Protein AF-A0A4S8IJM5-F1 (afdb_monomer_lite)

Organism: Musa balbisiana (NCBI:txid52838)

Sequence (435 aa):
MKAVVLLDFWASPFGQRCRIALAEKGVEYEYREENILGNKSPLLLQSNPVHKKIPVLIHDGKPVCESLIIVQYIDEAWPDRAQLLPADPYSRAQARFWADFVDMKFNEYGSRLWKLKGEAQAAAKEEFIEILKLLEGELGDKKYFGGDAFGFVDVALAPFVSWFYSYETCAGFSIEEAAPKVWPDRAPLLPADPYARAHARFWADFVDKKFHECGKRLWQLKGDAQAAAKEEFIEILKLLEGELGDKKYFGGDAFGFVDIALVPFVCWFYTYETSAGFSIEEAAPKVVSWGKRCMERESVANALSDPHKIYEAVNRRRDKTRAMKAVVLLDFWASPFGQRCRIALAEKGVEYEYREENILGDKSPLLLQSNPVHKKIPVLIHDGKPVCESLIIVQYIDEAWPDRAQLLPADPYSRAQARFWADFVDMKGKKFGVE

Secondary structure (DSSP, 8-state):
---EEEEE-TT-HHHHHHHHHHHHTT---EEEE--SSS---HHHHHH-TTT--S-EEEETTEEEESHHHHHHHHHHH-TTS--SS-SSHHHHHHHHHHHHHHHHHHHHHHHHHHH--THHHHHHHHHHHHHHHHHHHHHTT-SBTTBSS--HHHHHHHHHHHHHHHHHHHHT--HHHH-GGGS-S---SS-SSHHHHHHHHHHHHHIIIIIIHHHHHHHH--THHHHHHHHHHHHHHHHHHHHHTT-SBTTBTS--HHHHHHGGGGGGHHHHHHHHT--HHHH-HHHHHHHHHHHTSHHHHTTSPPHHHHHHHHHHHHHHHHHHHS-EEEE-TT-HHHHHHHHHHHHTT---EEEE--SSSPPPHHHHHH-TTT--S-EEEETTEEEESHHHHHHHHHHH-TTS--SS-SSHHHHHHHHHHHHHHHHHHTTSS--

InterPro domains:
  IPR004045 Glutathione S-transferase, N-terminal [PF02798] (5-76)
  IPR004045 Glutathione S-transferase, N-terminal [PF02798] (328-399)
  IPR004045 Glutathione S-transferase, N-terminal [PS50404] (2-82)
  IPR004045 Glutathione S-transferase, N-terminal [PS50404] (325-405)
  IPR004046 Glutathione S-transferase, C-terminal [PF00043] (225-298)
  IPR010987 Glutathione S-transferase, C-terminal-like [PS50405] (88-182)
  IPR010987 Glutathione S-transferase, C-terminal-like [PS50405] (193-323)
  IPR036249 Thioredoxin-like superfamily [SSF52833] (4-104)
  IPR036249 Thioredoxin-like superfamily [SSF52833] (327-426)
  IPR036282 Glutathione S-transferase, C-terminal domain superfamily [SSF47616] (76-183)
  IPR036282 Glutathione S-transferase, C-terminal domain superfamily [SSF47616] (182-320)
  IPR040079 Glutathione transferase family [SFLDS00019] (2-181)
  IPR040079 Glutathione transferase family [SFLDS00019] (328-427)
  IPR045073 Glutathione S-transferase Omega/Tau-like [PTHR11260] (7-177)
  IPR045073 Glutathione S-transferase Omega/Tau-like [SFLDG01152] (2-181)
  IPR045074 Glutathione S-transferases Tau, C-terminal alpha-helical domain, plant [cd03185] (89-186)
  IPR045074 Glutathione S-transferases Tau, C-terminal alpha-helical domain, plant [cd03185] (194-317)

Structure (mmCIF, N/CA/C/O backbone):
data_AF-A0A4S8IJM5-F1
#
_entry.id   AF-A0A4S8IJM5-F1
#
loop_
_atom_site.group_PDB
_atom_site.id
_atom_site.type_symbol
_atom_site.label_atom_id
_atom_site.label_alt_id
_atom_site.label_comp_id
_atom_site.label_asym_id
_atom_site.label_entity_id
_atom_site.label_seq_id
_atom_site.pdbx_PDB_ins_code
_atom_site.Cartn_x
_atom_site.Cartn_y
_atom_site.Cartn_z
_atom_site.occupancy
_atom_site.B_iso_or_equiv
_atom_site.auth_seq_id
_atom_site.auth_comp_id
_atom_site.auth_asym_id
_atom_site.auth_atom_id
_atom_site.pdbx_PDB_model_num
ATOM 1 N N . MET A 1 1 ? -17.263 -13.553 -15.906 1.00 48.44 1 MET A N 1
ATOM 2 C CA . MET A 1 1 ? -17.453 -12.938 -14.576 1.00 48.44 1 MET A CA 1
ATOM 3 C C . MET A 1 1 ? -18.320 -11.708 -14.748 1.00 48.44 1 MET A C 1
ATOM 5 O O . MET A 1 1 ? -18.160 -11.027 -15.754 1.00 48.44 1 MET A O 1
ATOM 9 N N . LYS A 1 2 ? -19.265 -11.485 -13.832 1.00 58.84 2 LYS A N 1
ATOM 10 C CA . LYS A 1 2 ? -20.084 -10.269 -13.795 1.00 58.84 2 LYS A CA 1
ATOM 11 C C . LYS A 1 2 ? -19.172 -9.071 -13.544 1.00 58.84 2 LYS A C 1
ATOM 13 O O . LYS A 1 2 ? -18.331 -9.142 -12.653 1.00 58.84 2 LYS A O 1
ATOM 18 N N . ALA A 1 3 ? -19.268 -8.033 -14.368 1.00 86.88 3 ALA A N 1
ATOM 19 C CA . ALA A 1 3 ? -18.380 -6.879 -14.259 1.00 86.88 3 ALA A CA 1
ATOM 20 C C . ALA A 1 3 ? -18.895 -5.953 -13.150 1.00 86.88 3 ALA A C 1
ATOM 22 O O . ALA A 1 3 ? -20.030 -5.472 -13.226 1.00 86.88 3 ALA A O 1
ATOM 23 N N . VAL A 1 4 ? -18.064 -5.727 -12.131 1.00 96.44 4 VAL A N 1
ATOM 24 C CA . VAL A 1 4 ? -18.321 -4.784 -11.038 1.00 96.44 4 VAL A CA 1
ATOM 25 C C . VAL A 1 4 ? -17.373 -3.604 -11.213 1.00 96.44 4 VAL A C 1
ATOM 27 O O . VAL A 1 4 ? -16.161 -3.794 -11.267 1.00 96.44 4 VAL A O 1
ATOM 30 N N . VAL A 1 5 ? -17.917 -2.395 -11.316 1.00 97.69 5 VAL A N 1
ATOM 31 C CA . VAL A 1 5 ? -17.150 -1.146 -11.418 1.00 97.69 5 VAL A CA 1
ATOM 32 C C . VAL A 1 5 ? -17.584 -0.218 -10.291 1.00 97.69 5 VAL A C 1
ATOM 34 O O . VAL A 1 5 ? -18.780 -0.048 -10.068 1.00 97.69 5 VAL A O 1
ATOM 37 N N . LEU A 1 6 ? -16.639 0.407 -9.598 1.00 97.44 6 LEU A N 1
ATOM 38 C CA . LEU A 1 6 ? -16.911 1.425 -8.587 1.00 97.44 6 LEU A CA 1
ATOM 39 C C . LEU A 1 6 ? -16.373 2.774 -9.070 1.00 97.44 6 LEU A C 1
ATOM 41 O O . LEU A 1 6 ? -15.161 2.947 -9.189 1.00 97.44 6 LEU A O 1
ATOM 45 N N . LEU A 1 7 ? -17.275 3.720 -9.340 1.00 97.31 7 LEU A N 1
ATOM 46 C CA . LEU A 1 7 ? -16.925 5.121 -9.578 1.00 97.31 7 LEU A CA 1
ATOM 47 C C . LEU A 1 7 ? -16.782 5.814 -8.223 1.00 97.31 7 LEU A C 1
ATOM 49 O O . LEU A 1 7 ? -17.765 5.902 -7.479 1.00 97.31 7 LEU A O 1
ATOM 53 N N . ASP A 1 8 ? -15.589 6.292 -7.891 1.00 93.75 8 ASP A N 1
ATOM 54 C CA . ASP A 1 8 ? -15.303 6.873 -6.577 1.00 93.75 8 ASP A CA 1
ATOM 55 C C . ASP A 1 8 ? -14.165 7.903 -6.630 1.00 93.75 8 ASP A C 1
ATOM 57 O O . ASP A 1 8 ? -13.483 8.052 -7.637 1.00 93.75 8 ASP A O 1
ATOM 61 N N . PHE A 1 9 ? -13.977 8.639 -5.540 1.00 88.06 9 PHE A N 1
ATOM 62 C CA . PHE A 1 9 ? -12.835 9.510 -5.293 1.00 88.06 9 PHE A CA 1
ATOM 63 C C . PHE A 1 9 ? -12.051 8.972 -4.095 1.00 88.06 9 PHE A C 1
ATOM 65 O O . PHE A 1 9 ? -12.643 8.663 -3.055 1.00 88.06 9 PHE A O 1
ATOM 72 N N . TRP A 1 10 ? -10.724 8.889 -4.199 1.00 80.94 10 TRP A N 1
ATOM 73 C CA . TRP A 1 10 ? -9.907 8.113 -3.254 1.00 80.94 10 TRP A CA 1
ATOM 74 C C . TRP A 1 10 ? -10.092 8.515 -1.776 1.00 80.94 10 TRP A C 1
ATOM 76 O O . TRP A 1 10 ? -10.088 7.642 -0.899 1.00 80.94 10 TRP A O 1
ATOM 86 N N . ALA A 1 11 ? -10.324 9.803 -1.498 1.00 79.00 11 ALA A N 1
ATOM 87 C CA . ALA A 1 11 ? -10.525 10.343 -0.147 1.00 79.00 11 ALA A CA 1
ATOM 88 C C . ALA A 1 11 ? -12.004 10.453 0.281 1.00 79.00 11 ALA A C 1
ATOM 90 O O . ALA A 1 11 ? -12.298 10.980 1.353 1.00 79.00 11 ALA A O 1
ATOM 91 N N . SER A 1 12 ? -12.950 9.985 -0.538 1.00 82.38 12 SER A N 1
ATOM 92 C CA . SER A 1 12 ? -14.380 10.012 -0.216 1.00 82.38 12 SER A CA 1
ATOM 93 C C . SER A 1 12 ? -14.716 9.013 0.897 1.00 82.38 12 SER A C 1
ATOM 95 O O . SER A 1 12 ? -14.595 7.806 0.666 1.00 82.38 12 SER A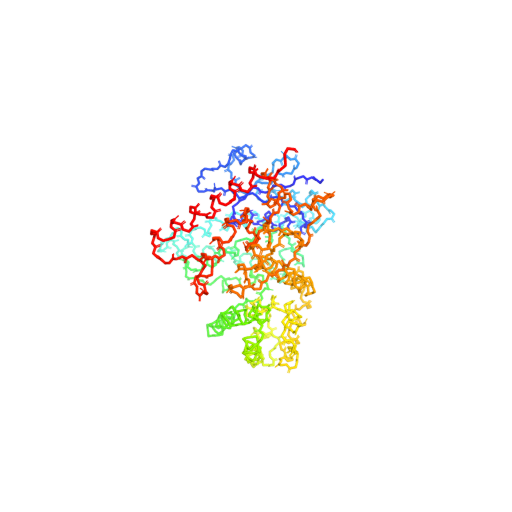 O 1
ATOM 97 N N . PRO A 1 13 ? -15.214 9.451 2.073 1.00 79.12 13 PRO A N 1
ATOM 98 C CA . PRO A 1 13 ? -15.618 8.517 3.122 1.00 79.12 13 PRO A CA 1
ATOM 99 C C . PRO A 1 13 ? -16.807 7.648 2.677 1.00 79.12 13 PRO A C 1
ATOM 101 O O . PRO A 1 13 ? -16.858 6.457 2.962 1.00 79.12 13 PRO A O 1
ATOM 104 N N . PHE A 1 14 ? -17.725 8.201 1.880 1.00 86.25 14 PHE A N 1
ATOM 105 C CA . PHE A 1 14 ? -18.861 7.468 1.310 1.00 86.25 14 PHE A CA 1
ATOM 106 C C . PHE A 1 14 ? -18.411 6.363 0.348 1.00 86.25 14 PHE A C 1
ATOM 108 O O . PHE A 1 14 ? -18.966 5.266 0.330 1.00 86.25 14 PHE A O 1
ATOM 115 N N . GLY A 1 15 ? -17.375 6.649 -0.432 1.00 84.81 15 GLY A N 1
ATOM 116 C CA . GLY A 1 15 ? -16.736 5.700 -1.327 1.00 84.81 15 GLY A CA 1
ATOM 117 C C . GLY A 1 15 ? -16.009 4.571 -0.622 1.00 84.81 15 GLY A C 1
ATOM 118 O O . GLY A 1 15 ? -16.164 3.398 -0.967 1.00 84.81 15 GLY A O 1
ATOM 119 N N . GLN A 1 16 ? -15.280 4.918 0.437 1.00 85.69 16 GLN A N 1
ATOM 120 C CA . GLN A 1 16 ? -14.611 3.953 1.303 1.00 85.69 16 GLN A CA 1
ATOM 121 C C . GLN A 1 16 ? -15.594 2.942 1.908 1.00 85.69 16 GLN A C 1
ATOM 123 O O . GLN A 1 16 ? -15.239 1.771 1.973 1.00 85.69 16 GLN A O 1
ATOM 128 N N . ARG A 1 17 ? -16.839 3.325 2.246 1.00 88.75 17 ARG A N 1
ATOM 129 C CA . ARG A 1 17 ? -17.877 2.359 2.678 1.00 88.75 17 ARG A CA 1
ATOM 130 C C . ARG A 1 17 ? -18.070 1.233 1.662 1.00 88.75 17 ARG A C 1
ATOM 132 O O . ARG A 1 17 ? -18.091 0.060 2.021 1.00 88.75 17 ARG A O 1
ATOM 139 N N . CYS A 1 18 ? -18.172 1.595 0.383 1.00 90.19 18 CYS A N 1
ATOM 140 C CA . CYS A 1 18 ? -18.367 0.641 -0.708 1.00 90.19 18 CYS A CA 1
ATOM 141 C C . CYS A 1 18 ? -17.129 -0.245 -0.884 1.00 90.19 18 CYS A C 1
ATOM 143 O O . CYS A 1 18 ? -17.259 -1.455 -1.042 1.00 90.19 18 CYS A O 1
ATOM 145 N N . ARG A 1 19 ? -15.928 0.343 -0.801 1.00 91.75 19 ARG A N 1
ATOM 146 C CA . ARG A 1 19 ? -14.658 -0.395 -0.882 1.00 91.75 19 ARG A CA 1
ATOM 147 C C . ARG A 1 19 ? -14.495 -1.394 0.261 1.00 91.75 19 ARG A C 1
ATOM 149 O O . ARG A 1 19 ? -14.097 -2.523 0.003 1.00 91.75 19 ARG A O 1
ATOM 156 N N . ILE A 1 20 ? -14.834 -0.995 1.488 1.00 85.25 20 ILE A N 1
ATOM 157 C CA . ILE A 1 20 ? -14.831 -1.873 2.665 1.00 85.25 20 ILE A CA 1
ATOM 158 C C . ILE A 1 20 ? -15.827 -3.013 2.450 1.00 85.25 20 ILE A C 1
ATOM 160 O O . ILE A 1 20 ? -15.435 -4.166 2.542 1.00 85.25 20 ILE A O 1
ATOM 164 N N . ALA A 1 21 ? -17.076 -2.723 2.078 1.00 82.88 21 ALA A N 1
ATOM 165 C CA . ALA A 1 21 ? -18.082 -3.763 1.855 1.00 82.88 21 ALA A CA 1
ATOM 166 C C . ALA A 1 21 ? -17.682 -4.763 0.753 1.00 82.88 21 ALA A C 1
ATOM 168 O O . ALA A 1 21 ? -17.853 -5.967 0.927 1.00 82.88 21 ALA A O 1
ATOM 169 N N . LEU A 1 22 ? -17.113 -4.289 -0.363 1.00 89.06 22 LEU A N 1
ATOM 170 C CA . LEU A 1 22 ? -16.589 -5.157 -1.425 1.00 89.06 22 LEU A CA 1
ATOM 171 C C . LEU A 1 22 ? -15.414 -6.013 -0.932 1.00 89.06 22 LEU A C 1
ATOM 173 O O . LEU A 1 22 ? -15.346 -7.191 -1.277 1.00 89.06 22 LEU A O 1
ATOM 177 N N . ALA A 1 23 ? -14.521 -5.449 -0.112 1.00 88.88 23 ALA A N 1
ATOM 178 C CA . ALA A 1 23 ? -13.382 -6.161 0.466 1.00 88.88 23 ALA A CA 1
ATOM 179 C C . ALA A 1 23 ? -13.810 -7.223 1.493 1.00 88.88 23 ALA A C 1
ATOM 181 O O . ALA A 1 23 ? -13.361 -8.361 1.390 1.00 88.88 23 ALA A O 1
ATOM 182 N N . GLU A 1 24 ? -14.725 -6.897 2.410 1.00 82.25 24 GLU A N 1
ATOM 183 C CA . GLU A 1 24 ? -15.309 -7.844 3.379 1.00 82.25 24 GLU A CA 1
ATOM 184 C C . GLU A 1 24 ? -16.034 -8.995 2.672 1.00 82.25 24 GLU A C 1
ATOM 186 O O . GLU A 1 24 ? -15.979 -10.153 3.085 1.00 82.25 24 GLU A O 1
ATOM 191 N N . LYS A 1 25 ? -16.674 -8.696 1.539 1.00 82.44 25 LYS A N 1
ATOM 192 C CA . LYS A 1 25 ? -17.269 -9.713 0.676 1.00 82.44 25 LYS A CA 1
ATOM 193 C C . LYS A 1 25 ? -16.251 -10.382 -0.243 1.00 82.44 25 LYS A C 1
ATOM 195 O O . LYS A 1 25 ? -16.657 -11.279 -0.959 1.00 82.44 25 LYS A O 1
ATOM 200 N N . GLY A 1 26 ? -14.980 -9.993 -0.316 1.00 89.00 26 GLY A N 1
ATOM 201 C CA . GLY A 1 26 ? -14.003 -10.558 -1.264 1.00 89.00 26 GLY A CA 1
ATOM 202 C C . GLY A 1 26 ? -14.406 -10.430 -2.744 1.00 89.00 26 GLY A C 1
ATOM 203 O O . GLY A 1 26 ? -14.147 -11.332 -3.547 1.00 89.00 26 GLY A O 1
ATOM 204 N N . VAL A 1 27 ? -15.153 -9.384 -3.107 1.00 89.06 27 VAL A N 1
ATOM 205 C CA . VAL A 1 27 ? -15.636 -9.134 -4.475 1.00 89.06 27 VAL A CA 1
ATOM 206 C C . VAL A 1 27 ? -14.587 -8.330 -5.234 1.00 89.06 27 VAL A C 1
ATOM 208 O O . VAL A 1 27 ? -14.275 -7.202 -4.863 1.00 89.06 27 VAL A O 1
ATOM 211 N N . GLU A 1 28 ? -14.061 -8.897 -6.320 1.00 93.88 28 GLU A N 1
ATOM 212 C CA . GLU A 1 28 ? -13.196 -8.159 -7.242 1.00 93.88 28 GLU A CA 1
ATOM 213 C C . GLU A 1 28 ? -14.004 -7.117 -8.024 1.00 93.88 28 GLU A C 1
ATOM 215 O O . GLU A 1 28 ? -15.118 -7.386 -8.482 1.00 93.88 28 GLU A O 1
ATOM 220 N N . TYR A 1 29 ? -13.436 -5.924 -8.194 1.00 94.50 29 TYR A N 1
ATOM 221 C CA . TYR A 1 29 ? -14.071 -4.826 -8.913 1.00 94.50 29 TYR A CA 1
ATOM 222 C C . TYR A 1 29 ? -13.037 -3.927 -9.598 1.00 94.50 29 TYR A C 1
ATOM 224 O O . TYR A 1 29 ? -11.893 -3.808 -9.160 1.00 94.50 29 TYR A O 1
ATOM 232 N N . GLU A 1 30 ? -13.455 -3.261 -10.670 1.00 96.81 30 GLU A N 1
ATOM 233 C CA . GLU A 1 30 ? -12.700 -2.188 -11.310 1.00 96.81 30 GLU A CA 1
ATOM 234 C C . GLU A 1 30 ? -12.953 -0.873 -10.560 1.00 96.81 30 GLU A C 1
ATOM 236 O O . GLU A 1 30 ? -14.077 -0.373 -10.519 1.00 96.81 30 GLU A O 1
ATOM 241 N N . TYR A 1 31 ? -11.911 -0.286 -9.977 1.00 96.06 31 TYR A N 1
ATOM 242 C CA . TYR A 1 31 ? -11.983 1.051 -9.394 1.00 96.06 31 TYR A CA 1
ATOM 243 C C . TYR A 1 31 ? -11.755 2.116 -10.476 1.00 96.06 31 TYR A C 1
ATOM 245 O O . TYR A 1 31 ? -10.745 2.073 -11.184 1.00 96.06 31 TYR A O 1
ATOM 253 N N . ARG A 1 32 ? -12.656 3.098 -10.586 1.00 95.94 32 ARG A N 1
ATOM 254 C CA . ARG A 1 32 ? -12.501 4.258 -11.476 1.00 95.94 32 ARG A CA 1
ATOM 255 C C . ARG A 1 32 ? -12.536 5.554 -10.681 1.00 95.94 32 ARG A C 1
ATOM 257 O O . ARG A 1 32 ? -13.564 5.915 -10.115 1.00 95.94 32 ARG A O 1
ATOM 264 N N . GLU A 1 33 ? -11.405 6.251 -10.697 1.00 94.69 33 GLU A N 1
ATOM 265 C CA . GLU A 1 33 ? -11.246 7.551 -10.052 1.00 94.69 33 GLU A CA 1
ATOM 266 C C . GLU A 1 33 ? -12.078 8.628 -10.768 1.00 94.69 33 GLU A C 1
ATOM 268 O O . GLU A 1 33 ? -11.967 8.815 -11.982 1.00 94.69 33 GLU A O 1
ATOM 273 N N . GLU A 1 34 ? -12.881 9.367 -10.007 1.00 92.38 34 GLU A N 1
ATOM 274 C CA . GLU A 1 34 ? -13.683 10.499 -10.464 1.00 92.38 34 GLU A CA 1
ATOM 275 C C . GLU A 1 34 ? -13.135 11.824 -9.930 1.00 92.38 34 GLU A C 1
ATOM 277 O O . GLU A 1 34 ? -12.775 11.965 -8.759 1.00 92.38 34 GLU A O 1
ATOM 282 N N . ASN A 1 35 ? -13.159 12.852 -10.778 1.00 85.69 35 ASN A N 1
ATOM 283 C CA . ASN A 1 35 ? -12.850 14.209 -10.348 1.00 85.69 35 ASN A CA 1
ATOM 284 C C . ASN A 1 35 ? -14.098 14.873 -9.744 1.00 85.69 35 ASN A C 1
ATOM 286 O O . ASN A 1 35 ? -15.047 15.233 -10.446 1.00 85.69 35 ASN A O 1
ATOM 290 N N . ILE A 1 36 ? -14.090 15.059 -8.422 1.00 76.75 36 ILE A N 1
ATOM 291 C CA . ILE A 1 36 ? -15.204 15.679 -7.689 1.00 76.75 36 ILE A CA 1
ATOM 292 C C . ILE A 1 36 ? -15.112 17.210 -7.589 1.00 76.75 36 ILE A C 1
ATOM 294 O O . ILE A 1 36 ? -16.101 17.845 -7.223 1.00 76.75 36 ILE A O 1
ATOM 298 N N . LEU A 1 37 ? -13.959 17.803 -7.925 1.00 73.25 37 LEU A N 1
ATOM 299 C CA . LEU A 1 37 ? -13.700 19.250 -7.859 1.00 73.25 37 LEU A CA 1
ATOM 300 C C . LEU A 1 37 ? -13.971 19.973 -9.196 1.00 73.25 37 LEU A C 1
ATOM 302 O O . LEU A 1 37 ? -13.935 21.199 -9.249 1.00 73.25 37 LEU A O 1
ATOM 306 N N . GLY A 1 38 ? -14.276 19.234 -10.268 1.00 76.06 38 GLY A N 1
ATOM 307 C CA . GLY A 1 38 ? -14.635 19.749 -11.596 1.00 76.06 38 GLY A CA 1
ATOM 308 C C . GLY A 1 38 ? -14.553 18.650 -12.665 1.00 76.06 38 GLY A C 1
ATOM 309 O O . GLY A 1 38 ? -13.961 17.612 -12.418 1.00 76.06 38 GLY A O 1
ATOM 310 N N . ASN A 1 39 ? -15.141 18.849 -13.853 1.00 86.12 39 ASN A N 1
ATOM 311 C CA . ASN A 1 39 ? -15.107 17.881 -14.972 1.00 86.12 39 ASN A CA 1
ATOM 312 C C . ASN A 1 39 ? -15.525 16.436 -14.607 1.00 86.12 39 ASN A C 1
ATOM 314 O O . ASN A 1 39 ? -14.816 15.481 -14.921 1.00 86.12 39 ASN A O 1
ATOM 318 N N . LYS A 1 40 ? -16.695 16.274 -13.973 1.00 91.25 40 LYS A N 1
ATOM 319 C CA . LYS A 1 40 ? -17.306 14.954 -13.718 1.00 91.25 40 LYS A CA 1
ATOM 320 C C . LYS A 1 40 ? -17.437 14.156 -15.015 1.00 91.25 40 LYS A C 1
ATOM 322 O O . LYS A 1 40 ? -17.842 14.724 -16.035 1.00 91.25 40 LYS A O 1
ATOM 327 N N . SER A 1 41 ? -17.139 12.857 -14.977 1.00 94.50 41 SER A N 1
ATOM 328 C CA . SER A 1 41 ? -17.171 12.047 -16.194 1.00 94.50 41 SER A CA 1
ATOM 329 C C . SER A 1 41 ? -18.596 11.925 -16.768 1.00 94.50 41 SER A C 1
ATOM 331 O O . SER A 1 41 ? -19.578 11.915 -16.013 1.00 94.50 41 SER A O 1
ATOM 333 N N . PRO A 1 42 ? -18.755 11.774 -18.099 1.00 95.31 42 PRO A N 1
ATOM 334 C CA . PRO A 1 42 ? -20.053 11.459 -18.694 1.00 95.31 42 PRO A CA 1
ATOM 335 C C . PRO A 1 42 ? -20.672 10.182 -18.111 1.00 95.31 42 PRO A C 1
ATOM 337 O O . PRO A 1 42 ? -21.886 10.114 -17.941 1.00 95.31 42 PRO A O 1
ATOM 340 N N . LEU A 1 43 ? -19.834 9.203 -17.751 1.00 95.44 43 LEU A N 1
ATOM 341 C CA . LEU A 1 43 ? -20.265 7.948 -17.143 1.00 95.44 43 LEU A CA 1
ATOM 342 C C . LEU A 1 43 ? -20.896 8.176 -15.764 1.00 95.44 43 LEU A C 1
ATOM 344 O O . LEU A 1 43 ? -21.963 7.627 -15.498 1.00 95.44 43 LEU A O 1
ATOM 348 N N . LEU A 1 44 ? -20.303 9.020 -14.915 1.00 95.19 44 LEU A N 1
ATOM 349 C CA . LEU A 1 44 ? -20.875 9.392 -13.618 1.00 95.19 44 LEU A CA 1
ATOM 350 C C . LEU A 1 44 ? -22.211 10.122 -13.784 1.00 95.19 44 LEU A C 1
ATOM 352 O O . LEU A 1 44 ? -23.183 9.803 -13.099 1.00 95.19 44 LEU A O 1
ATOM 356 N N . LEU A 1 45 ? -22.275 11.085 -14.705 1.00 94.81 45 LEU A N 1
ATOM 357 C CA . LEU A 1 45 ? -23.492 11.862 -14.959 1.00 94.81 45 LEU A CA 1
ATOM 358 C C . LEU A 1 45 ? -24.627 10.996 -15.517 1.00 94.81 45 LEU A C 1
ATOM 360 O O . LEU A 1 45 ? -25.786 11.225 -15.179 1.00 94.81 45 LEU A O 1
ATOM 364 N N . GLN A 1 46 ? -24.297 10.003 -16.343 1.00 95.69 46 GLN A N 1
ATOM 365 C CA . GLN A 1 46 ? -25.255 9.035 -16.870 1.00 95.69 46 GLN A CA 1
ATOM 366 C C . GLN A 1 46 ? -25.700 8.027 -15.805 1.00 95.69 46 GLN A C 1
ATOM 368 O O . GLN A 1 46 ? -26.872 7.662 -15.766 1.00 95.69 46 GLN A O 1
ATOM 373 N N . SER A 1 47 ? -24.780 7.579 -14.950 1.00 94.31 47 SER A N 1
ATOM 374 C CA . SER A 1 47 ? -25.042 6.527 -13.960 1.00 94.31 47 SER A CA 1
ATOM 375 C C . SER A 1 47 ? -25.769 7.048 -12.717 1.00 94.31 47 SER A C 1
ATOM 377 O O . SER A 1 47 ? -26.566 6.320 -12.134 1.00 94.31 47 SER A O 1
ATOM 379 N N . ASN A 1 48 ? -25.546 8.310 -12.333 1.00 94.12 48 ASN A N 1
ATOM 380 C CA . ASN A 1 48 ? -26.274 9.002 -11.266 1.00 94.12 48 ASN A CA 1
ATOM 381 C C . ASN A 1 48 ? -26.833 10.346 -11.778 1.00 94.12 48 ASN A C 1
ATOM 383 O O . ASN A 1 48 ? -26.314 11.410 -11.425 1.00 94.12 48 ASN A O 1
ATOM 387 N N . PRO A 1 49 ? -27.891 10.339 -12.610 1.00 90.62 49 PRO A N 1
ATOM 388 C CA . PRO A 1 49 ? -28.426 11.565 -13.207 1.00 90.62 49 PRO A CA 1
ATOM 389 C C . PRO A 1 49 ? -29.105 12.487 -12.183 1.00 90.62 49 PRO A C 1
ATOM 391 O O . PRO A 1 49 ? -29.183 13.697 -12.409 1.00 90.62 49 PRO A O 1
ATOM 394 N N . VAL A 1 50 ? -29.566 11.928 -11.056 1.00 90.38 50 VAL A N 1
ATOM 395 C CA . VAL A 1 50 ? -30.289 12.646 -9.996 1.00 90.38 50 VAL A CA 1
ATOM 396 C C . VAL A 1 50 ? -29.329 13.487 -9.158 1.00 90.38 50 VAL A C 1
ATOM 398 O O . VAL A 1 50 ? -29.443 14.712 -9.125 1.00 90.38 50 VAL A O 1
ATOM 401 N N . HIS A 1 51 ? -28.358 12.850 -8.501 1.00 87.62 51 HIS A N 1
ATOM 402 C CA . HIS A 1 51 ? -27.459 13.539 -7.574 1.00 87.62 51 HIS A CA 1
ATOM 403 C C . HIS A 1 51 ? -26.121 13.906 -8.206 1.00 87.62 51 HIS A C 1
ATOM 405 O O . HIS A 1 51 ? -25.463 14.835 -7.732 1.00 87.62 51 HIS A O 1
ATOM 411 N N . LYS A 1 52 ? -25.716 13.222 -9.285 1.00 92.38 52 LYS A N 1
ATOM 412 C CA . LYS A 1 52 ? -24.431 13.439 -9.970 1.00 92.38 52 LYS A CA 1
ATOM 413 C C . LYS A 1 52 ? -23.255 13.324 -8.993 1.00 92.38 52 LYS A C 1
ATOM 415 O O . LYS A 1 52 ? -22.297 14.098 -9.079 1.00 92.38 52 LYS A O 1
ATOM 420 N N . LYS A 1 53 ? -23.367 12.432 -8.007 1.00 89.00 53 LYS A N 1
ATOM 421 C CA . LYS A 1 53 ? -22.407 12.228 -6.913 1.00 89.00 53 LYS A CA 1
ATOM 422 C C . LYS A 1 53 ? -21.838 10.815 -6.957 1.00 89.00 53 LYS A C 1
ATOM 424 O O . LYS A 1 53 ? -22.502 9.893 -7.422 1.00 89.00 53 LYS A O 1
ATOM 429 N N . ILE A 1 54 ? -20.625 10.696 -6.434 1.00 90.62 54 ILE A N 1
ATOM 430 C CA . ILE A 1 54 ? -19.980 9.434 -6.071 1.00 90.62 54 ILE A CA 1
ATOM 431 C C . ILE A 1 54 ? -20.327 9.060 -4.618 1.00 90.62 54 ILE A C 1
ATOM 433 O O . ILE A 1 54 ? -20.671 9.958 -3.842 1.00 90.62 54 ILE A O 1
ATOM 437 N N . PRO A 1 55 ? -20.208 7.779 -4.225 1.00 95.25 55 PRO A N 1
ATOM 438 C CA . PRO A 1 55 ? -19.892 6.628 -5.075 1.00 95.25 55 PRO A CA 1
ATOM 439 C C . PRO A 1 55 ? -21.057 6.176 -5.963 1.00 95.25 55 PRO A C 1
ATOM 441 O O . PRO A 1 55 ? -22.223 6.410 -5.643 1.00 95.25 55 PRO A O 1
ATOM 444 N N . VAL A 1 56 ? -20.725 5.486 -7.058 1.00 97.50 56 VAL A N 1
ATOM 445 C CA . VAL A 1 56 ? -21.681 4.721 -7.874 1.00 97.50 56 VAL A CA 1
ATOM 446 C C . VAL A 1 56 ? -21.110 3.334 -8.139 1.00 97.50 56 VAL A C 1
ATOM 448 O O . VAL A 1 56 ? -20.031 3.211 -8.719 1.00 97.50 56 VAL A O 1
ATOM 451 N N . LEU A 1 57 ? -21.839 2.291 -7.742 1.00 96.50 57 LEU A N 1
ATOM 452 C CA . LEU A 1 57 ? -21.502 0.909 -8.075 1.00 96.50 57 LEU A CA 1
ATOM 453 C C . LEU A 1 57 ? -22.247 0.510 -9.348 1.00 96.50 57 LEU A C 1
ATOM 455 O O . LEU A 1 57 ? -23.466 0.607 -9.403 1.00 96.50 57 LEU A O 1
ATOM 459 N N . ILE A 1 58 ? -21.539 0.034 -10.363 1.00 97.25 58 ILE A N 1
ATOM 460 C CA . ILE A 1 58 ? -22.128 -0.502 -11.589 1.00 97.25 58 ILE A CA 1
ATOM 461 C C . ILE A 1 58 ? -21.907 -2.011 -11.579 1.00 97.25 58 ILE A C 1
ATOM 463 O O . ILE A 1 58 ? -20.774 -2.472 -11.705 1.00 97.25 58 ILE A O 1
ATOM 467 N N . HIS A 1 59 ? -22.986 -2.777 -11.445 1.00 95.56 59 HIS A N 1
ATOM 468 C CA . HIS A 1 59 ? -22.955 -4.239 -11.476 1.00 95.56 59 HIS A CA 1
ATOM 469 C C . HIS A 1 59 ? -23.750 -4.728 -12.686 1.00 95.56 59 HIS A C 1
ATOM 471 O O . HIS A 1 59 ? -24.938 -4.429 -12.815 1.00 95.56 59 HIS A O 1
ATOM 477 N N . ASP A 1 60 ? -23.090 -5.435 -13.607 1.00 91.56 60 ASP A N 1
ATOM 478 C CA . ASP A 1 60 ? -23.692 -5.894 -14.871 1.00 91.56 60 ASP A CA 1
ATOM 479 C C . ASP A 1 60 ? -24.353 -4.751 -15.668 1.00 91.56 60 ASP A C 1
ATOM 481 O O . ASP A 1 60 ? -25.461 -4.870 -16.194 1.00 91.56 60 ASP A O 1
ATOM 485 N N . GLY A 1 61 ? -23.675 -3.599 -15.714 1.00 91.12 61 GLY A N 1
ATOM 486 C CA . GLY A 1 61 ? -24.148 -2.399 -16.411 1.00 91.12 61 GLY A CA 1
ATOM 487 C C . GLY A 1 61 ? -25.287 -1.650 -15.708 1.00 91.12 61 GLY A C 1
ATOM 488 O O . GLY A 1 61 ? -25.762 -0.650 -16.241 1.00 91.12 61 GLY A O 1
ATOM 489 N N . LYS A 1 62 ? -25.725 -2.095 -14.523 1.00 93.69 62 LYS A N 1
ATOM 490 C CA . LYS A 1 62 ? -26.794 -1.452 -13.747 1.00 93.69 62 LYS A CA 1
ATOM 491 C C . LYS A 1 62 ? -26.198 -0.600 -12.623 1.00 93.69 62 LYS A C 1
ATOM 493 O O . LYS A 1 62 ? -25.510 -1.160 -11.766 1.00 93.69 62 LYS A O 1
ATOM 498 N N . PRO A 1 63 ? -26.435 0.723 -12.606 1.00 95.94 63 PRO A N 1
ATOM 499 C CA . PRO A 1 63 ? -25.919 1.585 -11.554 1.00 95.94 63 PRO A CA 1
ATOM 500 C C . PRO A 1 63 ? -26.754 1.485 -10.269 1.00 95.94 63 PRO A C 1
ATOM 502 O O . PRO A 1 63 ? -27.984 1.494 -10.306 1.00 95.94 63 PRO A O 1
ATOM 505 N N . VAL A 1 64 ? -26.065 1.452 -9.132 1.00 93.81 64 VAL A N 1
ATOM 506 C CA . VAL A 1 64 ? -26.592 1.585 -7.771 1.00 93.81 64 VAL A CA 1
ATOM 507 C C . VAL A 1 64 ? -25.918 2.808 -7.152 1.00 93.81 64 VAL A C 1
ATOM 509 O O . VAL A 1 64 ? -24.692 2.929 -7.172 1.00 93.81 64 VAL A O 1
ATOM 512 N N . CYS A 1 65 ? -26.725 3.742 -6.655 1.00 91.06 65 CYS A N 1
ATOM 513 C CA . CYS A 1 65 ? -26.280 5.016 -6.087 1.00 91.06 65 CYS A CA 1
ATOM 514 C C . CYS A 1 65 ? -26.529 5.045 -4.575 1.00 91.06 65 CYS A C 1
ATOM 516 O O . CYS A 1 65 ? -27.296 4.231 -4.070 1.00 91.06 65 CYS A O 1
ATOM 518 N N . GLU A 1 66 ? -25.927 6.023 -3.894 1.00 88.75 66 GLU A N 1
ATOM 519 C CA . GLU A 1 66 ? -25.953 6.220 -2.437 1.00 88.75 66 GLU A CA 1
ATOM 520 C C . GLU A 1 66 ? -25.197 5.138 -1.657 1.00 88.75 66 GLU A C 1
ATOM 522 O O . GLU A 1 66 ? -25.534 3.959 -1.676 1.00 88.75 66 GLU A O 1
ATOM 527 N N . SER A 1 67 ? -24.155 5.545 -0.930 1.00 87.31 67 SER A N 1
ATOM 528 C CA . SER A 1 67 ? -23.198 4.605 -0.325 1.00 87.31 67 SER A CA 1
ATOM 529 C C . SER A 1 67 ? -23.830 3.544 0.585 1.00 87.31 67 SER A C 1
ATOM 531 O O . SER A 1 67 ? -23.481 2.375 0.469 1.00 87.31 67 SER A O 1
ATOM 533 N N . LEU A 1 68 ? -24.788 3.898 1.448 1.00 85.25 68 LEU A N 1
ATOM 534 C CA . LEU A 1 68 ? -25.457 2.919 2.316 1.00 85.25 68 LEU A CA 1
ATOM 535 C C . LEU A 1 68 ? -26.412 1.996 1.552 1.00 85.25 68 LEU A C 1
ATOM 537 O O . LEU A 1 68 ? -26.602 0.852 1.953 1.00 85.25 68 LEU A O 1
ATOM 541 N N . ILE A 1 69 ? -26.996 2.454 0.444 1.00 86.88 69 ILE A N 1
ATOM 542 C CA . ILE A 1 69 ? -27.802 1.597 -0.435 1.00 86.88 69 ILE A CA 1
ATOM 543 C C . ILE A 1 69 ? -26.882 0.634 -1.189 1.00 86.88 69 ILE A C 1
ATOM 545 O O . ILE A 1 69 ? -27.177 -0.554 -1.270 1.00 86.88 69 ILE A O 1
ATOM 549 N N . ILE A 1 70 ? -25.732 1.115 -1.668 1.00 88.81 70 ILE A N 1
ATOM 550 C CA . ILE A 1 70 ? -24.702 0.293 -2.311 1.00 88.81 70 ILE A CA 1
ATOM 551 C C . ILE A 1 70 ? -24.195 -0.798 -1.358 1.00 88.81 70 ILE A C 1
ATOM 553 O O . ILE A 1 70 ? -24.105 -1.951 -1.764 1.00 88.81 70 ILE A O 1
ATOM 557 N N . VAL A 1 71 ? -23.898 -0.473 -0.095 1.00 82.75 71 VAL A N 1
ATOM 558 C CA . VAL A 1 71 ? -23.453 -1.467 0.901 1.00 82.75 71 VAL A CA 1
ATOM 559 C C . VAL A 1 71 ? -24.532 -2.525 1.155 1.00 82.75 71 VAL A C 1
ATOM 561 O O . VAL A 1 71 ? -24.211 -3.709 1.187 1.00 82.75 71 VAL A O 1
ATOM 564 N N . GLN A 1 72 ? -25.806 -2.132 1.277 1.00 86.75 72 GLN A N 1
ATOM 565 C CA . GLN A 1 72 ? -26.917 -3.088 1.418 1.00 86.75 72 GLN A CA 1
ATOM 566 C C . GLN A 1 72 ? -27.056 -3.976 0.178 1.00 86.75 72 GLN A C 1
ATOM 568 O O . GLN A 1 72 ? -27.180 -5.190 0.297 1.00 86.75 72 GLN A O 1
ATOM 573 N N . TYR A 1 73 ? -26.951 -3.388 -1.014 1.00 89.50 73 TYR A N 1
ATOM 574 C CA . TYR A 1 73 ? -26.961 -4.133 -2.267 1.00 89.50 73 TYR A CA 1
ATOM 575 C C . TYR A 1 73 ? -25.812 -5.145 -2.340 1.00 89.50 73 TYR A C 1
ATOM 577 O O . TYR A 1 73 ? -26.021 -6.276 -2.765 1.00 89.50 73 TYR A O 1
ATOM 585 N N . ILE A 1 74 ? -24.605 -4.762 -1.914 1.00 85.88 74 ILE A N 1
ATOM 586 C CA . ILE A 1 74 ? -23.455 -5.669 -1.821 1.00 85.88 74 ILE A CA 1
ATOM 587 C C . ILE A 1 74 ? -23.735 -6.797 -0.819 1.00 85.88 74 ILE A C 1
ATOM 589 O O . ILE A 1 74 ? -23.376 -7.948 -1.065 1.00 85.88 74 ILE A O 1
ATOM 593 N N . ASP A 1 75 ? -24.399 -6.501 0.295 1.00 86.19 75 ASP A N 1
ATOM 594 C CA . ASP A 1 75 ? -24.756 -7.530 1.268 1.00 86.19 75 ASP A CA 1
ATOM 595 C C . ASP A 1 75 ? -25.724 -8.574 0.691 1.00 86.19 75 ASP A C 1
ATOM 597 O O . ASP A 1 75 ? -25.499 -9.778 0.825 1.00 86.19 75 ASP A O 1
ATOM 601 N N . GLU A 1 76 ? -26.737 -8.104 -0.036 1.00 86.38 76 GLU A N 1
ATOM 602 C CA . GLU A 1 76 ? -27.800 -8.915 -0.638 1.00 86.38 76 GLU A CA 1
ATOM 603 C C . GLU A 1 76 ? -27.371 -9.649 -1.921 1.00 86.38 76 GLU A C 1
ATOM 605 O O . GLU A 1 76 ? -27.825 -10.764 -2.178 1.00 86.38 76 GLU A O 1
ATOM 610 N N . ALA A 1 77 ? -26.510 -9.045 -2.747 1.00 87.62 77 ALA A N 1
ATOM 611 C CA . ALA A 1 77 ? -26.086 -9.602 -4.034 1.00 87.62 77 ALA A CA 1
ATOM 612 C C . ALA A 1 77 ? -25.061 -10.741 -3.897 1.00 87.62 77 ALA A C 1
ATOM 614 O O . ALA A 1 77 ? -24.939 -11.559 -4.813 1.00 87.62 77 ALA A O 1
ATOM 615 N N . TRP A 1 78 ? -24.364 -10.810 -2.758 1.00 89.38 78 TRP A N 1
ATOM 616 C CA . TRP A 1 78 ? -23.417 -11.873 -2.401 1.00 89.38 78 TRP A CA 1
ATOM 617 C C . TRP A 1 78 ? -23.774 -12.479 -1.029 1.00 89.38 78 TRP A C 1
ATOM 619 O O . TRP A 1 78 ? -23.045 -12.283 -0.046 1.00 89.38 78 TRP A O 1
ATOM 629 N N . PRO A 1 79 ? -24.916 -13.192 -0.933 1.00 82.38 79 PRO A N 1
ATOM 630 C CA . PRO A 1 79 ? -25.437 -13.717 0.329 1.00 82.38 79 PRO A CA 1
ATOM 631 C C . PRO A 1 79 ? -24.670 -14.951 0.832 1.00 82.38 79 PRO A C 1
ATOM 633 O O . PRO A 1 79 ? -24.787 -15.317 1.994 1.00 82.38 79 PRO A O 1
ATOM 636 N N . ASP A 1 80 ? -23.871 -15.587 -0.025 1.00 81.75 80 ASP A N 1
ATOM 637 C CA . ASP A 1 80 ? -22.994 -16.722 0.284 1.00 81.75 80 ASP A CA 1
ATOM 638 C C . ASP A 1 80 ? -21.704 -16.315 1.022 1.00 81.75 80 ASP A C 1
ATOM 640 O O . ASP A 1 80 ? -20.895 -17.168 1.383 1.00 81.75 80 ASP A O 1
ATOM 644 N N . ARG A 1 81 ? -21.506 -15.013 1.249 1.00 82.62 81 ARG A N 1
ATOM 645 C CA . ARG A 1 81 ? -20.297 -14.426 1.843 1.00 82.62 81 ARG A CA 1
ATOM 646 C C . ARG A 1 81 ? -20.604 -13.740 3.181 1.00 82.62 81 ARG A C 1
ATOM 648 O O . ARG A 1 81 ? -21.754 -13.731 3.624 1.00 82.62 81 ARG A O 1
ATOM 655 N N . ALA A 1 82 ? -19.577 -13.161 3.815 1.00 75.12 82 ALA A N 1
ATOM 656 C CA . ALA A 1 82 ? -19.670 -12.479 5.113 1.00 75.12 82 ALA A CA 1
ATOM 657 C C . ALA A 1 82 ? -20.890 -11.545 5.184 1.00 75.12 82 ALA A C 1
ATOM 659 O O . ALA A 1 82 ? -21.075 -10.727 4.291 1.00 75.12 82 ALA A O 1
ATOM 660 N N . GLN A 1 83 ? -21.747 -11.692 6.194 1.00 79.94 83 GLN A N 1
ATOM 661 C CA . GLN A 1 83 ? -22.983 -10.912 6.318 1.00 79.94 83 GLN A CA 1
ATOM 662 C C . GLN A 1 83 ? -22.700 -9.588 7.029 1.00 79.94 83 GLN A C 1
ATOM 664 O O . GLN A 1 83 ? -22.177 -9.597 8.141 1.00 79.94 83 GLN A O 1
ATOM 669 N N . LEU A 1 84 ? -23.059 -8.465 6.407 1.00 78.88 84 LEU A N 1
ATOM 670 C CA . LEU A 1 84 ? -22.896 -7.136 7.004 1.00 78.88 84 LEU A CA 1
ATOM 671 C C . LEU A 1 84 ? -24.118 -6.744 7.844 1.00 78.88 84 LEU A C 1
ATOM 673 O O . LEU A 1 84 ? -23.982 -6.021 8.833 1.00 78.88 84 LEU A O 1
ATOM 677 N N . LEU A 1 85 ? -25.313 -7.207 7.475 1.00 82.00 85 LEU A N 1
ATOM 678 C CA . LEU A 1 85 ? -26.542 -6.987 8.232 1.00 82.00 85 LEU A CA 1
ATOM 679 C C . LEU A 1 85 ? -26.935 -8.221 9.059 1.00 82.00 85 LEU A C 1
ATOM 681 O O . LEU A 1 85 ? -26.823 -9.354 8.591 1.00 82.00 85 LEU A O 1
ATOM 685 N N . PRO A 1 86 ? -27.502 -8.023 10.262 1.00 81.75 86 PRO A N 1
ATOM 686 C CA . PRO A 1 86 ? -28.090 -9.112 11.035 1.00 81.75 86 PRO A CA 1
ATOM 687 C C . PRO A 1 86 ? -29.259 -9.803 10.315 1.00 81.75 86 PRO A C 1
ATOM 689 O O . PRO A 1 86 ? -30.077 -9.160 9.645 1.00 81.75 86 PRO A O 1
ATOM 692 N N . ALA A 1 87 ? -29.401 -11.113 10.532 1.00 80.38 87 ALA A N 1
ATOM 693 C CA . ALA A 1 87 ? -30.528 -11.898 10.023 1.00 80.38 87 ALA A CA 1
ATOM 694 C C . ALA A 1 87 ? -31.848 -11.589 10.758 1.00 80.38 87 ALA A C 1
ATOM 696 O O . ALA A 1 87 ? -32.915 -11.576 10.135 1.00 80.38 87 ALA A O 1
ATOM 697 N N . ASP A 1 88 ? -31.785 -11.278 12.056 1.00 84.88 88 ASP A N 1
ATOM 698 C CA . ASP A 1 88 ? -32.958 -10.882 12.837 1.00 84.88 88 ASP A CA 1
ATOM 699 C C . ASP A 1 88 ? -33.516 -9.521 12.361 1.00 84.88 88 ASP A C 1
ATOM 701 O O . ASP A 1 88 ? -32.753 -8.557 12.228 1.00 84.88 88 ASP A O 1
ATOM 705 N N . PRO A 1 89 ? -34.833 -9.403 12.089 1.00 74.44 89 PRO A N 1
ATOM 706 C CA . PRO A 1 89 ? -35.428 -8.159 11.608 1.00 74.44 89 PRO A CA 1
ATOM 707 C C . PRO A 1 89 ? -35.255 -6.956 12.539 1.00 74.44 89 PRO A C 1
ATOM 709 O O . PRO A 1 89 ? -35.073 -5.844 12.040 1.00 74.44 89 PRO A O 1
ATOM 712 N N . TYR A 1 90 ? -35.306 -7.151 13.859 1.00 81.75 90 TYR A N 1
ATOM 713 C CA . TYR A 1 90 ? -35.169 -6.057 14.817 1.00 81.75 90 TYR A CA 1
ATOM 714 C C . TYR A 1 90 ? -33.717 -5.587 14.895 1.00 81.75 90 TYR A C 1
ATOM 716 O O . TYR A 1 90 ? -33.454 -4.397 14.718 1.00 81.75 90 TYR A O 1
ATOM 724 N N . SER A 1 91 ? -32.761 -6.506 15.042 1.00 80.69 91 SER A N 1
ATOM 725 C CA . SER A 1 91 ? -31.329 -6.179 15.011 1.00 80.69 91 SER A CA 1
ATOM 726 C C . SER A 1 91 ? -30.922 -5.515 13.694 1.00 80.69 91 SER A C 1
ATOM 728 O O . SER A 1 91 ? -30.140 -4.566 13.689 1.00 80.69 91 SER A O 1
ATOM 730 N N . ARG A 1 92 ? -31.498 -5.944 12.566 1.00 82.81 92 ARG A N 1
ATOM 731 C CA . ARG A 1 92 ? -31.281 -5.302 11.262 1.00 82.81 92 ARG A CA 1
ATOM 732 C C . ARG A 1 92 ? -31.846 -3.885 11.202 1.00 82.81 92 ARG A C 1
ATOM 734 O O . ARG A 1 92 ? -31.221 -3.009 10.606 1.00 82.81 92 ARG A O 1
ATOM 741 N N . ALA A 1 93 ? -33.008 -3.642 11.807 1.00 74.88 93 ALA A N 1
ATOM 742 C CA . ALA A 1 93 ? -33.574 -2.299 11.916 1.00 74.88 93 ALA A CA 1
ATOM 743 C C . ALA A 1 93 ? -32.707 -1.386 12.800 1.00 74.88 93 ALA A C 1
ATOM 745 O O . ALA A 1 93 ? -32.458 -0.247 12.412 1.00 74.88 93 ALA A O 1
ATOM 746 N N . GLN A 1 94 ? -32.182 -1.897 13.919 1.00 87.38 94 GLN A N 1
ATOM 747 C CA . GLN A 1 94 ? -31.237 -1.167 14.775 1.00 87.38 94 GLN A CA 1
ATOM 748 C C . GLN A 1 94 ? -29.945 -0.817 14.027 1.00 87.38 94 GLN A C 1
ATOM 750 O O . GLN A 1 94 ? -29.514 0.333 14.044 1.00 87.38 94 GLN A O 1
ATOM 755 N N . ALA A 1 95 ? -29.369 -1.767 13.283 1.00 81.12 95 ALA A N 1
ATOM 756 C CA . ALA A 1 95 ? -28.181 -1.508 12.471 1.00 81.12 95 ALA A CA 1
ATOM 757 C C . ALA A 1 95 ? -28.431 -0.419 11.410 1.00 81.12 95 ALA A C 1
ATOM 759 O O . ALA A 1 95 ? -27.589 0.448 11.189 1.00 81.12 95 ALA A O 1
ATOM 760 N N . ARG A 1 96 ? -29.606 -0.420 10.769 1.00 83.94 96 ARG A N 1
ATOM 761 C CA . ARG A 1 96 ? -29.989 0.628 9.809 1.00 83.94 96 ARG A CA 1
ATOM 762 C C . ARG A 1 96 ? -30.155 1.992 10.470 1.00 83.94 96 ARG A C 1
ATOM 764 O O . ARG A 1 96 ? -29.669 2.971 9.918 1.00 83.94 96 ARG A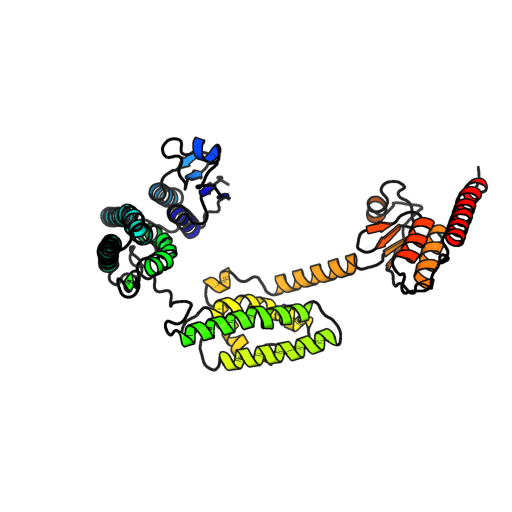 O 1
ATOM 771 N N . PHE A 1 97 ? -30.795 2.046 11.637 1.00 89.81 97 PHE A N 1
ATOM 772 C CA . PHE A 1 97 ? -30.963 3.280 12.403 1.00 89.81 97 PHE A CA 1
ATOM 773 C C . PHE A 1 97 ? -29.611 3.912 12.755 1.00 89.81 97 PHE A C 1
ATOM 775 O O . PHE A 1 97 ? -29.395 5.090 12.490 1.00 89.81 97 PHE A O 1
ATOM 782 N N . TRP A 1 98 ? -28.674 3.127 13.287 1.00 88.75 98 TRP A N 1
ATOM 783 C CA . TRP A 1 98 ? -27.361 3.645 13.672 1.00 88.75 98 TRP A CA 1
ATOM 784 C C . TRP A 1 98 ? -26.490 4.031 12.475 1.00 88.75 98 TRP A C 1
ATOM 786 O O . TRP A 1 98 ? -25.787 5.038 12.533 1.00 88.75 98 TRP A O 1
ATOM 796 N N . ALA A 1 99 ? -26.562 3.296 11.363 1.00 83.56 99 ALA A N 1
ATOM 797 C CA . ALA A 1 99 ? -25.869 3.683 10.136 1.00 83.56 99 ALA A CA 1
ATOM 798 C C . ALA A 1 99 ? -26.419 4.994 9.542 1.00 83.56 99 ALA A C 1
ATOM 800 O O . ALA A 1 99 ? -25.633 5.832 9.100 1.00 83.56 99 ALA A O 1
ATOM 801 N N . ASP A 1 100 ? -27.741 5.191 9.567 1.00 84.12 100 ASP A N 1
ATOM 802 C CA . ASP A 1 100 ? -28.396 6.444 9.166 1.00 84.12 100 ASP A CA 1
ATOM 803 C C . ASP A 1 100 ? -28.009 7.601 10.099 1.00 84.12 100 ASP A C 1
ATOM 805 O O . ASP A 1 100 ? -27.599 8.667 9.638 1.00 84.12 100 ASP A O 1
ATOM 809 N N . PHE A 1 101 ? -28.000 7.357 11.414 1.00 86.88 101 PHE A N 1
ATOM 810 C CA . PHE A 1 101 ? -27.511 8.316 12.403 1.00 86.88 101 PHE A CA 1
ATOM 811 C C . PHE A 1 101 ? -26.073 8.756 12.099 1.00 86.88 101 PHE A C 1
ATOM 813 O O . PHE A 1 101 ? -25.795 9.956 12.058 1.00 86.88 101 PHE A O 1
ATOM 820 N N . VAL A 1 102 ? -25.163 7.814 11.824 1.00 84.19 102 VAL A N 1
ATOM 821 C CA . VAL A 1 102 ? -23.782 8.125 11.420 1.00 84.19 102 VAL A CA 1
ATOM 822 C C . VAL A 1 102 ? -23.761 8.955 10.136 1.00 84.19 102 VAL A C 1
ATOM 824 O O . VAL A 1 102 ? -23.067 9.970 10.082 1.00 84.19 102 VAL A O 1
ATOM 827 N N . ASP A 1 103 ? -24.520 8.558 9.112 1.00 82.00 103 ASP A N 1
ATOM 828 C CA . ASP A 1 103 ? -24.538 9.233 7.811 1.00 82.00 103 ASP A CA 1
ATOM 829 C C . ASP A 1 103 ? -24.995 10.689 7.895 1.00 82.00 103 ASP A C 1
ATOM 831 O O . ASP A 1 103 ? -24.349 11.584 7.340 1.00 82.00 103 ASP A O 1
ATOM 835 N N . MET A 1 104 ? -26.062 10.931 8.655 1.00 79.19 104 MET A N 1
ATOM 836 C CA . MET A 1 104 ? -26.587 12.269 8.887 1.00 79.19 104 MET A CA 1
ATOM 837 C C . MET A 1 104 ? -25.632 13.102 9.744 1.00 79.19 104 MET A C 1
ATOM 839 O O . MET A 1 104 ? -25.336 14.251 9.415 1.00 79.19 104 MET A O 1
ATOM 843 N N . LYS A 1 105 ? -25.129 12.540 10.849 1.00 82.88 105 LYS A N 1
ATOM 844 C CA . LYS A 1 105 ? -24.431 13.320 11.876 1.00 82.88 105 LYS A CA 1
ATOM 845 C C . LYS A 1 105 ? -22.953 13.555 11.569 1.00 82.88 105 LYS A C 1
ATOM 847 O O . LYS A 1 105 ? -22.486 14.682 11.726 1.00 82.88 105 LYS A O 1
ATOM 852 N N . PHE A 1 106 ? -22.201 12.562 11.097 1.00 80.38 106 PHE A N 1
ATOM 853 C CA . PHE A 1 106 ? -20.737 12.690 10.999 1.00 80.38 106 PHE A CA 1
ATOM 854 C C . PHE A 1 106 ? -20.293 13.698 9.948 1.00 80.38 106 PHE A C 1
ATOM 856 O O . PHE A 1 106 ? -19.427 14.533 10.211 1.00 80.38 106 PHE A O 1
ATOM 863 N N . ASN A 1 107 ? -20.903 13.664 8.766 1.00 72.44 107 ASN A N 1
ATOM 864 C CA . ASN A 1 107 ? -20.533 14.591 7.706 1.00 72.44 107 ASN A CA 1
ATOM 865 C C . ASN A 1 107 ? -21.013 16.023 8.006 1.00 72.44 107 ASN A C 1
ATOM 867 O O . ASN A 1 107 ? -20.258 16.983 7.834 1.00 72.44 107 ASN A O 1
ATOM 871 N N . GLU A 1 108 ? -22.252 16.182 8.481 1.00 79.94 108 GLU A N 1
ATOM 872 C CA . GLU A 1 108 ? -22.816 17.496 8.802 1.00 79.94 108 GLU A CA 1
ATOM 873 C C . GLU A 1 108 ? -22.040 18.171 9.942 1.00 79.94 108 GLU A C 1
ATOM 875 O O . GLU A 1 108 ? -21.498 19.267 9.755 1.00 79.94 108 GLU A O 1
ATOM 880 N N . TYR A 1 109 ? -21.920 17.495 11.088 1.00 83.56 109 TYR A N 1
ATOM 881 C CA . TYR A 1 109 ? -21.328 18.063 12.299 1.00 83.56 109 TYR A CA 1
ATOM 882 C C . TYR A 1 109 ? -19.802 18.085 12.230 1.00 83.56 109 TYR A C 1
ATOM 884 O O . TYR A 1 109 ? -19.198 19.106 12.557 1.00 83.56 109 TYR A O 1
ATOM 892 N N . GLY A 1 110 ? -19.170 17.037 11.696 1.00 83.38 110 GLY A N 1
ATOM 893 C CA . GLY A 1 110 ? -17.720 17.011 11.499 1.00 83.38 110 GLY A CA 1
ATOM 894 C C . GLY A 1 110 ? -17.241 18.141 10.584 1.00 83.38 110 GLY A C 1
ATOM 895 O O . GLY A 1 110 ? -16.251 18.809 10.881 1.00 83.38 110 GLY A O 1
ATOM 896 N N . SER A 1 111 ? -17.979 18.458 9.510 1.00 83.38 111 SER A N 1
ATOM 897 C CA . SER A 1 111 ? -17.573 19.548 8.609 1.00 83.38 111 SER A CA 1
ATOM 898 C C . SER A 1 111 ? -17.626 20.937 9.257 1.00 83.38 111 SER A C 1
ATOM 900 O O . SER A 1 111 ? -16.897 21.842 8.839 1.00 83.38 111 SER A O 1
ATOM 902 N N . ARG A 1 112 ? -18.450 21.128 10.298 1.00 89.50 112 ARG A N 1
ATOM 903 C CA . ARG A 1 112 ? -18.513 22.386 11.062 1.00 89.50 112 ARG A CA 1
ATOM 904 C C . ARG A 1 112 ? -17.217 22.640 11.833 1.00 89.50 112 ARG A C 1
ATOM 906 O O . ARG A 1 112 ? -16.837 23.802 11.970 1.00 89.50 112 ARG A O 1
ATOM 913 N N . LEU A 1 113 ? -16.503 21.587 12.239 1.00 88.00 113 LEU A N 1
ATOM 914 C CA . LEU A 1 113 ? -15.248 21.687 12.991 1.00 88.00 113 LEU A CA 1
ATOM 915 C C . LEU A 1 113 ? -14.125 22.363 12.205 1.00 88.00 113 LEU A C 1
ATOM 917 O O . LEU A 1 113 ? -13.278 23.009 12.812 1.00 88.00 113 LEU A O 1
ATOM 921 N N . TRP A 1 114 ? -14.110 22.277 10.872 1.00 82.31 114 TRP A N 1
ATOM 922 C CA . TRP A 1 114 ? -13.131 23.009 10.058 1.00 82.31 114 TRP A CA 1
ATOM 923 C C . TRP A 1 114 ? -13.701 24.271 9.393 1.00 82.31 114 TRP A C 1
ATOM 925 O O . TRP A 1 114 ? -12.933 25.195 9.118 1.00 82.31 114 TRP A O 1
ATOM 935 N N . LYS A 1 115 ? -15.021 24.338 9.139 1.00 86.06 115 LYS A N 1
ATOM 936 C CA . LYS A 1 115 ? -15.685 25.491 8.491 1.00 86.06 115 LYS A CA 1
ATOM 937 C C . LYS A 1 115 ? -15.916 26.672 9.433 1.00 86.06 115 LYS A C 1
ATOM 939 O O . LYS A 1 115 ? -15.828 27.814 8.991 1.00 86.06 115 LYS A O 1
ATOM 944 N N . LEU A 1 116 ? -16.259 26.410 10.693 1.00 91.50 116 LEU A N 1
ATOM 945 C CA . LEU A 1 116 ? -16.553 27.450 11.681 1.00 91.50 116 LEU A CA 1
ATOM 946 C C . LEU A 1 116 ? -15.279 27.870 12.424 1.00 91.50 116 LEU A C 1
ATOM 948 O O . LEU A 1 116 ? -14.282 27.144 12.430 1.00 91.50 116 LEU A O 1
ATOM 952 N N . LYS A 1 117 ? -15.312 29.053 13.048 1.00 90.31 117 LYS A N 1
ATOM 953 C CA . LYS A 1 117 ? -14.226 29.609 13.874 1.00 90.31 117 LYS A CA 1
ATOM 954 C C . LYS A 1 117 ? -14.792 30.289 15.123 1.00 90.31 117 LYS A C 1
ATOM 956 O O . LYS A 1 117 ? -15.959 30.680 15.135 1.00 90.31 117 LYS A O 1
ATOM 961 N N . GLY A 1 118 ? -13.961 30.435 16.155 1.00 91.75 118 GLY A N 1
ATOM 962 C CA . GLY A 1 118 ? -14.335 31.098 17.410 1.00 91.75 118 GLY A CA 1
ATOM 963 C C . GLY A 1 118 ? -15.415 30.336 18.185 1.00 91.75 118 GLY A C 1
ATOM 964 O O . GLY A 1 118 ? -15.436 29.106 18.179 1.00 91.75 118 GLY A O 1
ATOM 965 N N . GLU A 1 119 ? -16.334 31.060 18.825 1.00 92.56 119 GLU A N 1
ATOM 966 C CA . GLU A 1 119 ? -17.390 30.481 19.675 1.00 92.56 119 GLU A CA 1
ATOM 967 C C . GLU A 1 119 ? -18.278 29.468 18.935 1.00 92.56 119 GLU A C 1
ATOM 969 O O . GLU A 1 119 ? -18.627 28.426 19.484 1.00 92.56 119 GLU A O 1
ATOM 974 N N . ALA A 1 120 ? -18.574 29.706 17.653 1.00 91.38 120 ALA A N 1
ATOM 975 C CA . ALA A 1 120 ? -19.374 28.787 16.843 1.00 91.38 120 ALA A CA 1
ATOM 976 C C . ALA A 1 120 ? -18.663 27.444 16.580 1.00 91.38 120 ALA A C 1
ATOM 978 O O . ALA A 1 120 ? -19.315 26.407 16.457 1.00 91.38 120 ALA A O 1
ATOM 979 N N . GLN A 1 121 ? -17.327 27.451 16.500 1.00 92.88 121 GLN A N 1
ATOM 980 C CA . GLN A 1 121 ? -16.525 26.230 16.378 1.00 92.88 121 GLN A CA 1
ATOM 981 C C . GLN A 1 121 ? -16.475 25.471 17.706 1.00 92.88 121 GLN A C 1
ATOM 983 O O . GLN A 1 121 ? -16.567 24.247 17.700 1.00 92.88 121 GLN A O 1
ATOM 988 N N . ALA A 1 122 ? -16.381 26.189 18.830 1.00 89.94 122 ALA A N 1
ATOM 989 C CA . ALA A 1 122 ? -16.425 25.592 20.162 1.00 89.94 122 ALA A CA 1
ATOM 990 C C . ALA A 1 122 ? -17.779 24.911 20.430 1.00 89.94 122 ALA A C 1
ATOM 992 O O . ALA A 1 122 ? -17.803 23.755 20.835 1.00 89.94 122 ALA A O 1
ATOM 993 N N . ALA A 1 123 ? -18.900 25.560 20.097 1.00 92.31 123 ALA A N 1
ATOM 994 C CA . ALA A 1 123 ? -20.224 24.939 20.196 1.00 92.31 123 ALA A CA 1
ATOM 995 C C . ALA A 1 123 ? -20.352 23.695 19.295 1.00 92.31 123 ALA A C 1
ATOM 997 O O . ALA A 1 123 ? -20.834 22.655 19.734 1.00 92.31 123 ALA A O 1
ATOM 998 N N . ALA A 1 124 ? -19.856 23.766 18.053 1.00 91.44 124 ALA A N 1
ATOM 999 C CA . ALA A 1 124 ? -19.853 22.617 17.147 1.00 91.44 124 ALA A CA 1
ATOM 1000 C C . ALA A 1 124 ? -18.984 21.452 17.655 1.00 91.44 124 ALA A C 1
ATOM 1002 O O . ALA A 1 124 ? -19.333 20.297 17.422 1.00 91.44 124 ALA A O 1
ATOM 1003 N N . LYS A 1 125 ? -17.873 21.743 18.346 1.00 91.62 125 LYS A N 1
ATOM 1004 C CA . LYS A 1 125 ? -17.041 20.737 19.017 1.00 91.62 125 LYS A CA 1
ATOM 1005 C C . LYS A 1 125 ? -17.829 20.015 20.105 1.00 91.62 125 LYS A C 1
ATOM 1007 O O . LYS A 1 125 ? -17.851 18.790 20.086 1.00 91.62 125 LYS A O 1
ATOM 1012 N N . GLU A 1 126 ? -18.497 20.745 20.995 1.00 93.06 126 GLU A N 1
ATOM 1013 C CA . GLU A 1 126 ? -19.299 20.124 22.059 1.00 93.06 126 GLU A CA 1
ATOM 1014 C C . GLU A 1 126 ? -20.431 19.261 21.479 1.00 93.06 126 GLU A C 1
ATOM 1016 O O . GLU A 1 126 ? -20.602 18.113 21.876 1.00 93.06 126 GLU A O 1
ATOM 1021 N N . GLU A 1 127 ? -21.138 19.746 20.453 1.00 92.50 127 GLU A N 1
ATOM 1022 C CA . GLU A 1 127 ? -22.164 18.951 19.760 1.00 92.50 127 GLU A CA 1
ATOM 1023 C C . GLU A 1 127 ? -21.596 17.671 19.117 1.00 92.50 127 GLU A C 1
ATOM 1025 O O . GLU A 1 127 ? -22.233 16.617 19.156 1.00 92.50 127 GLU A O 1
ATOM 1030 N N . PHE A 1 128 ? -20.401 17.744 18.522 1.00 90.94 128 PHE A N 1
ATOM 1031 C CA . PHE A 1 128 ? -19.743 16.583 17.919 1.00 90.94 128 PHE A CA 1
ATOM 1032 C C . PHE A 1 128 ? -19.277 15.569 18.972 1.00 90.94 128 PHE A C 1
ATOM 1034 O O . PHE A 1 128 ? -19.401 14.365 18.756 1.00 90.94 128 PHE A O 1
ATOM 1041 N N . ILE A 1 129 ? -18.804 16.039 20.128 1.00 89.94 129 ILE A N 1
ATOM 1042 C CA . ILE A 1 129 ? -18.458 15.186 21.271 1.00 89.94 129 ILE A CA 1
ATOM 1043 C C . ILE A 1 129 ? -19.691 14.425 21.772 1.00 89.94 129 ILE A C 1
ATOM 1045 O O . ILE A 1 129 ? -19.602 13.225 22.021 1.00 89.94 129 ILE A O 1
ATOM 1049 N N . GLU A 1 130 ? -20.856 15.066 21.858 1.00 91.81 130 GLU A N 1
ATOM 1050 C CA . GLU A 1 130 ? -22.091 14.377 22.262 1.00 91.81 130 GLU A CA 1
ATOM 1051 C C . GLU A 1 130 ? -22.519 13.294 21.256 1.00 91.81 130 GLU A C 1
ATOM 1053 O O . GLU A 1 130 ? -22.974 12.220 21.651 1.00 91.81 130 GLU A O 1
ATOM 1058 N N . ILE A 1 131 ? -22.304 13.515 19.954 1.00 89.94 131 ILE A N 1
ATOM 1059 C CA . ILE A 1 131 ? -22.520 12.482 18.925 1.00 89.94 131 ILE A CA 1
ATOM 1060 C C . ILE A 1 131 ? -21.584 11.284 19.141 1.00 89.94 131 ILE A C 1
ATOM 1062 O O . ILE A 1 131 ? -22.024 10.137 19.042 1.00 89.94 131 ILE A O 1
ATOM 1066 N N . LEU A 1 132 ? -20.308 11.539 19.444 1.00 88.62 132 LEU A N 1
ATOM 1067 C CA . LEU A 1 132 ? -19.326 10.489 19.717 1.00 88.62 132 LEU A CA 1
ATOM 1068 C C . LEU A 1 132 ? -19.697 9.677 20.967 1.00 88.62 132 LEU A C 1
ATOM 1070 O O . LEU A 1 132 ? -19.676 8.449 20.913 1.00 88.62 132 LEU A O 1
ATOM 1074 N N . LYS A 1 133 ? -20.127 10.336 22.050 1.00 88.06 133 LYS A N 1
ATOM 1075 C CA . LYS A 1 133 ? -20.590 9.672 23.282 1.00 88.06 133 LYS A CA 1
ATOM 1076 C C . LYS A 1 133 ? -21.822 8.797 23.063 1.00 88.06 133 LYS A C 1
ATOM 1078 O O . LYS A 1 133 ? -21.927 7.728 23.657 1.00 88.06 133 LYS A O 1
ATOM 1083 N N . LEU A 1 134 ? -22.760 9.223 22.212 1.00 90.94 134 LEU A N 1
ATOM 1084 C CA . LEU A 1 134 ? -23.927 8.402 21.865 1.00 90.94 134 LEU A CA 1
ATOM 1085 C C . LEU A 1 134 ? -23.511 7.104 21.165 1.00 90.94 134 LEU A C 1
ATOM 1087 O O . LEU A 1 134 ? -24.023 6.038 21.502 1.00 90.94 134 LEU A O 1
ATOM 1091 N N . LEU A 1 135 ? -22.564 7.184 20.227 1.00 88.56 135 LEU A N 1
ATOM 1092 C CA . LEU A 1 135 ? -22.026 6.000 19.556 1.00 88.56 135 LEU A CA 1
ATOM 1093 C C . LEU A 1 135 ? -21.206 5.116 20.488 1.00 88.56 135 LEU A C 1
ATOM 1095 O O . LEU A 1 135 ? -21.284 3.897 20.381 1.00 88.56 135 LEU A O 1
ATOM 1099 N N . GLU A 1 136 ? -20.448 5.707 21.405 1.00 87.19 136 GLU A N 1
ATOM 1100 C CA . GLU A 1 136 ? -19.741 4.963 22.442 1.00 87.19 136 GLU A CA 1
ATOM 1101 C C . GLU A 1 136 ? -20.708 4.194 23.344 1.00 87.19 136 GLU A C 1
ATOM 1103 O O . GLU A 1 136 ? -20.489 3.016 23.629 1.00 87.19 136 GLU A O 1
ATOM 1108 N N . GLY A 1 137 ? -21.797 4.842 23.759 1.00 87.69 137 GLY A N 1
ATOM 1109 C CA . GLY A 1 137 ? -22.850 4.210 24.545 1.00 87.69 137 GLY A CA 1
ATOM 1110 C C . GLY A 1 137 ? -23.505 3.049 23.800 1.00 87.69 137 GLY A C 1
ATOM 1111 O O . GLY A 1 137 ? -23.721 1.993 24.391 1.00 87.69 137 GLY A O 1
ATOM 1112 N N . GLU A 1 138 ? -23.774 3.218 22.504 1.00 88.94 138 GLU A N 1
ATOM 1113 C CA . GLU A 1 138 ? -24.306 2.138 21.671 1.00 88.94 138 GLU A CA 1
ATOM 1114 C C . GLU A 1 138 ? -23.302 0.999 21.482 1.00 88.94 138 GLU A C 1
ATOM 1116 O O . GLU A 1 138 ? -23.692 -0.168 21.527 1.00 88.94 138 GLU A O 1
ATOM 1121 N N . LEU A 1 139 ? -22.022 1.298 21.257 1.00 87.94 139 LEU A N 1
ATOM 1122 C CA . LEU A 1 139 ? -20.992 0.273 21.119 1.00 87.94 139 LEU A CA 1
ATOM 1123 C C . LEU A 1 139 ? -20.839 -0.517 22.426 1.00 87.94 139 LEU A C 1
ATOM 1125 O O . LEU A 1 139 ? -20.767 -1.746 22.398 1.00 87.94 139 LEU A O 1
ATOM 1129 N N . GLY A 1 140 ? -20.884 0.161 23.574 1.00 87.88 140 GLY A N 1
ATOM 1130 C CA . GLY A 1 140 ? -20.821 -0.478 24.884 1.00 87.88 140 GLY A CA 1
ATOM 1131 C C . GLY A 1 140 ? -19.530 -1.277 25.039 1.00 87.88 140 GLY A C 1
ATOM 1132 O O . GLY A 1 140 ? -18.452 -0.738 24.833 1.00 87.88 140 GLY A O 1
ATOM 1133 N N . ASP A 1 141 ? -19.634 -2.553 25.403 1.00 83.62 141 ASP A N 1
ATOM 1134 C CA . ASP A 1 141 ? -18.488 -3.476 25.476 1.00 83.62 141 ASP A CA 1
ATOM 1135 C C . ASP A 1 141 ? -18.414 -4.417 24.256 1.00 83.62 141 ASP A C 1
ATOM 1137 O O . ASP A 1 141 ? -17.691 -5.414 24.270 1.00 83.62 141 ASP A O 1
ATOM 1141 N N . LYS A 1 142 ? -19.196 -4.138 23.201 1.00 83.94 142 LYS A N 1
ATOM 1142 C CA . LYS A 1 142 ? -19.190 -4.938 21.973 1.00 83.94 142 LYS A CA 1
ATOM 1143 C C . LYS A 1 142 ? -17.911 -4.659 21.186 1.00 83.94 142 LYS A C 1
ATOM 1145 O O . LYS A 1 142 ? -17.465 -3.520 21.090 1.00 83.94 142 LYS A O 1
ATOM 1150 N N . LYS A 1 143 ? -17.368 -5.700 20.551 1.00 83.31 143 LYS A N 1
ATOM 1151 C CA . LYS A 1 143 ? -16.193 -5.584 19.675 1.00 83.31 143 LYS A CA 1
ATOM 1152 C C . LYS A 1 143 ? -16.479 -4.733 18.430 1.00 83.31 143 LYS A C 1
ATOM 1154 O O . LYS A 1 143 ? -15.610 -4.005 17.961 1.00 83.31 143 LYS A O 1
ATOM 1159 N N . TYR A 1 144 ? -17.691 -4.855 17.901 1.00 86.44 144 TYR A N 1
ATOM 1160 C CA . TYR A 1 144 ? -18.227 -4.115 16.765 1.00 86.44 144 TYR A CA 1
ATOM 1161 C C . TYR A 1 144 ? -19.666 -3.699 17.067 1.00 86.44 144 TYR A C 1
ATOM 1163 O O . TYR A 1 144 ? -20.327 -4.281 17.933 1.00 86.44 144 TYR A O 1
ATOM 1171 N N . PHE A 1 145 ? -20.219 -2.755 16.311 1.00 82.44 145 PHE A N 1
ATOM 1172 C CA . PHE A 1 145 ? -21.635 -2.399 16.455 1.00 82.44 145 PHE A CA 1
ATOM 1173 C C . PHE A 1 145 ? -22.567 -3.590 16.161 1.00 82.44 145 PHE A C 1
ATOM 1175 O O . PHE A 1 145 ? -23.654 -3.677 16.737 1.00 82.44 145 PHE A O 1
ATOM 1182 N N . GLY A 1 146 ? -22.112 -4.538 15.332 1.00 76.56 146 GLY A N 1
ATOM 1183 C CA . GLY A 1 146 ? -22.751 -5.836 15.087 1.00 76.56 146 GLY A CA 1
ATOM 1184 C C . GLY A 1 146 ? -22.554 -6.904 16.177 1.00 76.56 146 GLY A C 1
ATOM 1185 O O . GLY A 1 146 ? -23.005 -8.034 15.993 1.00 76.56 146 GLY A O 1
ATOM 1186 N N . GLY A 1 147 ? -21.899 -6.589 17.299 1.00 81.50 147 GLY A N 1
ATOM 1187 C CA . GLY A 1 147 ? -21.532 -7.553 18.341 1.00 81.50 147 GLY A CA 1
ATOM 1188 C C . GLY A 1 147 ? -20.107 -8.071 18.145 1.00 81.50 147 GLY A C 1
ATOM 1189 O O . GLY A 1 147 ? -19.154 -7.304 18.250 1.00 81.50 147 GLY A O 1
ATOM 1190 N N . ASP A 1 148 ? -19.957 -9.366 17.854 1.00 79.44 148 ASP A N 1
ATOM 1191 C CA . ASP A 1 148 ? -18.643 -10.007 17.662 1.00 79.44 148 ASP A CA 1
ATOM 1192 C C . ASP A 1 148 ? -18.108 -9.908 16.224 1.00 79.44 148 ASP A C 1
ATOM 1194 O O . ASP A 1 148 ? -16.909 -10.093 15.987 1.00 79.44 148 ASP A O 1
ATOM 1198 N N . ALA A 1 149 ? -18.984 -9.598 15.264 1.00 79.00 149 ALA A N 1
ATOM 1199 C CA . ALA A 1 149 ? -18.665 -9.498 13.843 1.00 79.00 149 ALA A CA 1
ATOM 1200 C C . ALA A 1 149 ? -18.752 -8.050 13.342 1.00 79.00 149 ALA A C 1
ATOM 1202 O O . ALA A 1 149 ? -19.655 -7.304 13.724 1.00 79.00 149 ALA A O 1
ATOM 1203 N N . PHE A 1 150 ? -17.818 -7.681 12.462 1.00 80.88 150 PHE A N 1
ATOM 1204 C CA . PHE A 1 150 ? -17.813 -6.392 11.774 1.00 80.88 150 PHE A CA 1
ATOM 1205 C C . PHE A 1 150 ? -19.054 -6.282 10.879 1.00 80.88 150 PHE A C 1
ATOM 1207 O O . PHE A 1 150 ? -19.312 -7.181 10.078 1.00 80.88 150 PHE A O 1
ATOM 1214 N N . GLY A 1 151 ? -19.837 -5.213 11.030 1.00 83.75 151 GLY A N 1
ATOM 1215 C CA . GLY A 1 151 ? -21.162 -5.110 10.423 1.00 83.75 151 GLY A CA 1
ATOM 1216 C C . GLY A 1 151 ? -21.472 -3.761 9.778 1.00 83.75 151 GLY A C 1
ATOM 1217 O O . GLY A 1 151 ? -20.623 -2.892 9.592 1.00 83.75 151 GLY A O 1
ATOM 1218 N N . PHE A 1 152 ? -22.740 -3.586 9.410 1.00 85.25 152 PHE A N 1
ATOM 1219 C CA . PHE A 1 152 ? -23.235 -2.466 8.606 1.00 85.25 152 PHE A CA 1
ATOM 1220 C C . PHE A 1 152 ? -22.941 -1.080 9.203 1.00 85.25 152 PHE A C 1
ATOM 1222 O O . PHE A 1 152 ? -22.577 -0.156 8.476 1.00 85.25 152 PHE A O 1
ATOM 1229 N N . VAL A 1 153 ? -23.067 -0.932 10.525 1.00 88.25 153 VAL A N 1
ATOM 1230 C CA . VAL A 1 153 ? -22.778 0.330 11.227 1.00 88.25 153 VAL A CA 1
ATOM 1231 C C . VAL A 1 153 ? -21.273 0.603 11.251 1.00 88.25 153 VAL A C 1
ATOM 1233 O O . VAL A 1 153 ? -20.852 1.738 11.033 1.00 88.25 153 VAL A O 1
ATOM 1236 N N . ASP A 1 154 ? -20.452 -0.435 11.429 1.00 86.62 154 ASP A N 1
ATOM 1237 C CA . ASP A 1 154 ? -18.995 -0.316 11.389 1.00 86.62 154 ASP A CA 1
ATOM 1238 C C . ASP A 1 154 ? -18.520 0.126 9.996 1.00 86.62 154 ASP A C 1
ATOM 1240 O O . ASP A 1 154 ? -17.715 1.049 9.879 1.00 86.62 154 ASP A O 1
ATOM 1244 N N . VAL A 1 155 ? -19.090 -0.448 8.927 1.00 82.12 155 VAL A N 1
ATOM 1245 C CA . VAL A 1 155 ? -18.864 -0.007 7.537 1.00 82.12 155 VAL A CA 1
ATOM 1246 C C . VAL A 1 155 ? -19.267 1.457 7.354 1.00 82.12 155 VAL A C 1
ATOM 1248 O O . VAL A 1 155 ? -18.573 2.196 6.656 1.00 82.12 155 VAL A O 1
ATOM 1251 N N . ALA A 1 156 ? -20.370 1.896 7.969 1.00 84.12 156 ALA A N 1
ATOM 1252 C CA . ALA A 1 156 ? -20.849 3.271 7.864 1.00 84.12 156 ALA A CA 1
ATOM 1253 C C . ALA A 1 156 ? -19.917 4.285 8.549 1.00 84.12 156 ALA A C 1
ATOM 1255 O O . ALA A 1 156 ? -19.748 5.390 8.017 1.00 84.12 156 ALA A O 1
ATOM 1256 N N . LEU A 1 157 ? -19.324 3.910 9.689 1.00 84.62 157 LEU A N 1
ATOM 1257 C CA . LEU A 1 157 ? -18.516 4.774 10.553 1.00 84.62 157 LEU A CA 1
ATOM 1258 C C . LEU A 1 157 ? -17.018 4.753 10.229 1.00 84.62 157 LEU A C 1
ATOM 1260 O O . LEU A 1 157 ? -16.392 5.813 10.214 1.00 84.62 157 LEU A O 1
ATOM 1264 N N . ALA A 1 158 ? -16.441 3.581 9.946 1.00 85.94 158 ALA A N 1
ATOM 1265 C CA . ALA A 1 158 ? -14.996 3.393 9.791 1.00 85.94 158 ALA A CA 1
ATOM 1266 C C . ALA A 1 158 ? -14.326 4.391 8.822 1.00 85.94 158 ALA A C 1
ATOM 1268 O O . ALA A 1 158 ? -13.251 4.897 9.151 1.00 85.94 158 ALA A O 1
ATOM 1269 N N . PRO A 1 159 ? -14.935 4.768 7.679 1.00 82.38 159 PRO A N 1
ATOM 1270 C CA . PRO A 1 159 ? -14.371 5.795 6.806 1.00 82.38 159 PRO A CA 1
ATOM 1271 C C . PRO A 1 159 ? -14.143 7.158 7.462 1.00 82.38 159 PRO A C 1
ATOM 1273 O O . PRO A 1 159 ? -13.177 7.848 7.133 1.00 82.38 159 PRO A O 1
ATOM 1276 N N . PHE A 1 160 ? -14.993 7.562 8.408 1.00 79.00 160 PHE A N 1
ATOM 1277 C CA . PHE A 1 160 ? -14.846 8.846 9.095 1.00 79.00 160 PHE A CA 1
ATOM 1278 C C . PHE A 1 160 ? -13.702 8.859 10.105 1.00 79.00 160 PHE A C 1
ATOM 1280 O O . PHE A 1 160 ? -13.188 9.936 10.391 1.00 79.00 160 PHE A O 1
ATOM 1287 N N . VAL A 1 161 ? -13.228 7.695 10.564 1.00 77.12 161 VAL A N 1
ATOM 1288 C CA . VAL A 1 161 ? -12.037 7.604 11.427 1.00 77.12 161 VAL A CA 1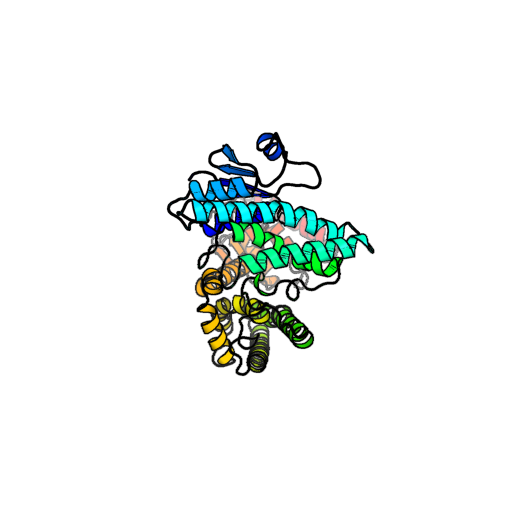
ATOM 1289 C C . VAL A 1 161 ? -10.816 8.214 10.729 1.00 77.12 161 VAL A C 1
ATOM 1291 O O . VAL A 1 161 ? -10.006 8.882 11.363 1.00 77.12 161 VAL A O 1
ATOM 1294 N N . SER A 1 162 ? -10.718 8.097 9.398 1.00 70.06 162 SER A N 1
ATOM 1295 C CA . SER A 1 162 ? -9.645 8.744 8.625 1.00 70.06 162 SER A CA 1
ATOM 1296 C C . SER A 1 162 ? -9.664 10.282 8.689 1.00 70.06 162 SER A C 1
ATOM 1298 O O . SER A 1 162 ? -8.636 10.918 8.461 1.00 70.06 162 SER A O 1
ATOM 1300 N N . TRP A 1 163 ? -10.802 10.883 9.053 1.00 73.06 163 TRP A N 1
ATOM 1301 C CA . TRP A 1 163 ? -10.983 12.330 9.205 1.00 73.06 163 TRP A CA 1
ATOM 1302 C C . TRP A 1 163 ? -10.802 12.817 10.646 1.00 73.06 163 TRP A C 1
ATOM 1304 O O . TRP A 1 163 ? -10.731 14.027 10.868 1.00 73.06 163 TRP A O 1
ATOM 1314 N N . PHE A 1 164 ? -10.676 11.909 11.619 1.00 80.44 164 PHE A N 1
ATOM 1315 C CA . PHE A 1 164 ? -10.555 12.251 13.040 1.00 80.44 164 PHE A CA 1
ATOM 1316 C C . PHE A 1 164 ? -9.352 13.146 13.304 1.00 80.44 164 PHE A C 1
ATOM 1318 O O . PHE A 1 164 ? -9.510 14.207 13.899 1.00 80.44 164 PHE A O 1
ATOM 1325 N N . TYR A 1 165 ? -8.201 12.827 12.708 1.00 77.00 165 TYR A N 1
ATOM 1326 C CA . TYR A 1 165 ? -7.020 13.685 12.782 1.00 77.00 165 TYR A CA 1
ATOM 1327 C C . TYR A 1 165 ? -7.301 15.127 12.319 1.00 77.00 165 TYR A C 1
ATOM 1329 O O . TYR A 1 165 ? -6.850 16.094 12.936 1.00 77.00 165 TYR A O 1
ATOM 1337 N N . SER A 1 166 ? -8.067 15.296 11.235 1.00 75.62 166 SER A N 1
ATOM 1338 C CA . SER A 1 166 ? -8.446 16.622 10.741 1.00 75.62 166 SER A CA 1
ATOM 1339 C C . SER A 1 166 ? -9.395 17.340 11.699 1.00 75.62 166 SER A C 1
ATOM 1341 O O . SER A 1 166 ? -9.224 18.540 11.914 1.00 75.62 166 SER A O 1
ATOM 1343 N N . TYR A 1 167 ? -10.361 16.636 12.291 1.00 83.62 167 TYR A N 1
ATOM 1344 C CA . TYR A 1 167 ? -11.283 17.196 13.282 1.00 83.62 167 TYR A CA 1
ATOM 1345 C C . TYR A 1 167 ? -10.550 17.670 14.539 1.00 83.62 167 TYR A C 1
ATOM 1347 O O . TYR A 1 167 ? -10.698 18.830 14.929 1.00 83.62 167 TYR A O 1
ATOM 1355 N N . GLU A 1 168 ? -9.712 16.810 15.114 1.00 83.75 168 GLU A N 1
ATOM 1356 C CA . GLU A 1 168 ? -8.898 17.088 16.300 1.00 83.75 168 GLU A CA 1
ATOM 1357 C C . GLU A 1 168 ? -7.980 18.288 16.071 1.00 83.75 168 GLU A C 1
ATOM 1359 O O . GLU A 1 168 ? -7.965 19.233 16.861 1.00 83.75 168 GLU A O 1
ATOM 1364 N N . THR A 1 169 ? -7.279 18.304 14.933 1.00 81.69 169 THR A N 1
ATOM 1365 C CA . THR A 1 169 ? -6.367 19.396 14.569 1.00 81.69 169 THR A CA 1
ATOM 1366 C C . THR A 1 169 ? -7.114 20.711 14.349 1.00 81.69 169 THR A C 1
ATOM 1368 O O . THR A 1 169 ? -6.644 21.769 14.765 1.00 81.69 169 THR A O 1
ATOM 1371 N N . CYS A 1 170 ? -8.279 20.678 13.695 1.00 82.00 170 CYS A N 1
ATOM 1372 C CA . CYS A 1 170 ? -9.028 21.895 13.388 1.00 82.00 170 CYS A CA 1
ATOM 1373 C C . CYS A 1 170 ? -9.712 22.504 14.616 1.00 82.00 170 CYS A C 1
ATOM 1375 O O . CYS A 1 170 ? -9.830 23.730 14.672 1.00 82.00 170 CYS A O 1
ATOM 1377 N N . ALA A 1 171 ? -10.184 21.680 15.556 1.00 85.12 171 ALA A N 1
ATOM 1378 C CA . ALA A 1 171 ? -10.999 22.114 16.692 1.00 85.12 171 ALA A CA 1
ATOM 1379 C C . ALA A 1 171 ? -10.310 21.983 18.065 1.00 85.12 171 ALA A C 1
ATOM 1381 O O . ALA A 1 171 ? -10.905 22.359 19.074 1.00 85.12 171 ALA A O 1
ATOM 1382 N N . GLY A 1 172 ? -9.069 21.489 18.125 1.00 85.75 172 GLY A N 1
ATOM 1383 C CA . GLY A 1 172 ? -8.263 21.443 19.349 1.00 85.75 172 GLY A CA 1
ATOM 1384 C C . GLY A 1 172 ? -8.878 20.556 20.433 1.00 85.75 172 GLY A C 1
ATOM 1385 O O . GLY A 1 172 ? -9.239 21.034 21.513 1.00 85.75 172 GLY A O 1
ATOM 1386 N N . PHE A 1 173 ? -9.066 19.273 20.134 1.00 86.00 173 PHE A N 1
ATOM 1387 C CA . PHE A 1 173 ? -9.568 18.278 21.087 1.00 86.00 173 PHE A CA 1
ATOM 1388 C C . PHE A 1 173 ? -9.065 16.880 20.743 1.00 86.00 173 PHE A C 1
ATOM 1390 O O . PHE A 1 173 ? -8.539 16.686 19.651 1.00 86.00 173 PHE A O 1
ATOM 1397 N N . SER A 1 174 ? -9.228 15.942 21.674 1.00 85.06 174 SER A N 1
ATOM 1398 C CA . SER A 1 174 ? -8.945 14.523 21.469 1.00 85.06 174 SER A CA 1
ATOM 1399 C C . SER A 1 174 ? -10.259 13.756 21.350 1.00 85.06 174 SER A C 1
ATOM 1401 O O . SER A 1 174 ? -11.121 13.856 22.227 1.00 85.06 174 SER A O 1
ATOM 1403 N N . ILE A 1 175 ? -10.428 13.012 20.257 1.00 80.00 175 ILE A N 1
ATOM 1404 C CA . ILE A 1 175 ? -11.575 12.116 20.067 1.00 80.00 175 ILE A CA 1
ATOM 1405 C C . ILE A 1 175 ? -11.426 10.880 20.959 1.00 80.00 175 ILE A C 1
ATOM 1407 O O . ILE A 1 175 ? -12.426 10.410 21.490 1.00 80.00 175 ILE A O 1
ATOM 1411 N N . GLU A 1 176 ? -10.198 10.408 21.188 1.00 79.00 176 GLU A N 1
ATOM 1412 C CA . GLU A 1 176 ? -9.905 9.300 22.109 1.00 79.00 176 GLU A CA 1
ATOM 1413 C C . GLU A 1 176 ? -10.316 9.634 23.551 1.00 79.00 176 GLU A C 1
ATOM 1415 O O . GLU A 1 176 ? -10.897 8.800 24.236 1.00 79.00 176 GLU A O 1
ATOM 1420 N N . GLU A 1 177 ? -10.090 10.870 24.007 1.00 80.12 177 GLU A N 1
ATOM 1421 C CA . GLU A 1 177 ? -10.547 11.310 25.336 1.00 80.12 177 GLU A CA 1
ATOM 1422 C C . GLU A 1 177 ? -12.072 11.471 25.402 1.00 80.12 177 GLU A C 1
ATOM 1424 O O . GLU A 1 177 ? -12.676 11.256 26.452 1.00 80.12 177 GLU A O 1
ATOM 1429 N N . ALA A 1 178 ? -12.695 11.878 24.293 1.00 80.06 178 ALA A N 1
ATOM 1430 C CA . ALA A 1 178 ? -14.129 12.135 24.224 1.00 80.06 178 ALA A CA 1
ATOM 1431 C C . ALA A 1 178 ? -14.976 10.861 24.079 1.00 80.06 178 ALA A C 1
ATOM 1433 O O . ALA A 1 178 ? -16.117 10.859 24.541 1.00 80.06 178 ALA A O 1
ATOM 1434 N N . ALA A 1 179 ? -14.443 9.832 23.410 1.00 75.69 179 ALA A N 1
ATOM 1435 C CA . ALA A 1 179 ? -15.111 8.559 23.154 1.00 75.69 179 ALA A CA 1
ATOM 1436 C C . ALA A 1 179 ? -14.112 7.391 22.975 1.00 75.69 179 ALA A C 1
ATOM 1438 O O . ALA A 1 179 ? -13.923 6.910 21.848 1.00 75.69 179 ALA A O 1
ATOM 1439 N N . PRO A 1 180 ? -13.458 6.925 24.056 1.00 70.06 180 PRO A N 1
ATOM 1440 C CA . PRO A 1 180 ? -12.371 5.947 23.994 1.00 70.06 180 PRO A CA 1
ATOM 1441 C C . PRO A 1 180 ? -12.746 4.613 23.340 1.00 70.06 180 PRO A C 1
ATOM 1443 O O . PRO A 1 180 ? -11.895 4.002 22.696 1.00 70.06 180 PRO A O 1
ATOM 1446 N N . LYS A 1 181 ? -13.999 4.151 23.450 1.00 66.50 181 LYS A N 1
ATOM 1447 C CA . LYS A 1 181 ? -14.408 2.856 22.875 1.00 66.50 181 LYS A CA 1
ATOM 1448 C C . LYS A 1 181 ? -14.750 2.914 21.388 1.00 66.50 181 LYS A C 1
ATOM 1450 O O . LYS A 1 181 ? -14.684 1.893 20.719 1.00 66.50 181 LYS A O 1
ATOM 1455 N N . VAL A 1 182 ? -15.108 4.083 20.844 1.00 56.00 182 VAL A N 1
ATOM 1456 C CA . VAL A 1 182 ? -15.408 4.248 19.400 1.00 56.00 182 VAL A CA 1
ATOM 1457 C C . VAL A 1 182 ? -14.144 4.089 18.547 1.00 56.00 182 VAL A C 1
ATOM 1459 O O . VAL A 1 182 ? -14.214 3.891 17.331 1.00 56.00 182 VAL A O 1
ATOM 1462 N N . TRP A 1 183 ? -12.976 4.130 19.184 1.00 53.16 183 TRP A N 1
ATOM 1463 C CA . TRP A 1 183 ? -11.738 3.689 18.580 1.00 53.16 183 TRP A CA 1
ATOM 1464 C C . TRP A 1 183 ? -11.780 2.163 18.415 1.00 53.16 183 TRP A C 1
ATOM 1466 O O . TRP A 1 183 ? -11.864 1.456 19.418 1.00 53.16 183 TRP A O 1
ATOM 1476 N N . PRO A 1 184 ? -11.720 1.606 17.190 1.00 47.06 184 PRO A N 1
ATOM 1477 C CA . PRO A 1 184 ? -11.530 0.168 17.069 1.00 47.06 184 PRO A CA 1
ATOM 1478 C C . PRO A 1 184 ? -10.253 -0.186 17.831 1.00 47.06 184 PRO A C 1
ATOM 1480 O O . PRO A 1 184 ? -9.265 0.529 17.666 1.00 47.06 184 PRO A O 1
ATOM 1483 N N . ASP A 1 185 ? -10.274 -1.267 18.622 1.00 43.75 185 ASP A N 1
ATOM 1484 C CA . ASP A 1 185 ? -9.132 -1.869 19.334 1.00 43.75 185 ASP A CA 1
ATOM 1485 C C . ASP A 1 185 ? -8.007 -2.271 18.354 1.00 43.75 185 ASP A C 1
ATOM 1487 O O . ASP A 1 185 ? -7.671 -3.431 18.106 1.00 43.75 185 ASP A O 1
ATOM 1491 N N . ARG A 1 186 ? -7.410 -1.271 17.724 1.00 51.69 186 ARG A N 1
ATOM 1492 C CA . ARG A 1 186 ? -6.142 -1.307 17.037 1.00 51.69 186 ARG A CA 1
ATOM 1493 C C . ARG A 1 186 ? -5.261 -0.484 17.942 1.00 51.69 186 ARG A C 1
ATOM 1495 O O . ARG A 1 186 ? -5.334 0.743 17.910 1.00 51.69 186 ARG A O 1
ATOM 1502 N N . ALA A 1 187 ? -4.468 -1.180 18.759 1.00 51.03 187 ALA A N 1
ATOM 1503 C CA . ALA A 1 187 ? -3.367 -0.566 19.484 1.00 51.03 187 ALA A CA 1
ATOM 1504 C C . ALA A 1 187 ? -2.720 0.480 18.558 1.00 51.03 187 ALA A C 1
ATOM 1506 O O . ALA A 1 187 ? -2.395 0.133 17.411 1.00 51.03 187 ALA A O 1
ATOM 1507 N N . PRO A 1 188 ? -2.647 1.757 18.968 1.00 58.38 188 PRO A N 1
ATOM 1508 C CA . PRO A 1 188 ? -2.203 2.813 18.080 1.00 58.38 188 PRO A CA 1
ATOM 1509 C C . PRO A 1 188 ? -0.828 2.432 17.529 1.00 58.38 188 PRO A C 1
ATOM 1511 O O . PRO A 1 188 ? 0.068 2.041 18.274 1.00 58.38 188 PRO A O 1
ATOM 1514 N N . LEU A 1 189 ? -0.674 2.496 16.198 1.00 65.69 189 LEU A N 1
ATOM 1515 C CA . LEU A 1 189 ? 0.569 2.074 15.536 1.00 65.69 189 LEU A CA 1
ATOM 1516 C C . LEU A 1 189 ? 1.774 2.830 16.099 1.00 65.69 189 LEU A C 1
ATOM 1518 O O . LEU A 1 189 ? 2.883 2.306 16.154 1.00 65.69 189 LEU A O 1
ATOM 1522 N N . LEU A 1 190 ? 1.546 4.069 16.522 1.00 68.69 190 LEU A N 1
ATOM 1523 C CA . LEU A 1 190 ? 2.520 4.875 17.226 1.00 68.69 190 LEU A CA 1
ATOM 1524 C C . LEU A 1 190 ? 2.205 4.911 18.725 1.00 68.69 190 LEU A C 1
ATOM 1526 O O . LEU A 1 190 ? 1.041 5.058 19.089 1.00 68.69 190 LEU A O 1
ATOM 1530 N N . PRO A 1 191 ? 3.231 4.896 19.591 1.00 70.12 191 PRO A N 1
ATOM 1531 C CA . PRO A 1 191 ? 3.047 5.114 21.020 1.00 70.12 191 PRO A CA 1
ATOM 1532 C C . PRO A 1 191 ? 2.306 6.425 21.351 1.00 70.12 191 PRO A C 1
ATOM 1534 O O . PRO A 1 191 ? 2.445 7.449 20.662 1.00 70.12 191 PRO A O 1
ATOM 1537 N N . ALA A 1 192 ? 1.546 6.399 22.449 1.00 68.44 192 ALA A N 1
ATOM 1538 C CA . ALA A 1 192 ? 0.864 7.572 22.998 1.00 68.44 192 ALA A CA 1
ATOM 1539 C C . ALA A 1 192 ? 1.857 8.611 23.555 1.00 68.44 192 ALA A C 1
ATOM 1541 O O . ALA A 1 192 ? 1.653 9.814 23.390 1.00 68.44 192 ALA A O 1
ATOM 1542 N N . ASP A 1 193 ? 2.970 8.153 24.134 1.00 78.88 193 ASP A N 1
ATOM 1543 C CA . ASP A 1 193 ? 4.036 9.024 24.625 1.00 78.88 193 ASP A CA 1
ATOM 1544 C C . ASP A 1 193 ? 4.766 9.744 23.462 1.00 78.88 193 ASP A C 1
ATOM 1546 O O . ASP A 1 193 ? 5.216 9.087 22.513 1.00 78.88 193 ASP A O 1
ATOM 1550 N N . PRO A 1 194 ? 4.910 11.086 23.498 1.00 57.78 194 PRO A N 1
ATOM 1551 C CA . PRO A 1 194 ? 5.550 11.849 22.427 1.00 57.78 194 PRO A CA 1
ATOM 1552 C C . PRO A 1 194 ? 7.004 11.458 22.146 1.00 57.78 194 PRO A C 1
ATOM 1554 O O . PRO A 1 194 ? 7.421 11.489 20.984 1.00 57.78 194 PRO A O 1
ATOM 1557 N N . TYR A 1 195 ? 7.772 11.084 23.174 1.00 75.44 195 TYR A N 1
ATOM 1558 C CA . TYR A 1 195 ? 9.160 10.660 23.002 1.00 75.44 195 TYR A CA 1
ATOM 1559 C C . TYR A 1 195 ? 9.221 9.292 22.321 1.00 75.44 195 TYR A C 1
ATOM 1561 O O . TYR A 1 195 ? 9.872 9.152 21.286 1.00 75.44 195 TYR A O 1
ATOM 1569 N N . ALA A 1 196 ? 8.461 8.314 22.811 1.00 75.81 196 ALA A N 1
ATOM 1570 C CA . ALA A 1 196 ? 8.351 6.993 22.203 1.00 75.81 196 ALA A CA 1
ATOM 1571 C C . ALA A 1 196 ? 7.830 7.068 20.756 1.00 75.81 196 ALA A C 1
ATOM 1573 O O . ALA A 1 196 ? 8.283 6.328 19.882 1.00 75.81 196 ALA A O 1
ATOM 1574 N N . ARG A 1 197 ? 6.939 8.019 20.455 1.00 79.31 197 ARG A N 1
ATOM 1575 C CA . ARG A 1 197 ? 6.481 8.307 19.089 1.00 79.31 197 ARG A CA 1
ATOM 1576 C C . ARG A 1 197 ? 7.589 8.858 18.194 1.00 79.31 197 ARG A C 1
ATOM 1578 O O . ARG A 1 197 ? 7.700 8.440 17.041 1.00 79.31 197 ARG A O 1
ATOM 1585 N N . ALA A 1 198 ? 8.383 9.807 18.684 1.00 67.50 198 ALA A N 1
ATOM 1586 C CA . ALA A 1 198 ? 9.528 10.335 17.945 1.00 67.50 198 ALA A CA 1
ATOM 1587 C C . ALA A 1 198 ? 10.589 9.246 17.713 1.00 67.50 198 ALA A C 1
ATOM 1589 O O . ALA A 1 198 ? 11.106 9.124 16.603 1.00 67.50 198 ALA A O 1
ATOM 1590 N N . HIS A 1 199 ? 10.831 8.405 18.719 1.00 84.31 199 HIS A N 1
ATOM 1591 C CA . HIS A 1 199 ? 11.733 7.255 18.647 1.00 84.31 199 HIS A CA 1
ATOM 1592 C C . HIS A 1 199 ? 11.274 6.227 17.605 1.00 84.31 199 HIS A C 1
ATOM 1594 O O . HIS A 1 199 ? 12.055 5.814 16.752 1.00 84.31 199 HIS A O 1
ATOM 1600 N N . ALA A 1 200 ? 9.980 5.891 17.578 1.00 77.38 200 ALA A N 1
ATOM 1601 C CA . ALA A 1 200 ? 9.410 5.008 16.559 1.00 77.38 200 ALA A CA 1
ATOM 1602 C C . ALA A 1 200 ? 9.572 5.575 15.135 1.00 77.38 200 ALA A C 1
ATOM 1604 O O . ALA A 1 200 ? 9.879 4.841 14.198 1.00 77.38 200 ALA A O 1
ATOM 1605 N N . ARG A 1 201 ? 9.413 6.893 14.954 1.00 76.69 201 ARG A N 1
ATOM 1606 C CA . ARG A 1 201 ? 9.641 7.547 13.653 1.00 76.69 201 ARG A CA 1
ATOM 1607 C C . ARG A 1 201 ? 11.104 7.510 13.231 1.00 76.69 201 ARG A C 1
ATOM 1609 O O . ARG A 1 201 ? 11.374 7.276 12.058 1.00 76.69 201 ARG A O 1
ATOM 1616 N N . PHE A 1 202 ? 12.027 7.713 14.169 1.00 89.94 202 PHE A N 1
ATOM 1617 C CA . PHE A 1 202 ? 13.459 7.609 13.905 1.00 89.94 202 PHE A CA 1
ATOM 1618 C C . PHE A 1 202 ? 13.829 6.214 13.394 1.00 89.94 202 PHE A C 1
ATOM 1620 O O . PHE A 1 202 ? 14.506 6.099 12.377 1.00 89.94 202 PHE A O 1
ATOM 1627 N N . TRP A 1 203 ? 13.341 5.157 14.045 1.00 88.00 203 TRP A N 1
ATOM 1628 C CA . TRP A 1 203 ? 13.663 3.792 13.632 1.00 88.00 203 TRP A CA 1
ATOM 1629 C C . TRP A 1 203 ? 13.016 3.387 12.311 1.00 88.00 203 TRP A C 1
ATOM 1631 O O . TRP A 1 203 ? 13.660 2.712 11.516 1.00 88.00 203 TRP A O 1
ATOM 1641 N N . ALA A 1 204 ? 11.799 3.845 12.021 1.00 72.88 204 ALA A N 1
ATOM 1642 C CA . ALA A 1 204 ? 11.214 3.657 10.695 1.00 72.88 204 ALA A CA 1
ATOM 1643 C C . ALA A 1 204 ? 12.037 4.367 9.599 1.00 72.88 204 ALA A C 1
ATOM 1645 O O . ALA A 1 204 ? 12.354 3.761 8.580 1.00 72.88 204 ALA A O 1
ATOM 1646 N N . ASP A 1 205 ? 12.472 5.612 9.837 1.00 77.00 205 ASP A N 1
ATOM 1647 C CA . ASP A 1 205 ? 13.352 6.347 8.913 1.00 77.00 205 ASP A CA 1
ATOM 1648 C C . ASP A 1 205 ? 14.722 5.662 8.753 1.00 77.00 205 ASP A C 1
ATOM 1650 O O . ASP A 1 205 ? 15.280 5.609 7.655 1.00 77.00 205 ASP A O 1
ATOM 1654 N N . PHE A 1 206 ? 15.253 5.085 9.834 1.00 84.81 206 PHE A N 1
ATOM 1655 C CA . PHE A 1 206 ? 16.474 4.285 9.809 1.00 84.81 206 PHE A CA 1
ATOM 1656 C C . PHE A 1 206 ? 16.310 3.028 8.943 1.00 84.81 206 PHE A C 1
ATOM 1658 O O . PHE A 1 206 ? 17.201 2.717 8.150 1.00 84.81 206 PHE A O 1
ATOM 1665 N N . VAL A 1 207 ? 15.177 2.327 9.035 1.00 76.75 207 VAL A N 1
ATOM 1666 C CA . VAL A 1 207 ? 14.873 1.170 8.178 1.00 76.75 207 VAL A CA 1
ATOM 1667 C C . VAL A 1 207 ? 14.873 1.590 6.702 1.00 76.75 207 VAL A C 1
ATOM 1669 O O . VAL A 1 207 ? 15.595 0.998 5.896 1.00 76.75 207 VAL A O 1
ATOM 1672 N N . ASP A 1 208 ? 14.167 2.662 6.351 1.00 70.00 208 ASP A N 1
ATOM 1673 C CA . ASP A 1 208 ? 14.078 3.128 4.962 1.00 70.00 208 ASP A CA 1
ATOM 1674 C C . ASP A 1 208 ? 15.429 3.600 4.404 1.00 70.00 208 ASP A C 1
ATOM 1676 O O . ASP A 1 208 ? 15.800 3.274 3.274 1.00 70.00 208 ASP A O 1
ATOM 1680 N N . LYS A 1 209 ? 16.195 4.367 5.186 1.00 74.50 209 LYS A N 1
ATOM 1681 C CA . LYS A 1 209 ? 17.430 5.003 4.697 1.00 74.50 209 LYS A CA 1
ATOM 1682 C C . LYS A 1 209 ? 18.677 4.148 4.842 1.00 74.50 209 LYS A C 1
ATOM 1684 O O . LYS A 1 209 ? 19.643 4.376 4.116 1.00 74.50 209 LYS A O 1
ATOM 1689 N N . LYS A 1 210 ? 18.715 3.235 5.814 1.00 85.62 210 LYS A N 1
ATOM 1690 C CA . LYS A 1 210 ? 19.901 2.418 6.112 1.00 85.62 210 LYS A CA 1
ATOM 1691 C C . LYS A 1 210 ? 19.663 0.966 5.754 1.00 85.62 210 LYS A C 1
ATOM 1693 O O . LYS A 1 210 ? 20.399 0.433 4.926 1.00 85.62 210 LYS A O 1
ATOM 1698 N N . PHE A 1 211 ? 18.631 0.346 6.321 1.00 86.69 211 PHE A N 1
ATOM 1699 C CA . PHE A 1 211 ? 18.372 -1.077 6.102 1.00 86.69 211 PHE A CA 1
ATOM 1700 C C . PHE A 1 211 ? 18.065 -1.375 4.630 1.00 86.69 211 PHE A C 1
ATOM 1702 O O . PHE A 1 211 ? 18.746 -2.193 4.012 1.00 86.69 211 PHE A O 1
ATOM 1709 N N . HIS A 1 212 ? 17.093 -0.680 4.037 1.00 77.38 212 HIS A N 1
ATOM 1710 C CA . HIS A 1 212 ? 16.698 -0.909 2.647 1.00 77.38 212 HIS A CA 1
ATOM 1711 C C . HIS A 1 212 ? 17.823 -0.586 1.652 1.00 77.38 212 HIS A C 1
ATOM 1713 O O . HIS A 1 212 ? 18.142 -1.412 0.792 1.00 77.38 212 HIS A O 1
ATOM 1719 N N . GLU A 1 213 ? 18.468 0.578 1.783 1.00 78.94 213 GLU A N 1
ATOM 1720 C CA . GLU A 1 213 ? 19.553 0.982 0.878 1.00 78.94 213 GLU A CA 1
ATOM 1721 C C . GLU A 1 213 ? 20.755 0.030 0.947 1.00 78.94 213 GLU A C 1
ATOM 1723 O O . GLU A 1 213 ? 21.328 -0.333 -0.087 1.00 78.94 213 GLU A O 1
ATOM 1728 N N . CYS A 1 214 ? 21.115 -0.441 2.143 1.00 86.75 214 CYS A N 1
ATOM 1729 C CA . CYS A 1 214 ? 22.194 -1.409 2.296 1.00 86.75 214 CYS A CA 1
ATOM 1730 C C . CYS A 1 214 ? 21.789 -2.804 1.779 1.00 86.75 214 CYS A C 1
ATOM 1732 O O . CYS A 1 214 ? 22.521 -3.400 0.985 1.00 86.75 214 CYS A O 1
ATOM 1734 N N . GLY A 1 215 ? 20.578 -3.281 2.090 1.00 85.12 215 GLY A N 1
ATOM 1735 C CA . GLY A 1 215 ? 20.047 -4.553 1.579 1.00 85.12 215 GLY A CA 1
ATOM 1736 C C . GLY A 1 215 ? 19.995 -4.606 0.048 1.00 85.12 215 GLY A C 1
ATOM 1737 O O . GLY A 1 215 ? 20.351 -5.610 -0.573 1.00 85.12 215 GLY A O 1
ATOM 1738 N N . LYS A 1 216 ? 19.659 -3.486 -0.598 1.00 85.81 216 LYS A N 1
ATOM 1739 C CA . LYS A 1 216 ? 19.706 -3.344 -2.058 1.00 85.81 216 LYS A CA 1
ATOM 1740 C C . LYS A 1 216 ? 21.116 -3.535 -2.622 1.00 85.81 216 LYS A C 1
ATOM 1742 O O . LYS A 1 216 ? 21.293 -4.226 -3.629 1.00 85.81 216 LYS A O 1
ATOM 1747 N N . ARG A 1 217 ? 22.134 -2.970 -1.968 1.00 90.31 217 ARG A N 1
ATOM 1748 C CA . ARG A 1 217 ? 23.542 -3.126 -2.370 1.00 90.31 217 ARG A CA 1
ATOM 1749 C C . ARG A 1 217 ? 24.003 -4.582 -2.291 1.00 90.31 217 ARG A C 1
ATOM 1751 O O . ARG A 1 217 ? 24.790 -4.989 -3.147 1.00 90.31 217 ARG A O 1
ATOM 1758 N N . LEU A 1 218 ? 23.467 -5.384 -1.364 1.00 89.62 218 LEU A N 1
ATOM 1759 C CA . LEU A 1 218 ? 23.824 -6.803 -1.228 1.00 89.62 218 LEU A CA 1
ATOM 1760 C C . LEU A 1 218 ? 23.528 -7.631 -2.475 1.00 89.62 218 LEU A C 1
ATOM 1762 O O . LEU A 1 218 ? 24.304 -8.526 -2.787 1.00 89.62 218 LEU A O 1
ATOM 1766 N N . TRP A 1 219 ? 22.445 -7.368 -3.207 1.00 85.06 219 TRP A N 1
ATOM 1767 C CA . TRP A 1 219 ? 22.130 -8.136 -4.421 1.00 85.06 219 TRP A CA 1
ATOM 1768 C C . TRP A 1 219 ? 22.534 -7.425 -5.723 1.00 85.06 219 TRP A C 1
ATOM 1770 O O . TRP A 1 219 ? 22.598 -8.064 -6.777 1.00 85.06 219 TRP A O 1
ATOM 1780 N N . GLN A 1 220 ? 22.845 -6.125 -5.667 1.00 83.06 220 GLN A N 1
ATOM 1781 C CA . GLN A 1 220 ? 23.290 -5.337 -6.824 1.00 83.06 220 GLN A CA 1
ATOM 1782 C C . GLN A 1 220 ? 24.804 -5.356 -7.043 1.00 83.06 220 GLN A C 1
ATOM 1784 O O . GLN A 1 220 ? 25.248 -5.430 -8.191 1.00 83.06 220 GLN A O 1
ATOM 1789 N N . LEU A 1 221 ? 25.591 -5.263 -5.970 1.00 87.38 221 LEU A N 1
ATOM 1790 C CA . LEU A 1 221 ? 27.048 -5.152 -6.044 1.00 87.38 221 LEU A CA 1
ATOM 1791 C C . LEU A 1 221 ? 27.720 -6.532 -6.088 1.00 87.38 221 LEU A C 1
ATOM 1793 O O . LEU A 1 221 ? 27.116 -7.561 -5.770 1.00 87.38 221 LEU A O 1
ATOM 1797 N N . LYS A 1 222 ? 28.996 -6.548 -6.491 1.00 86.31 222 LYS A N 1
ATOM 1798 C CA . LYS A 1 222 ? 29.859 -7.737 -6.511 1.00 86.31 222 LYS A CA 1
ATOM 1799 C C . LYS A 1 222 ? 31.275 -7.412 -6.037 1.00 86.31 222 LYS A C 1
ATOM 1801 O O . LYS A 1 222 ? 31.653 -6.244 -5.997 1.00 86.31 222 LYS A O 1
ATOM 1806 N N . GLY A 1 223 ? 32.027 -8.455 -5.679 1.00 91.06 223 GLY A N 1
ATOM 1807 C CA . GLY A 1 223 ? 33.400 -8.338 -5.182 1.00 91.06 223 GLY A CA 1
ATOM 1808 C C . GLY A 1 223 ? 33.475 -7.549 -3.875 1.00 91.06 223 GLY A C 1
ATOM 1809 O O . GLY A 1 223 ? 32.554 -7.605 -3.056 1.00 91.06 223 GLY A O 1
ATOM 1810 N N . ASP A 1 224 ? 34.539 -6.769 -3.715 1.00 91.81 224 ASP A N 1
ATOM 1811 C CA . ASP A 1 224 ? 34.843 -6.029 -2.483 1.00 91.81 224 ASP A CA 1
ATOM 1812 C C . ASP A 1 224 ? 33.726 -5.061 -2.070 1.00 91.81 224 ASP A C 1
ATOM 1814 O O . ASP A 1 224 ? 33.413 -4.924 -0.890 1.00 91.81 224 ASP A O 1
ATOM 1818 N N . ALA A 1 225 ? 33.041 -4.444 -3.038 1.00 89.62 225 ALA A N 1
ATOM 1819 C CA . ALA A 1 225 ? 31.929 -3.537 -2.759 1.00 89.62 225 ALA A CA 1
ATOM 1820 C C . ALA A 1 225 ? 30.705 -4.258 -2.158 1.00 89.62 225 ALA A C 1
ATOM 1822 O O . ALA A 1 225 ? 29.962 -3.670 -1.369 1.00 89.62 225 ALA A O 1
ATOM 1823 N N . GLN A 1 226 ? 30.496 -5.532 -2.514 1.00 94.50 226 GLN A N 1
ATOM 1824 C CA . GLN A 1 226 ? 29.464 -6.377 -1.909 1.00 94.50 226 GLN A CA 1
ATOM 1825 C C . GLN A 1 226 ? 29.883 -6.846 -0.513 1.00 94.50 226 GLN A C 1
ATOM 1827 O O . GLN A 1 226 ? 29.050 -6.861 0.389 1.00 94.50 226 GLN A O 1
ATOM 1832 N N . ALA A 1 227 ? 31.162 -7.189 -0.328 1.00 94.1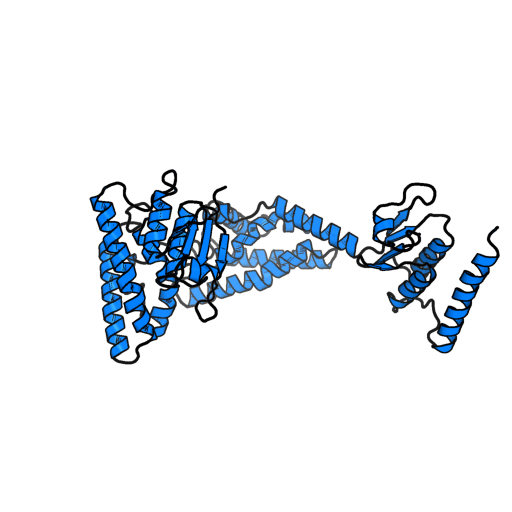2 227 ALA A N 1
ATOM 1833 C CA . ALA A 1 227 ? 31.704 -7.572 0.974 1.00 94.12 227 ALA A CA 1
ATOM 1834 C C . ALA A 1 227 ? 31.595 -6.420 1.990 1.00 94.12 227 ALA A C 1
ATOM 1836 O O . ALA A 1 227 ? 31.098 -6.626 3.092 1.00 94.12 227 ALA A O 1
ATOM 1837 N N . ALA A 1 228 ? 31.934 -5.190 1.587 1.00 94.62 228 ALA A N 1
ATOM 1838 C CA . ALA A 1 228 ? 31.765 -4.002 2.425 1.00 94.62 228 ALA A CA 1
ATOM 1839 C C . ALA A 1 228 ? 30.290 -3.730 2.776 1.00 94.62 228 ALA A C 1
ATOM 1841 O O . ALA A 1 228 ? 29.976 -3.390 3.913 1.00 94.62 228 ALA A O 1
ATOM 1842 N N . ALA A 1 229 ? 29.369 -3.917 1.822 1.00 93.69 229 ALA A N 1
ATOM 1843 C CA . ALA A 1 229 ? 27.936 -3.796 2.093 1.00 93.69 229 ALA A CA 1
ATOM 1844 C C . ALA A 1 229 ? 27.433 -4.890 3.053 1.00 93.69 229 ALA A C 1
ATOM 1846 O O . ALA A 1 229 ? 26.573 -4.618 3.881 1.00 93.69 229 ALA A O 1
ATOM 1847 N N . LYS A 1 230 ? 27.974 -6.113 2.975 1.00 97.25 230 LYS A N 1
ATOM 1848 C CA . LYS A 1 230 ? 27.653 -7.202 3.910 1.00 97.25 230 LYS A CA 1
ATOM 1849 C C . LYS A 1 230 ? 28.067 -6.856 5.340 1.00 97.25 230 LYS A C 1
ATOM 1851 O O . LYS A 1 230 ? 27.244 -6.999 6.237 1.00 97.25 230 LYS A O 1
ATOM 1856 N N . GLU A 1 231 ? 29.296 -6.387 5.540 1.00 97.31 231 GLU A N 1
ATOM 1857 C CA . GLU A 1 231 ? 29.783 -5.923 6.850 1.00 97.31 231 GLU A CA 1
ATOM 1858 C C . GLU A 1 231 ? 28.867 -4.820 7.413 1.00 97.31 231 GLU A C 1
ATOM 1860 O O . GLU A 1 231 ? 28.371 -4.927 8.532 1.00 97.31 231 GLU A O 1
ATOM 1865 N N . GLU A 1 232 ? 28.545 -3.809 6.597 1.00 96.94 232 GLU A N 1
ATOM 1866 C CA . GLU A 1 232 ? 27.635 -2.717 6.973 1.00 96.94 232 GLU A CA 1
ATOM 1867 C C . GLU A 1 232 ? 26.229 -3.227 7.338 1.00 96.94 232 GLU A C 1
ATOM 1869 O O . GLU A 1 232 ? 25.636 -2.781 8.321 1.00 96.94 232 GLU A O 1
ATOM 1874 N N . PHE A 1 233 ? 25.687 -4.179 6.576 1.00 96.75 233 PHE A N 1
ATOM 1875 C CA . PHE A 1 233 ? 24.359 -4.741 6.822 1.00 96.75 233 PHE A CA 1
ATOM 1876 C C . PHE A 1 233 ? 24.297 -5.556 8.118 1.00 96.75 233 PHE A C 1
ATOM 1878 O O . PHE A 1 233 ? 23.296 -5.493 8.831 1.00 96.75 233 PHE A O 1
ATOM 1885 N N . ILE A 1 234 ? 25.365 -6.285 8.454 1.00 97.06 234 ILE A N 1
ATOM 1886 C CA . ILE A 1 234 ? 25.475 -7.012 9.726 1.00 97.06 234 ILE A CA 1
ATOM 1887 C C . ILE A 1 234 ? 25.443 -6.033 10.907 1.00 97.06 234 ILE A C 1
ATOM 1889 O O . ILE A 1 234 ? 24.747 -6.287 11.888 1.00 97.06 234 ILE A O 1
ATOM 1893 N N . GLU A 1 235 ? 26.121 -4.890 10.812 1.00 96.81 235 GLU A N 1
ATOM 1894 C CA . GLU A 1 235 ? 26.070 -3.867 11.865 1.00 96.81 235 GLU A CA 1
ATOM 1895 C C . GLU A 1 235 ? 24.680 -3.221 11.986 1.00 96.81 235 GLU A C 1
ATOM 1897 O O . GLU A 1 235 ? 24.184 -3.017 13.095 1.00 96.81 235 GLU A O 1
ATOM 1902 N N . ILE A 1 236 ? 23.991 -2.976 10.866 1.00 95.56 236 ILE A N 1
ATOM 1903 C CA . ILE A 1 236 ? 22.592 -2.512 10.869 1.00 95.56 236 ILE A CA 1
ATOM 1904 C C . ILE A 1 236 ? 21.678 -3.533 11.565 1.00 95.56 236 ILE A C 1
ATOM 1906 O O . ILE A 1 236 ? 20.828 -3.149 12.371 1.00 95.56 236 ILE A O 1
ATOM 1910 N N . LEU A 1 237 ? 21.855 -4.824 11.278 1.00 93.69 237 LEU A N 1
ATOM 1911 C CA . LEU A 1 237 ? 21.102 -5.903 11.917 1.00 93.69 237 LEU A CA 1
ATOM 1912 C C . LEU A 1 237 ? 21.342 -5.941 13.431 1.00 93.69 237 LEU A C 1
ATOM 1914 O O . LEU A 1 237 ? 20.376 -6.027 14.183 1.00 93.69 237 LEU A O 1
ATOM 1918 N N . LYS A 1 238 ? 22.591 -5.792 13.889 1.00 95.12 238 LYS A N 1
ATOM 1919 C CA . LYS A 1 238 ? 22.924 -5.715 15.323 1.00 95.12 238 LYS A CA 1
ATOM 1920 C C . LYS A 1 238 ? 22.303 -4.500 16.014 1.00 95.12 238 LYS A C 1
ATOM 1922 O O . LYS A 1 238 ? 21.881 -4.604 17.163 1.00 95.12 238 LYS A O 1
ATOM 1927 N N . LEU A 1 239 ? 22.221 -3.354 15.336 1.00 96.06 239 LEU A N 1
ATOM 1928 C CA . LEU A 1 239 ? 21.538 -2.171 15.874 1.00 96.06 239 LEU A CA 1
ATOM 1929 C C . LEU A 1 239 ? 20.036 -2.425 16.057 1.00 96.06 239 LEU A C 1
ATOM 1931 O O . LEU A 1 239 ? 19.486 -2.087 17.104 1.00 96.06 239 LEU A O 1
ATOM 1935 N N . LEU A 1 240 ? 19.387 -3.060 15.076 1.00 92.88 240 LEU A N 1
ATOM 1936 C CA . LEU A 1 240 ? 17.977 -3.452 15.172 1.00 92.88 240 LEU A CA 1
ATOM 1937 C C . LEU A 1 240 ? 17.746 -4.526 16.242 1.00 92.88 240 LEU A C 1
ATOM 1939 O O . LEU A 1 240 ? 16.762 -4.451 16.971 1.00 92.88 240 LEU A O 1
ATOM 1943 N N . GLU A 1 241 ? 18.658 -5.491 16.371 1.00 94.25 241 GLU A N 1
ATOM 1944 C CA . GLU A 1 241 ? 18.664 -6.506 17.432 1.00 94.25 241 GLU A CA 1
ATOM 1945 C C . GLU A 1 241 ? 18.721 -5.847 18.821 1.00 94.25 241 GLU A C 1
ATOM 1947 O O . GLU A 1 241 ? 17.947 -6.198 19.715 1.00 94.25 241 GLU A O 1
ATOM 1952 N N . GLY A 1 242 ? 19.604 -4.857 18.988 1.00 93.25 242 GLY A N 1
ATOM 1953 C CA . GLY A 1 242 ? 19.746 -4.085 20.221 1.00 93.25 242 GLY A CA 1
ATOM 1954 C C . GLY A 1 242 ? 18.510 -3.246 20.544 1.00 93.25 242 GLY A C 1
ATOM 1955 O O . GLY A 1 242 ? 18.060 -3.246 21.688 1.00 93.25 242 GLY A O 1
ATOM 1956 N N . GLU A 1 243 ? 17.927 -2.578 19.546 1.00 94.69 243 GLU A N 1
ATOM 1957 C CA . GLU A 1 243 ? 16.690 -1.810 19.723 1.00 94.69 243 GLU A CA 1
ATOM 1958 C C . GLU A 1 243 ? 15.493 -2.707 20.040 1.00 94.69 243 GLU A C 1
ATOM 1960 O O . GLU A 1 243 ? 14.660 -2.341 20.867 1.00 94.69 243 GLU A O 1
ATOM 1965 N N . LEU A 1 244 ? 15.382 -3.875 19.403 1.00 93.38 244 LEU A N 1
ATOM 1966 C CA . LEU A 1 244 ? 14.337 -4.843 19.719 1.00 93.38 244 LEU A CA 1
ATOM 1967 C C . LEU A 1 244 ? 14.488 -5.338 21.163 1.00 93.38 244 LEU A C 1
ATOM 1969 O O . LEU A 1 244 ? 13.499 -5.416 21.894 1.00 93.38 244 LEU A O 1
ATOM 1973 N N . GLY A 1 245 ? 15.720 -5.621 21.596 1.00 93.69 245 GLY A N 1
ATOM 1974 C CA . GLY A 1 245 ? 16.010 -6.044 22.962 1.00 93.69 245 GLY A CA 1
ATOM 1975 C C . GLY A 1 245 ? 15.231 -7.308 23.325 1.00 93.69 245 GLY A C 1
ATOM 1976 O O . GLY A 1 245 ? 15.325 -8.315 22.627 1.00 93.69 245 GLY A O 1
ATOM 1977 N N . ASP A 1 246 ? 14.471 -7.272 24.416 1.00 92.88 246 ASP A N 1
ATOM 1978 C CA . ASP A 1 246 ? 13.584 -8.374 24.828 1.00 92.88 246 ASP A CA 1
ATOM 1979 C C . ASP A 1 246 ? 12.105 -8.091 24.513 1.00 92.88 246 ASP A C 1
ATOM 1981 O O . ASP A 1 246 ? 11.216 -8.836 24.930 1.00 92.88 246 ASP A O 1
ATOM 1985 N N . LYS A 1 247 ? 11.820 -7.015 23.764 1.00 91.06 247 LYS A N 1
ATOM 1986 C CA . LYS A 1 247 ? 10.453 -6.644 23.394 1.00 91.06 247 LYS A CA 1
ATOM 1987 C C . LYS A 1 247 ? 9.860 -7.681 22.441 1.00 91.06 247 LYS A C 1
ATOM 1989 O O . LYS A 1 247 ? 10.535 -8.228 21.563 1.00 91.06 247 LYS A O 1
ATOM 1994 N N . LYS A 1 248 ? 8.553 -7.921 22.572 1.00 88.00 248 LYS A N 1
ATOM 1995 C CA . LYS A 1 248 ? 7.816 -8.818 21.669 1.00 88.00 248 LYS A CA 1
ATOM 1996 C C . LYS A 1 248 ? 7.823 -8.286 20.231 1.00 88.00 248 LYS A C 1
ATOM 1998 O O . LYS A 1 248 ? 8.035 -9.066 19.295 1.00 88.00 248 LYS A O 1
ATOM 2003 N N . TYR A 1 249 ? 7.636 -6.977 20.094 1.00 89.50 249 TYR A N 1
ATOM 2004 C CA . TYR A 1 249 ? 7.627 -6.176 18.872 1.00 89.50 249 TYR A CA 1
ATOM 2005 C C . TYR A 1 249 ? 8.453 -4.898 19.084 1.00 89.50 249 TYR A C 1
ATOM 2007 O O . TYR A 1 249 ? 8.740 -4.519 20.220 1.00 89.50 249 TYR A O 1
ATOM 2015 N N . PHE A 1 250 ? 8.808 -4.176 18.024 1.00 84.88 250 PHE A N 1
ATOM 2016 C CA . PHE A 1 250 ? 9.499 -2.889 18.171 1.00 84.88 250 PHE A CA 1
ATOM 2017 C C . PHE A 1 250 ? 8.639 -1.853 18.910 1.00 84.88 250 PHE A C 1
ATOM 2019 O O . PHE A 1 250 ? 9.185 -1.018 19.635 1.00 84.88 250 PHE A O 1
ATOM 2026 N N . GLY A 1 251 ? 7.309 -1.965 18.803 1.00 80.00 251 GLY A N 1
ATOM 2027 C CA . GLY A 1 251 ? 6.333 -1.224 19.609 1.00 80.00 251 GLY A CA 1
ATOM 2028 C C . GLY A 1 251 ? 6.197 -1.662 21.078 1.00 80.00 251 GLY A C 1
ATOM 2029 O O . GLY A 1 251 ? 5.325 -1.146 21.773 1.00 80.00 251 GLY A O 1
ATOM 2030 N N . GLY A 1 252 ? 7.019 -2.595 21.571 1.00 84.69 252 GLY A N 1
ATOM 2031 C CA . GLY A 1 252 ? 6.895 -3.168 22.915 1.00 84.69 252 GLY A CA 1
ATOM 2032 C C . GLY A 1 252 ? 6.084 -4.462 22.894 1.00 84.69 252 GLY A C 1
ATOM 2033 O O . GLY A 1 252 ? 6.464 -5.425 22.226 1.00 84.69 252 GLY A O 1
ATOM 2034 N N . ASP A 1 253 ? 4.962 -4.492 23.613 1.00 80.62 253 ASP A N 1
ATOM 2035 C CA . ASP A 1 253 ? 4.061 -5.654 23.647 1.00 80.62 253 ASP A CA 1
ATOM 2036 C C . ASP A 1 253 ? 3.096 -5.705 22.453 1.00 80.62 253 ASP A C 1
ATOM 2038 O O . ASP A 1 253 ? 2.588 -6.775 22.095 1.00 80.62 253 ASP A O 1
ATOM 2042 N N . ALA A 1 254 ? 2.878 -4.560 21.800 1.00 80.38 254 ALA A N 1
ATOM 2043 C CA . ALA A 1 254 ? 1.985 -4.406 20.661 1.00 80.38 254 ALA A CA 1
ATOM 2044 C C . ALA A 1 254 ? 2.756 -4.275 19.339 1.00 80.38 254 ALA A C 1
ATOM 2046 O O . ALA A 1 254 ? 3.806 -3.640 19.265 1.00 80.38 254 ALA A O 1
ATOM 2047 N N . PHE A 1 255 ? 2.194 -4.864 18.282 1.00 80.00 255 PHE A N 1
ATOM 2048 C CA . PHE A 1 255 ? 2.682 -4.706 16.912 1.00 80.00 255 PHE A CA 1
ATOM 2049 C C . PHE A 1 255 ? 2.420 -3.268 16.443 1.00 80.00 255 PHE A C 1
ATOM 2051 O O . PHE A 1 255 ? 1.265 -2.837 16.445 1.00 80.00 255 PHE A O 1
ATOM 2058 N N . GLY A 1 256 ? 3.466 -2.536 16.055 1.00 79.56 256 GLY A N 1
ATOM 2059 C CA . GLY A 1 256 ? 3.398 -1.093 15.822 1.00 79.56 256 GLY A CA 1
ATOM 2060 C C . GLY A 1 256 ? 4.122 -0.606 14.564 1.00 79.56 256 GLY A C 1
ATOM 2061 O O . GLY A 1 256 ? 4.415 -1.349 13.631 1.00 79.56 256 GLY A O 1
ATOM 2062 N N . PHE A 1 257 ? 4.385 0.698 14.522 1.00 78.56 257 PHE A N 1
ATOM 2063 C CA . PHE A 1 257 ? 4.831 1.434 13.338 1.00 78.56 257 PHE A CA 1
ATOM 2064 C C . PHE A 1 257 ? 6.177 0.952 12.785 1.00 78.56 257 PHE A C 1
ATOM 2066 O O . PHE A 1 257 ? 6.308 0.748 11.581 1.00 78.56 257 PHE A O 1
ATOM 2073 N N . VAL A 1 258 ? 7.162 0.727 13.658 1.00 81.50 258 VAL A N 1
ATOM 2074 C CA . VAL A 1 258 ? 8.483 0.213 13.253 1.00 81.50 258 VAL A CA 1
ATOM 2075 C C . VAL A 1 258 ? 8.372 -1.225 12.751 1.00 81.50 258 VAL A C 1
ATOM 2077 O O . VAL A 1 258 ? 9.034 -1.584 11.780 1.00 81.50 258 VAL A O 1
ATOM 2080 N N . ASP A 1 259 ? 7.491 -2.034 13.351 1.00 84.62 259 ASP A N 1
ATOM 2081 C CA . ASP A 1 259 ? 7.256 -3.399 12.888 1.00 84.62 259 ASP A CA 1
ATOM 2082 C C . ASP A 1 259 ? 6.704 -3.406 11.459 1.00 84.62 259 ASP A C 1
ATOM 2084 O O . ASP A 1 259 ? 7.172 -4.171 10.623 1.00 84.62 259 ASP A O 1
ATOM 2088 N N . ILE A 1 260 ? 5.763 -2.507 11.156 1.00 80.44 260 ILE A N 1
ATOM 2089 C CA . ILE A 1 260 ? 5.206 -2.327 9.807 1.00 80.44 260 ILE A CA 1
ATOM 2090 C C . ILE A 1 260 ? 6.267 -1.845 8.813 1.00 80.44 260 ILE A C 1
ATOM 2092 O O . ILE A 1 260 ? 6.250 -2.280 7.664 1.00 80.44 260 ILE A O 1
ATOM 2096 N N . ALA A 1 261 ? 7.188 -0.978 9.237 1.00 68.75 261 ALA A N 1
ATOM 2097 C CA . ALA A 1 261 ? 8.273 -0.505 8.380 1.00 68.75 261 ALA A CA 1
ATOM 2098 C C . ALA A 1 261 ? 9.268 -1.628 8.037 1.00 68.75 261 ALA A C 1
ATOM 2100 O O . ALA A 1 261 ? 9.709 -1.736 6.895 1.00 68.75 261 ALA A O 1
ATOM 2101 N N . LEU A 1 262 ? 9.612 -2.486 9.004 1.00 78.00 262 LEU A N 1
ATOM 2102 C CA . LEU A 1 262 ? 10.650 -3.506 8.828 1.00 78.00 262 LEU A CA 1
ATOM 2103 C C . LEU A 1 262 ? 10.120 -4.843 8.285 1.00 78.00 262 LEU A C 1
ATOM 2105 O O . LEU A 1 262 ? 10.826 -5.516 7.532 1.00 78.00 262 LEU A O 1
ATOM 2109 N N . VAL A 1 263 ? 8.897 -5.255 8.639 1.00 85.88 263 VAL A N 1
ATOM 2110 C CA . VAL A 1 263 ? 8.393 -6.606 8.325 1.00 85.88 263 VAL A CA 1
ATOM 2111 C C . VAL A 1 263 ? 8.359 -6.934 6.824 1.00 85.88 263 VAL A C 1
ATOM 2113 O O . VAL A 1 263 ? 8.660 -8.081 6.484 1.00 85.88 263 VAL A O 1
ATOM 2116 N N . PRO A 1 264 ? 8.128 -5.982 5.891 1.00 83.81 264 PRO A N 1
ATOM 2117 C CA . PRO A 1 264 ? 8.207 -6.265 4.461 1.00 83.81 264 PRO A CA 1
ATOM 2118 C C . PRO A 1 264 ? 9.573 -6.762 3.997 1.00 83.81 264 PRO A C 1
ATOM 2120 O O . PRO A 1 264 ? 9.662 -7.409 2.959 1.00 83.81 264 PRO A O 1
ATOM 2123 N N . PHE A 1 265 ? 10.640 -6.505 4.752 1.00 84.38 265 PHE A N 1
ATOM 2124 C CA . PHE A 1 265 ? 11.972 -6.981 4.406 1.00 84.38 265 PHE A CA 1
ATOM 2125 C C . PHE A 1 265 ? 12.250 -8.416 4.851 1.00 84.38 265 PHE A C 1
ATOM 2127 O O . PHE A 1 265 ? 13.207 -9.008 4.356 1.00 84.38 265 PHE A O 1
ATOM 2134 N N . VAL A 1 266 ? 11.418 -9.013 5.709 1.00 84.06 266 VAL A N 1
ATOM 2135 C CA . VAL A 1 266 ? 11.594 -10.409 6.148 1.00 84.06 266 VAL A CA 1
ATOM 2136 C C . VAL A 1 266 ? 11.547 -11.362 4.951 1.00 84.06 266 VAL A C 1
ATOM 2138 O O . VAL A 1 266 ? 12.375 -12.266 4.850 1.00 84.06 266 VAL A O 1
ATOM 2141 N N . CYS A 1 267 ? 10.667 -11.122 3.972 1.00 81.38 267 CYS A N 1
ATOM 2142 C CA . CYS A 1 267 ? 10.629 -11.939 2.756 1.00 81.38 267 CYS A CA 1
ATOM 2143 C C . CYS A 1 267 ? 11.851 -11.740 1.835 1.00 81.38 267 CYS A C 1
ATOM 2145 O O . CYS A 1 267 ? 12.091 -12.559 0.950 1.00 81.38 267 CYS A O 1
ATOM 2147 N N . TRP A 1 268 ? 12.670 -10.708 2.061 1.00 87.69 268 TRP A N 1
ATOM 2148 C CA . TRP A 1 268 ? 13.920 -10.477 1.331 1.00 87.69 268 TRP A CA 1
ATOM 2149 C C . TRP A 1 268 ? 15.141 -11.144 1.970 1.00 87.69 268 TRP A C 1
ATOM 2151 O O . TRP A 1 268 ? 16.181 -11.221 1.315 1.00 87.69 268 TRP A O 1
ATOM 2161 N N . PHE A 1 269 ? 15.039 -11.659 3.200 1.00 89.75 269 PHE A N 1
ATOM 2162 C CA . PHE A 1 269 ? 16.178 -12.234 3.931 1.00 89.75 269 PHE A CA 1
ATOM 2163 C C . PHE A 1 269 ? 16.874 -13.331 3.127 1.00 89.75 269 PHE A C 1
ATOM 2165 O O . PHE A 1 269 ? 18.074 -13.232 2.881 1.00 89.75 269 PHE A O 1
ATOM 2172 N N . TYR A 1 270 ? 16.101 -14.268 2.573 1.00 89.94 270 TYR A N 1
ATOM 2173 C CA . TYR A 1 270 ? 16.622 -15.321 1.700 1.00 89.94 270 TYR A CA 1
ATOM 2174 C C . TYR A 1 270 ? 17.432 -14.767 0.516 1.00 89.94 270 TYR A C 1
ATOM 2176 O O . TYR A 1 270 ? 18.495 -15.286 0.171 1.00 89.94 270 TYR A O 1
ATOM 2184 N N . THR A 1 271 ? 16.965 -13.674 -0.099 1.00 87.50 271 THR A N 1
ATOM 2185 C CA . THR A 1 271 ? 17.674 -13.025 -1.211 1.00 87.50 271 THR A CA 1
ATOM 2186 C C . THR A 1 271 ? 18.996 -12.422 -0.748 1.00 87.50 271 THR A C 1
ATOM 2188 O O . THR A 1 271 ? 19.995 -12.548 -1.459 1.00 87.50 271 THR A O 1
ATOM 2191 N N . TYR A 1 272 ? 19.024 -11.773 0.416 1.00 91.06 272 TYR A N 1
ATOM 2192 C CA . TYR A 1 272 ? 20.232 -11.164 0.974 1.00 91.06 272 TYR A CA 1
ATOM 2193 C C . TYR A 1 272 ? 21.273 -12.221 1.354 1.00 91.06 272 TYR A C 1
ATOM 2195 O O . TYR A 1 272 ? 22.416 -12.135 0.895 1.00 91.06 272 TYR A O 1
ATOM 2203 N N . GLU A 1 273 ? 20.860 -13.243 2.102 1.00 89.75 273 GLU A N 1
ATOM 2204 C CA . GLU A 1 273 ? 21.699 -14.366 2.534 1.00 89.75 273 GLU A CA 1
ATOM 2205 C C . GLU A 1 273 ? 22.302 -15.093 1.332 1.00 89.75 273 GLU A C 1
ATOM 2207 O O . GLU A 1 273 ? 23.521 -15.236 1.229 1.00 89.75 273 GLU A O 1
ATOM 2212 N N . THR A 1 274 ? 21.464 -15.456 0.357 1.00 92.19 274 THR A N 1
ATOM 2213 C CA . THR A 1 274 ? 21.906 -16.175 -0.847 1.00 92.19 274 THR A CA 1
ATOM 2214 C C . THR A 1 274 ? 22.788 -15.302 -1.742 1.00 92.19 274 THR A C 1
ATOM 2216 O O . THR A 1 274 ? 23.726 -15.793 -2.370 1.00 92.19 274 THR A O 1
ATOM 2219 N N . SER A 1 275 ? 22.525 -13.993 -1.822 1.00 87.94 275 SER A N 1
ATOM 2220 C CA . SER A 1 275 ? 23.302 -13.095 -2.686 1.00 87.94 275 SER A CA 1
ATOM 2221 C C . SER A 1 275 ? 24.688 -12.784 -2.132 1.00 87.94 275 SER A C 1
ATOM 2223 O O . SER A 1 275 ? 25.622 -12.645 -2.930 1.00 87.94 275 SER A O 1
ATOM 2225 N N . ALA A 1 276 ? 24.816 -12.620 -0.813 1.00 91.69 276 ALA A N 1
ATOM 2226 C CA . ALA A 1 276 ? 26.034 -12.150 -0.148 1.00 91.69 276 ALA A CA 1
ATOM 2227 C C . ALA A 1 276 ? 26.734 -13.219 0.718 1.00 91.69 276 ALA A C 1
ATOM 2229 O O . ALA A 1 276 ? 27.806 -12.949 1.258 1.00 91.69 276 ALA A O 1
ATOM 2230 N N . GLY A 1 277 ? 26.172 -14.425 0.830 1.00 93.44 277 GLY A N 1
ATOM 2231 C CA . GLY A 1 277 ? 26.791 -15.568 1.503 1.00 93.44 277 GLY A CA 1
ATOM 2232 C C . GLY A 1 277 ? 26.982 -15.335 3.000 1.00 93.44 277 GLY A C 1
ATOM 2233 O O . GLY A 1 277 ? 28.115 -15.264 3.484 1.00 93.44 277 GLY A O 1
ATOM 2234 N N . PHE A 1 278 ? 25.889 -15.138 3.732 1.00 96.38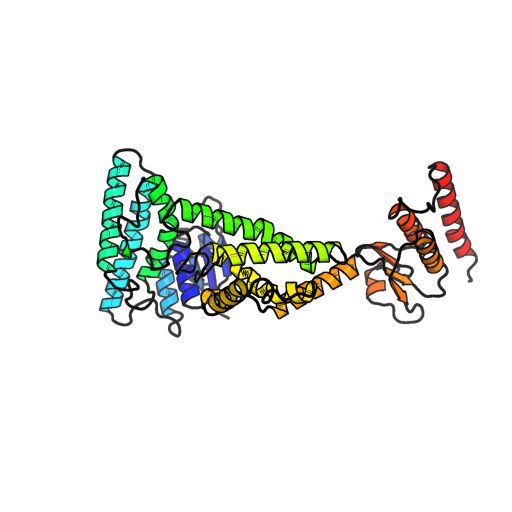 278 PHE A N 1
ATOM 2235 C CA . PHE A 1 278 ? 25.888 -15.000 5.193 1.00 96.38 278 PHE A CA 1
ATOM 2236 C C . PHE A 1 278 ? 24.548 -15.442 5.774 1.00 96.38 278 PHE A C 1
ATOM 2238 O O . PHE A 1 278 ? 23.594 -15.602 5.017 1.00 96.38 278 PHE A O 1
ATOM 2245 N N . SER A 1 279 ? 24.487 -15.623 7.093 1.00 95.75 279 SER A N 1
ATOM 2246 C CA . SER A 1 279 ? 23.246 -15.900 7.815 1.00 95.75 279 SER A CA 1
ATOM 2247 C C . SER A 1 279 ? 22.793 -14.661 8.582 1.00 95.75 279 SER A C 1
ATOM 2249 O O . SER A 1 279 ? 23.559 -14.079 9.355 1.00 95.75 279 SER A O 1
ATOM 2251 N N . ILE A 1 280 ? 21.540 -14.259 8.377 1.00 92.81 280 ILE A N 1
ATOM 2252 C CA . ILE A 1 280 ? 20.904 -13.202 9.168 1.00 92.81 280 ILE A CA 1
ATOM 2253 C C . ILE A 1 280 ? 20.572 -13.729 10.568 1.00 92.81 280 ILE A C 1
ATOM 2255 O O . ILE A 1 280 ? 20.676 -12.975 11.528 1.00 92.81 280 ILE A O 1
ATOM 2259 N N . GLU A 1 281 ? 20.233 -15.015 10.710 1.00 93.75 281 GLU A N 1
ATOM 2260 C CA . GLU A 1 281 ? 19.941 -15.633 12.015 1.00 93.75 281 GLU A CA 1
ATOM 2261 C C . GLU A 1 281 ? 21.176 -15.702 12.921 1.00 93.75 281 GLU A C 1
ATOM 2263 O O . GLU A 1 281 ? 21.053 -15.480 14.121 1.00 93.75 281 GLU A O 1
ATOM 2268 N N . GLU A 1 282 ? 22.371 -15.921 12.365 1.00 94.31 282 GLU A N 1
ATOM 2269 C CA . GLU A 1 282 ? 23.625 -15.842 13.134 1.00 94.31 282 GLU A CA 1
ATOM 2270 C C . GLU A 1 282 ? 23.957 -14.405 13.567 1.00 94.31 282 GLU A C 1
ATOM 2272 O O . GLU A 1 282 ? 24.502 -14.195 14.649 1.00 94.31 282 GLU A O 1
ATOM 2277 N N . ALA A 1 283 ? 23.634 -13.410 12.734 1.00 92.25 283 ALA A N 1
ATOM 2278 C CA . ALA A 1 283 ? 23.929 -12.005 13.017 1.00 92.25 283 ALA A CA 1
ATOM 2279 C C . ALA A 1 283 ? 22.914 -11.352 13.971 1.00 92.25 283 ALA A C 1
ATOM 2281 O O . ALA A 1 283 ? 23.293 -10.500 14.776 1.00 92.25 283 ALA A O 1
ATOM 2282 N N . ALA A 1 284 ? 21.637 -11.716 13.841 1.00 94.75 284 ALA A N 1
ATOM 2283 C CA . ALA A 1 284 ? 20.506 -11.099 14.525 1.00 94.75 284 ALA A CA 1
ATOM 2284 C C . ALA A 1 284 ? 19.369 -12.119 14.794 1.00 94.75 284 ALA A C 1
ATOM 2286 O O . ALA A 1 284 ? 18.296 -12.071 14.169 1.00 94.75 284 ALA A O 1
ATOM 2287 N N . PRO A 1 285 ? 19.587 -13.086 15.709 1.00 95.31 285 PRO A N 1
ATOM 2288 C CA . PRO A 1 285 ? 18.628 -14.157 15.996 1.00 95.31 285 PRO A CA 1
ATOM 2289 C C . PRO A 1 285 ? 17.288 -13.654 16.555 1.00 95.31 285 PRO A C 1
ATOM 2291 O O . PRO A 1 285 ? 16.234 -14.251 16.284 1.00 95.31 285 PRO A O 1
ATOM 2294 N N . LYS A 1 286 ? 17.279 -12.556 17.320 1.00 94.25 286 LYS A N 1
ATOM 2295 C CA . LYS A 1 286 ? 16.042 -11.972 17.859 1.00 94.25 286 LYS A CA 1
ATOM 2296 C C . LYS A 1 286 ? 15.229 -11.303 16.764 1.00 94.25 286 LYS A C 1
ATOM 2298 O O . LYS A 1 286 ? 14.008 -11.468 16.766 1.00 94.25 286 LYS A O 1
ATOM 2303 N N . VAL A 1 287 ? 15.871 -10.627 15.809 1.00 92.94 287 VAL A N 1
ATOM 2304 C CA . VAL A 1 287 ? 15.190 -10.080 14.624 1.00 92.94 287 VAL A CA 1
ATOM 2305 C C . VAL A 1 287 ? 14.578 -11.209 13.793 1.00 92.94 287 VAL A C 1
ATOM 2307 O O . VAL A 1 287 ? 13.412 -11.123 13.418 1.00 92.94 287 VAL A O 1
ATOM 2310 N N . VAL A 1 288 ? 15.281 -12.321 13.564 1.00 91.94 288 VAL A N 1
ATOM 2311 C CA . VAL A 1 288 ? 14.688 -13.473 12.852 1.00 91.94 288 VAL A CA 1
ATOM 2312 C C . VAL A 1 288 ? 13.491 -14.052 13.609 1.00 91.94 288 VAL A C 1
ATOM 2314 O O . VAL A 1 288 ? 12.440 -14.313 13.018 1.00 91.94 288 VAL A O 1
ATOM 2317 N N . SER A 1 289 ? 13.609 -14.202 14.927 1.00 93.50 289 SER A N 1
ATOM 2318 C CA . SER A 1 289 ? 12.511 -14.673 15.778 1.00 93.50 289 SER A CA 1
ATOM 2319 C C . SER A 1 289 ? 11.314 -13.716 15.762 1.00 93.50 289 SER A C 1
ATOM 2321 O O . SER A 1 289 ? 10.168 -14.160 15.720 1.00 93.50 289 SER A O 1
ATOM 2323 N N . TRP A 1 290 ? 11.561 -12.405 15.763 1.00 95.44 290 TRP A N 1
ATOM 2324 C CA . TRP A 1 290 ? 10.540 -11.374 15.580 1.00 95.44 290 TRP A CA 1
ATOM 2325 C C . TRP A 1 290 ? 9.853 -11.492 14.218 1.00 95.44 290 TRP A C 1
ATOM 2327 O O . TRP A 1 290 ? 8.627 -11.524 14.170 1.00 95.44 290 TRP A O 1
ATOM 2337 N N . GLY A 1 291 ? 10.612 -11.664 13.134 1.00 83.38 291 GLY A N 1
ATOM 2338 C CA . GLY A 1 291 ? 10.060 -11.856 11.793 1.00 83.38 291 GLY A CA 1
ATOM 2339 C C . GLY A 1 291 ? 9.137 -13.075 11.713 1.00 83.38 291 GLY A C 1
ATOM 2340 O O . GLY A 1 291 ? 8.025 -12.965 11.197 1.00 83.38 291 GLY A O 1
ATOM 2341 N N . LYS A 1 292 ? 9.545 -14.209 12.306 1.00 89.06 292 LYS A N 1
ATOM 2342 C CA . LYS A 1 292 ? 8.713 -15.424 12.428 1.00 89.06 292 LYS A CA 1
ATOM 2343 C C . LYS A 1 292 ? 7.396 -15.127 13.162 1.00 89.06 292 LYS A C 1
ATOM 2345 O O . LYS A 1 292 ? 6.334 -15.444 12.637 1.00 89.06 292 LYS A O 1
ATOM 2350 N N . ARG A 1 293 ? 7.444 -14.429 14.304 1.00 91.06 293 ARG A N 1
ATOM 2351 C CA . ARG A 1 293 ? 6.235 -14.001 15.041 1.00 91.06 293 ARG A CA 1
ATOM 2352 C C . ARG A 1 293 ? 5.344 -13.067 14.225 1.00 91.06 293 ARG A C 1
ATOM 2354 O O . ARG A 1 293 ? 4.124 -13.173 14.277 1.00 91.06 293 ARG A O 1
ATOM 2361 N N . CYS A 1 294 ? 5.922 -12.135 13.469 1.00 75.88 294 CYS A N 1
ATOM 2362 C CA . CYS A 1 294 ? 5.137 -11.252 12.614 1.00 75.88 294 CYS A CA 1
ATOM 2363 C C . CYS A 1 294 ? 4.405 -12.028 11.513 1.00 75.88 294 CYS A C 1
ATOM 2365 O O . CYS A 1 294 ? 3.255 -11.702 11.237 1.00 75.88 294 CYS A O 1
ATOM 2367 N N . MET A 1 295 ? 5.023 -13.066 10.940 1.00 79.50 295 MET A N 1
ATOM 2368 C CA . MET A 1 295 ? 4.403 -13.936 9.930 1.00 79.50 295 MET A CA 1
ATOM 2369 C C . MET A 1 295 ? 3.220 -14.757 10.457 1.00 79.50 295 MET A C 1
ATOM 2371 O O . MET A 1 295 ? 2.378 -15.163 9.665 1.00 79.50 295 MET A O 1
ATOM 2375 N N . GLU A 1 296 ? 3.110 -14.976 11.769 1.00 85.06 296 GLU A N 1
ATOM 2376 C CA . GLU A 1 296 ? 1.933 -15.621 12.376 1.00 85.06 296 GLU A CA 1
ATOM 2377 C C . GLU A 1 296 ? 0.687 -14.719 12.330 1.00 85.06 296 GLU A C 1
ATOM 2379 O O . GLU A 1 296 ? -0.436 -15.186 12.523 1.00 85.06 296 GLU A O 1
ATOM 2384 N N . ARG A 1 297 ? 0.855 -13.414 12.068 1.00 82.81 297 ARG A N 1
ATOM 2385 C CA . ARG A 1 297 ? -0.261 -12.478 11.916 1.00 82.81 297 ARG A CA 1
ATOM 2386 C C . ARG A 1 297 ? -0.853 -12.607 10.520 1.00 82.81 297 ARG A C 1
ATOM 2388 O O . ARG A 1 297 ? -0.168 -12.345 9.535 1.00 82.81 297 ARG A O 1
ATOM 2395 N N . GLU A 1 298 ? -2.155 -12.861 10.442 1.00 77.31 298 GLU A N 1
ATOM 2396 C CA . GLU A 1 298 ? -2.885 -12.977 9.173 1.00 77.31 298 GLU A CA 1
ATOM 2397 C C . GLU A 1 298 ? -2.674 -11.762 8.248 1.00 77.31 298 GLU A C 1
ATOM 2399 O O . GLU A 1 298 ? -2.424 -11.919 7.056 1.00 77.31 298 GLU A O 1
ATOM 2404 N N . SER A 1 299 ? -2.651 -10.543 8.804 1.00 72.62 299 SER A N 1
ATOM 2405 C CA . SER A 1 299 ? -2.396 -9.316 8.035 1.00 72.62 299 SER A CA 1
ATOM 2406 C C . SER A 1 299 ? -1.022 -9.285 7.357 1.00 72.62 299 SER A C 1
ATOM 2408 O O . SER A 1 299 ? -0.875 -8.683 6.299 1.00 72.62 299 SER A O 1
ATOM 2410 N N . VAL A 1 300 ? -0.006 -9.889 7.980 1.00 61.62 300 VAL A N 1
ATOM 2411 C CA . VAL A 1 300 ? 1.363 -9.951 7.450 1.00 61.62 300 VAL A CA 1
ATOM 2412 C C . VAL A 1 300 ? 1.486 -11.131 6.490 1.00 61.62 300 VAL A C 1
ATOM 2414 O O . VAL A 1 300 ? 1.978 -10.956 5.377 1.00 61.62 300 VAL A O 1
ATOM 2417 N N . ALA A 1 301 ? 0.980 -12.303 6.883 1.00 72.94 301 ALA A N 1
ATOM 2418 C CA . ALA A 1 301 ? 1.000 -13.515 6.068 1.00 72.94 301 ALA A CA 1
ATOM 2419 C C . ALA A 1 301 ? 0.327 -13.308 4.703 1.00 72.94 301 ALA A C 1
ATOM 2421 O O . ALA A 1 301 ? 0.860 -13.741 3.685 1.00 72.94 301 ALA A O 1
ATOM 2422 N N . ASN A 1 302 ? -0.799 -12.590 4.673 1.00 71.94 302 ASN A N 1
ATOM 2423 C CA . ASN A 1 302 ? -1.534 -12.307 3.440 1.00 71.94 302 ASN A CA 1
ATOM 2424 C C . ASN A 1 302 ? -0.866 -11.229 2.566 1.00 71.94 302 ASN A C 1
ATOM 2426 O O . ASN A 1 302 ? -1.148 -11.155 1.371 1.00 71.94 302 ASN A O 1
ATOM 2430 N N . ALA A 1 303 ? -0.006 -10.379 3.139 1.00 59.62 303 ALA A N 1
ATOM 2431 C CA . ALA A 1 303 ? 0.614 -9.259 2.429 1.00 59.62 303 ALA A CA 1
ATOM 2432 C C . ALA A 1 303 ? 1.995 -9.594 1.846 1.00 59.62 303 ALA A C 1
ATOM 2434 O O . ALA A 1 303 ? 2.383 -9.039 0.814 1.00 59.62 303 ALA A O 1
ATOM 2435 N N . LEU A 1 304 ? 2.767 -10.462 2.506 1.00 64.56 304 LEU A N 1
ATOM 2436 C CA . LEU A 1 304 ? 4.146 -10.730 2.107 1.00 64.56 304 LEU A CA 1
ATOM 2437 C C . LEU A 1 304 ? 4.245 -11.748 0.971 1.00 64.56 304 LEU A C 1
ATOM 2439 O O . LEU A 1 304 ? 3.574 -12.774 0.936 1.00 64.56 304 LEU A O 1
ATOM 2443 N N . SER A 1 305 ? 5.125 -11.443 0.018 1.00 76.12 305 SER A N 1
ATOM 2444 C CA . SER A 1 305 ? 5.432 -12.329 -1.106 1.00 76.12 305 SER A CA 1
ATOM 2445 C C . SER A 1 305 ? 6.334 -13.489 -0.683 1.00 76.12 305 SER A C 1
ATOM 2447 O O . SER A 1 305 ? 7.137 -13.362 0.239 1.00 76.12 305 SER A O 1
ATOM 2449 N N . ASP A 1 306 ? 6.246 -14.600 -1.414 1.00 80.12 306 ASP A N 1
ATOM 2450 C CA . ASP A 1 306 ? 7.127 -15.754 -1.230 1.00 80.12 306 ASP A CA 1
ATOM 2451 C C . ASP A 1 306 ? 8.619 -15.367 -1.420 1.00 80.12 306 ASP A C 1
ATOM 2453 O O . ASP A 1 306 ? 8.967 -14.793 -2.462 1.00 80.12 306 ASP A O 1
ATOM 2457 N N . PRO A 1 307 ? 9.512 -15.691 -0.461 1.00 78.12 307 PRO A N 1
ATOM 2458 C CA . PRO A 1 307 ? 10.930 -15.320 -0.525 1.00 78.12 307 PRO A CA 1
ATOM 2459 C C . PRO A 1 307 ? 11.692 -15.858 -1.745 1.00 78.12 307 PRO A C 1
ATOM 2461 O O . PRO A 1 307 ? 12.581 -15.181 -2.273 1.00 78.12 307 PRO A O 1
ATOM 2464 N N . HIS A 1 308 ? 11.342 -17.050 -2.236 1.00 86.25 308 HIS A N 1
ATOM 2465 C CA . HIS A 1 308 ? 11.989 -17.652 -3.403 1.00 86.25 308 HIS A CA 1
ATOM 2466 C C . HIS A 1 308 ? 11.554 -16.947 -4.689 1.00 86.25 308 HIS A C 1
ATOM 2468 O O . HIS A 1 308 ? 12.391 -16.682 -5.554 1.00 86.25 308 HIS A O 1
ATOM 2474 N N . LYS A 1 309 ? 10.281 -16.542 -4.795 1.00 78.56 309 LYS A N 1
ATOM 2475 C CA . LYS A 1 309 ? 9.803 -15.733 -5.934 1.00 78.56 309 LYS A CA 1
ATOM 2476 C C . LYS A 1 309 ? 10.528 -14.391 -6.037 1.00 78.56 309 LYS A C 1
ATOM 2478 O O . LYS A 1 309 ? 10.831 -13.947 -7.147 1.00 78.56 309 LYS A O 1
ATOM 2483 N N . ILE A 1 310 ? 10.830 -13.751 -4.904 1.00 71.25 310 ILE A N 1
ATOM 2484 C CA . ILE A 1 310 ? 11.616 -12.507 -4.876 1.00 71.25 310 ILE A CA 1
ATOM 2485 C C . ILE A 1 310 ? 13.033 -12.765 -5.394 1.00 71.25 310 ILE A C 1
ATOM 2487 O O . ILE A 1 310 ? 13.502 -12.052 -6.287 1.00 71.25 310 ILE A O 1
ATOM 2491 N N . TYR A 1 311 ? 13.692 -13.813 -4.894 1.00 83.06 311 TYR A N 1
ATOM 2492 C CA . TYR A 1 311 ? 15.040 -14.178 -5.327 1.00 83.06 311 TYR A CA 1
ATOM 2493 C C . TYR A 1 311 ? 15.107 -14.501 -6.827 1.00 83.06 311 TYR A C 1
ATOM 2495 O O . TYR A 1 311 ? 15.978 -13.994 -7.542 1.00 83.06 311 TYR A O 1
ATOM 2503 N N . GLU A 1 312 ? 14.143 -15.265 -7.347 1.00 79.44 312 GLU A N 1
ATOM 2504 C CA . GLU A 1 312 ? 14.023 -15.531 -8.782 1.00 79.44 312 GLU A CA 1
ATOM 2505 C C . GLU A 1 312 ? 13.868 -14.244 -9.599 1.00 79.44 312 GLU A C 1
ATOM 2507 O O . GLU A 1 312 ? 14.515 -14.082 -10.637 1.00 79.44 312 GLU A O 1
ATOM 2512 N N . ALA A 1 313 ? 13.025 -13.311 -9.147 1.00 70.31 313 ALA A N 1
ATOM 2513 C CA . ALA A 1 313 ? 12.817 -12.037 -9.828 1.00 70.31 313 ALA A CA 1
ATOM 2514 C C . ALA A 1 313 ? 14.103 -11.196 -9.867 1.00 70.31 313 ALA A C 1
ATOM 2516 O O . ALA A 1 313 ? 14.427 -10.603 -10.905 1.00 70.31 313 ALA A O 1
ATOM 2517 N N . VAL A 1 314 ? 14.868 -11.184 -8.772 1.00 76.31 314 VAL A N 1
ATOM 2518 C CA . VAL A 1 314 ? 16.181 -10.531 -8.703 1.00 76.31 314 VAL A CA 1
ATOM 2519 C C . VAL A 1 314 ? 17.158 -11.168 -9.688 1.00 76.31 314 VAL A C 1
ATOM 2521 O O . VAL A 1 314 ? 17.774 -10.443 -10.473 1.00 76.31 314 VAL A O 1
ATOM 2524 N N . ASN A 1 315 ? 17.260 -12.497 -9.726 1.00 76.50 315 ASN A N 1
ATOM 2525 C CA . ASN A 1 315 ? 18.144 -13.192 -10.664 1.00 76.50 315 ASN A CA 1
ATOM 2526 C C . ASN A 1 315 ? 17.767 -12.919 -12.123 1.00 76.50 315 ASN A C 1
ATOM 2528 O O . ASN A 1 315 ? 18.622 -12.494 -12.899 1.00 76.50 315 ASN A O 1
ATOM 2532 N N . ARG A 1 316 ? 16.478 -13.001 -12.480 1.00 72.19 316 ARG A N 1
ATOM 2533 C CA . ARG A 1 316 ? 16.002 -12.640 -13.829 1.00 72.19 316 ARG A CA 1
ATOM 2534 C C . ARG A 1 316 ? 16.369 -11.205 -14.202 1.00 72.19 316 ARG A C 1
ATOM 2536 O O . ARG A 1 316 ? 16.712 -10.930 -15.352 1.00 72.19 316 ARG A O 1
ATOM 2543 N N . ARG A 1 317 ? 16.296 -10.267 -13.252 1.00 69.31 317 ARG A N 1
ATOM 2544 C CA . ARG A 1 317 ? 16.690 -8.869 -13.477 1.00 69.31 317 ARG A CA 1
ATOM 2545 C C . ARG A 1 317 ? 18.198 -8.732 -13.676 1.00 69.31 317 ARG A C 1
ATOM 2547 O O . ARG A 1 317 ? 18.616 -7.952 -14.532 1.00 69.31 317 ARG A O 1
ATOM 2554 N N . ARG A 1 318 ? 19.011 -9.476 -12.922 1.00 68.19 318 ARG A N 1
ATOM 2555 C CA . ARG A 1 318 ? 20.476 -9.499 -13.071 1.00 68.19 318 ARG A CA 1
ATOM 2556 C C . ARG A 1 318 ? 20.885 -10.086 -14.416 1.00 68.19 318 ARG A C 1
ATOM 2558 O O . ARG A 1 318 ? 21.690 -9.459 -15.098 1.00 68.19 318 ARG A O 1
ATOM 2565 N N . ASP A 1 319 ? 20.259 -11.174 -14.848 1.00 66.62 319 ASP A N 1
ATOM 2566 C CA . ASP A 1 319 ? 20.502 -11.775 -16.162 1.00 66.62 319 ASP A CA 1
ATOM 2567 C C . ASP A 1 319 ? 20.099 -10.834 -17.296 1.00 66.62 319 ASP A C 1
ATOM 2569 O O . ASP A 1 319 ? 20.882 -10.613 -18.216 1.00 66.62 319 ASP A O 1
ATOM 2573 N N . LYS A 1 320 ? 18.932 -10.180 -17.197 1.00 61.09 320 LYS A N 1
ATOM 2574 C CA . LYS A 1 320 ? 18.527 -9.142 -18.159 1.00 61.09 320 LYS A CA 1
ATOM 2575 C C . LYS A 1 320 ? 19.492 -7.960 -18.187 1.00 61.09 320 LYS A C 1
ATOM 2577 O O . LYS A 1 320 ? 19.809 -7.471 -19.260 1.00 61.09 320 LYS A O 1
ATOM 2582 N N . THR A 1 321 ? 19.973 -7.504 -17.032 1.00 59.16 321 THR A N 1
ATOM 2583 C CA . THR A 1 321 ? 20.914 -6.373 -16.953 1.00 59.16 321 THR A CA 1
ATOM 2584 C C . THR A 1 321 ? 22.278 -6.763 -17.517 1.00 59.16 321 THR A C 1
ATOM 2586 O O . THR A 1 321 ? 22.895 -5.962 -18.213 1.00 59.16 321 THR A O 1
ATOM 2589 N N . ARG A 1 322 ? 22.733 -7.997 -17.270 1.00 61.41 322 ARG A N 1
ATOM 2590 C CA . ARG A 1 322 ? 23.959 -8.555 -17.850 1.00 61.41 322 ARG A CA 1
ATOM 2591 C C . ARG A 1 322 ? 23.836 -8.694 -19.365 1.00 61.41 322 ARG A C 1
ATOM 2593 O O . ARG A 1 322 ? 24.747 -8.289 -20.068 1.00 61.41 322 ARG A O 1
ATOM 2600 N N . ALA A 1 323 ? 22.706 -9.200 -19.853 1.00 56.34 323 ALA A N 1
ATOM 2601 C CA . ALA A 1 323 ? 22.421 -9.314 -21.280 1.00 56.34 323 ALA A CA 1
ATOM 2602 C C . ALA A 1 323 ? 22.276 -7.945 -21.962 1.00 56.34 323 ALA A C 1
ATOM 2604 O O . ALA A 1 323 ? 22.701 -7.792 -23.099 1.00 56.34 323 ALA A O 1
ATOM 2605 N N . MET A 1 324 ? 21.709 -6.943 -21.279 1.00 54.84 324 MET A N 1
ATOM 2606 C CA . MET A 1 324 ? 21.644 -5.576 -21.799 1.00 54.84 324 MET A CA 1
ATOM 2607 C C . MET A 1 324 ? 23.032 -4.943 -21.873 1.00 54.84 324 MET A C 1
ATOM 2609 O O . MET A 1 324 ? 23.365 -4.409 -22.916 1.00 54.84 324 MET A O 1
ATOM 2613 N N . LYS A 1 325 ? 23.848 -5.045 -20.816 1.00 58.47 325 LYS A N 1
ATOM 2614 C CA . LYS A 1 325 ? 25.200 -4.458 -20.764 1.00 58.47 325 LYS A CA 1
ATOM 2615 C C . LYS A 1 325 ? 26.264 -5.225 -21.560 1.00 58.47 325 LYS A C 1
ATOM 2617 O O . LYS A 1 325 ? 27.411 -4.793 -21.606 1.00 58.47 325 LYS A O 1
ATOM 2622 N N . ALA A 1 326 ? 25.927 -6.379 -22.130 1.00 69.75 326 ALA A N 1
ATOM 2623 C CA . ALA A 1 326 ? 26.860 -7.156 -22.930 1.00 69.75 326 ALA A CA 1
ATOM 2624 C C . ALA A 1 326 ? 27.001 -6.532 -24.324 1.00 69.75 326 ALA A C 1
ATOM 2626 O O . ALA A 1 326 ? 26.008 -6.277 -25.006 1.00 69.75 326 ALA A O 1
ATOM 2627 N N . VAL A 1 327 ? 28.244 -6.328 -24.761 1.00 89.44 327 VAL A N 1
ATOM 2628 C CA . VAL A 1 327 ? 28.549 -6.108 -26.175 1.00 89.44 327 VAL A CA 1
ATOM 2629 C C . VAL A 1 327 ? 28.402 -7.461 -26.861 1.00 89.44 327 VAL A C 1
ATOM 2631 O O . VAL A 1 327 ? 29.112 -8.400 -26.514 1.00 89.44 327 VAL A O 1
ATOM 2634 N N . VAL A 1 328 ? 27.464 -7.593 -27.795 1.00 93.50 328 VAL A N 1
ATOM 2635 C CA . VAL A 1 328 ? 27.248 -8.833 -28.555 1.00 93.50 328 VAL A CA 1
ATOM 2636 C C . VAL A 1 328 ? 27.604 -8.580 -30.012 1.00 93.50 328 VAL A C 1
ATOM 2638 O O . VAL A 1 328 ? 27.104 -7.629 -30.610 1.00 93.50 328 VAL A O 1
ATOM 2641 N N . LEU A 1 329 ? 28.441 -9.430 -30.600 1.00 95.00 329 LEU A N 1
ATOM 2642 C CA . LEU A 1 329 ? 28.745 -9.401 -32.028 1.00 95.00 329 LEU A CA 1
ATOM 2643 C C . LEU A 1 329 ? 28.085 -10.602 -32.709 1.00 95.00 329 LEU A C 1
ATOM 2645 O O . LEU A 1 329 ? 28.507 -11.739 -32.500 1.00 95.00 329 LEU A O 1
ATOM 2649 N N . LEU A 1 330 ? 27.065 -10.333 -33.527 1.00 95.62 330 LEU A N 1
ATOM 2650 C CA . LEU A 1 330 ? 26.490 -11.319 -34.443 1.00 95.62 330 LEU A CA 1
ATOM 2651 C C . LEU A 1 330 ? 27.341 -11.345 -35.712 1.00 95.62 330 LEU A C 1
ATOM 2653 O O . LEU A 1 330 ? 27.406 -10.338 -36.429 1.00 95.62 330 LEU A O 1
ATOM 2657 N N . ASP A 1 331 ? 27.997 -12.464 -35.992 1.00 94.44 331 ASP A N 1
ATOM 2658 C CA . ASP A 1 331 ? 28.892 -12.598 -37.141 1.00 94.44 331 ASP A CA 1
ATOM 2659 C C . ASP A 1 331 ? 29.050 -14.062 -37.578 1.00 94.44 331 ASP A C 1
ATOM 2661 O O . ASP A 1 331 ? 28.626 -14.987 -36.895 1.00 94.44 331 ASP A O 1
ATOM 2665 N N . PHE A 1 332 ? 29.656 -14.262 -38.743 1.00 93.12 332 PHE A N 1
ATOM 2666 C CA . PHE A 1 332 ? 30.107 -15.551 -39.254 1.00 93.12 332 PHE A CA 1
ATOM 2667 C C . PHE A 1 332 ? 31.632 -15.584 -39.215 1.00 93.12 332 PHE A C 1
ATOM 2669 O O . PHE A 1 332 ? 32.285 -14.626 -39.644 1.00 93.12 332 PHE A O 1
ATOM 2676 N N . TRP A 1 333 ? 32.229 -16.677 -38.742 1.00 87.06 333 TRP A N 1
ATOM 2677 C CA . TRP A 1 333 ? 33.657 -16.682 -38.398 1.00 87.06 333 TRP A CA 1
ATOM 2678 C C . TRP A 1 333 ? 34.581 -16.268 -39.557 1.00 87.06 333 TRP A C 1
ATOM 2680 O O . TRP A 1 333 ? 35.555 -15.545 -39.326 1.00 87.06 333 TRP A O 1
ATOM 2690 N N . ALA A 1 334 ? 34.244 -16.624 -40.801 1.00 88.75 334 ALA A N 1
ATOM 2691 C CA . ALA A 1 334 ? 35.038 -16.295 -41.990 1.00 88.75 334 ALA A CA 1
ATOM 2692 C C . ALA A 1 334 ? 34.647 -14.968 -42.677 1.00 88.75 334 ALA A C 1
ATOM 2694 O O . ALA A 1 334 ? 35.181 -14.643 -43.736 1.00 88.75 334 ALA A O 1
ATOM 2695 N N . SER A 1 335 ? 33.714 -14.195 -42.112 1.00 90.88 335 SER A N 1
ATOM 2696 C CA . SER A 1 335 ? 33.257 -12.920 -42.675 1.00 90.88 335 SER A CA 1
ATOM 2697 C C . SER A 1 335 ? 34.352 -11.847 -42.593 1.00 90.88 335 SER A C 1
ATOM 2699 O O . SER A 1 335 ? 34.707 -11.435 -41.484 1.00 90.88 335 SER A O 1
ATOM 2701 N N . PRO A 1 336 ? 34.847 -11.297 -43.722 1.00 89.56 336 PRO A N 1
ATOM 2702 C CA . PRO A 1 336 ? 35.839 -10.219 -43.683 1.00 89.56 336 PRO A CA 1
ATOM 2703 C C . PRO A 1 336 ? 35.265 -8.938 -43.060 1.00 89.56 336 PRO A C 1
ATOM 2705 O O . PRO A 1 336 ? 35.987 -8.148 -42.457 1.00 89.56 336 PRO A O 1
ATOM 2708 N N . PHE A 1 337 ? 33.949 -8.737 -43.158 1.00 93.44 337 PHE A N 1
ATOM 2709 C CA . PHE A 1 337 ? 33.257 -7.593 -42.572 1.00 93.44 337 PHE A CA 1
ATOM 2710 C C . PHE A 1 337 ? 33.183 -7.693 -41.050 1.00 93.44 337 PHE A C 1
ATOM 2712 O O . PHE A 1 337 ? 33.393 -6.699 -40.362 1.00 93.44 337 PHE A O 1
ATOM 2719 N N . GLY A 1 338 ? 32.924 -8.882 -40.512 1.00 92.31 338 GLY A N 1
ATOM 2720 C CA . GLY A 1 338 ? 32.902 -9.083 -39.068 1.00 92.31 338 GLY A CA 1
ATOM 2721 C C . GLY A 1 338 ? 34.285 -9.225 -38.441 1.00 92.31 338 GLY A C 1
ATOM 2722 O O . GLY A 1 338 ? 34.488 -8.791 -37.307 1.00 92.31 338 GLY A O 1
ATOM 2723 N N . GLN A 1 339 ? 35.283 -9.689 -39.201 1.00 95.31 339 GLN A N 1
ATOM 2724 C CA . GLN A 1 339 ? 36.692 -9.598 -38.806 1.00 95.31 339 GLN A CA 1
ATOM 2725 C C . GLN A 1 339 ? 37.108 -8.152 -38.499 1.00 95.31 339 GLN A C 1
ATOM 2727 O O . GLN A 1 339 ? 37.771 -7.934 -37.488 1.00 95.31 339 GLN A O 1
ATOM 2732 N N . ARG A 1 340 ? 36.651 -7.155 -39.278 1.00 95.12 340 ARG A N 1
ATOM 2733 C CA . ARG A 1 340 ? 36.884 -5.727 -38.963 1.00 95.12 340 ARG A CA 1
ATOM 2734 C C . ARG A 1 340 ? 36.373 -5.360 -37.569 1.00 95.12 340 ARG A C 1
ATOM 2736 O O . ARG A 1 340 ? 37.082 -4.705 -36.813 1.00 95.12 340 ARG A O 1
ATOM 2743 N N . CYS A 1 341 ? 35.165 -5.803 -37.220 1.00 96.44 341 CYS A N 1
ATOM 2744 C CA . CYS A 1 341 ? 34.560 -5.540 -35.914 1.00 96.44 341 CYS A CA 1
ATOM 2745 C C . CYS A 1 341 ? 35.340 -6.223 -34.783 1.00 96.44 341 CYS A C 1
ATOM 2747 O O . CYS A 1 341 ? 35.619 -5.584 -33.774 1.00 96.44 341 CYS A O 1
ATOM 2749 N N . ARG A 1 342 ? 35.745 -7.488 -34.964 1.00 96.06 342 ARG A N 1
ATOM 2750 C CA . ARG A 1 342 ? 36.551 -8.222 -33.972 1.00 96.06 342 ARG A CA 1
ATOM 2751 C C . ARG A 1 342 ? 37.907 -7.570 -33.728 1.00 96.06 342 ARG A C 1
ATOM 2753 O O . ARG A 1 342 ? 38.305 -7.442 -32.576 1.00 96.06 342 ARG A O 1
ATOM 2760 N N . ILE A 1 343 ? 38.583 -7.132 -34.792 1.00 95.50 343 ILE A N 1
ATOM 2761 C CA . ILE A 1 343 ? 39.855 -6.407 -34.692 1.00 95.50 343 ILE A CA 1
ATOM 2762 C C . ILE A 1 343 ? 39.642 -5.089 -33.945 1.00 95.50 343 ILE A C 1
ATOM 2764 O O . ILE A 1 343 ? 40.343 -4.835 -32.977 1.00 95.50 343 ILE A O 1
ATOM 2768 N N . ALA A 1 344 ? 38.637 -4.289 -34.313 1.00 95.38 344 ALA A N 1
ATOM 2769 C CA . ALA A 1 344 ? 38.363 -3.021 -33.634 1.00 95.38 344 ALA A CA 1
ATOM 2770 C C . ALA A 1 344 ? 38.047 -3.198 -32.136 1.00 95.38 344 ALA A C 1
ATOM 2772 O O . ALA A 1 344 ? 38.554 -2.439 -31.311 1.00 95.38 344 ALA A O 1
ATOM 2773 N N . LEU A 1 345 ? 37.254 -4.212 -31.770 1.00 94.06 345 LEU A N 1
ATOM 2774 C CA . LEU A 1 345 ? 36.980 -4.550 -30.367 1.00 94.06 345 LEU A CA 1
ATOM 2775 C C . LEU A 1 345 ? 38.255 -4.987 -29.631 1.00 94.06 345 LEU A C 1
ATOM 2777 O O . LEU A 1 345 ? 38.461 -4.573 -28.492 1.00 94.06 345 LEU A O 1
ATOM 2781 N N . ALA A 1 346 ? 39.125 -5.770 -30.279 1.00 93.94 346 ALA A N 1
ATOM 2782 C CA . ALA A 1 346 ? 40.394 -6.223 -29.710 1.00 93.94 346 ALA A CA 1
ATOM 2783 C C . ALA A 1 346 ? 41.405 -5.078 -29.519 1.00 93.94 346 ALA A C 1
ATOM 2785 O O . ALA A 1 346 ? 41.975 -4.961 -28.438 1.00 93.94 346 ALA A O 1
ATOM 2786 N N . GLU A 1 347 ? 41.568 -4.192 -30.507 1.00 92.88 347 GLU A N 1
ATOM 2787 C CA . GLU A 1 347 ? 42.403 -2.979 -30.412 1.00 92.88 347 GLU A CA 1
ATOM 2788 C C . GLU A 1 347 ? 41.928 -2.052 -29.285 1.00 92.88 347 GLU A C 1
ATOM 2790 O O . GLU A 1 347 ? 42.722 -1.423 -28.583 1.00 92.88 347 GLU A O 1
ATOM 2795 N N . LYS A 1 348 ? 40.611 -2.006 -29.054 1.00 90.56 348 LYS A N 1
ATOM 2796 C CA . LYS A 1 348 ? 40.014 -1.298 -27.920 1.00 90.56 348 LYS A CA 1
ATOM 2797 C C . LYS A 1 348 ? 40.018 -2.114 -26.627 1.00 90.56 348 LYS A C 1
ATOM 2799 O O . LYS A 1 348 ? 39.620 -1.573 -25.607 1.00 90.56 348 LYS A O 1
ATOM 2804 N N . GLY A 1 349 ? 40.406 -3.387 -26.605 1.00 89.06 349 GLY A N 1
ATOM 2805 C CA . GLY A 1 349 ? 40.318 -4.255 -25.419 1.00 89.06 349 GLY A CA 1
ATOM 2806 C C . GLY A 1 349 ? 38.895 -4.429 -24.860 1.00 89.06 349 GLY A C 1
ATOM 2807 O O . GLY A 1 349 ? 38.720 -4.573 -23.647 1.00 89.06 349 GLY A O 1
ATOM 2808 N N . VAL A 1 350 ? 37.864 -4.302 -25.696 1.00 89.75 350 VAL A N 1
ATOM 2809 C CA . VAL A 1 350 ? 36.454 -4.431 -25.297 1.00 89.75 350 VAL A CA 1
ATOM 2810 C C . VAL A 1 350 ? 36.071 -5.906 -25.320 1.00 89.75 350 VAL A C 1
ATOM 2812 O O . VAL A 1 350 ? 36.122 -6.545 -26.369 1.00 89.75 350 VAL A O 1
ATOM 2815 N N . GLU A 1 351 ? 35.673 -6.449 -24.170 1.00 89.56 351 GLU A N 1
ATOM 2816 C CA . GLU A 1 351 ? 35.116 -7.801 -24.112 1.00 89.56 351 GLU A CA 1
ATOM 2817 C C . GLU A 1 351 ? 33.728 -7.844 -24.750 1.00 89.56 351 GLU A C 1
ATOM 2819 O O . GLU A 1 351 ? 32.912 -6.936 -24.569 1.00 89.56 351 GLU A O 1
ATOM 2824 N N . TYR A 1 352 ? 33.456 -8.915 -25.494 1.00 91.50 352 TYR A N 1
ATOM 2825 C CA . TYR A 1 352 ? 32.188 -9.106 -26.183 1.00 91.50 352 TYR A CA 1
ATOM 2826 C C . TYR A 1 352 ? 31.790 -10.583 -26.237 1.00 91.50 352 TYR A C 1
ATOM 2828 O O . TYR A 1 352 ? 32.631 -11.483 -26.264 1.00 91.50 352 TYR A O 1
ATOM 2836 N N . GLU A 1 353 ? 30.484 -10.829 -26.286 1.00 91.75 353 GLU A N 1
ATOM 2837 C CA . GLU A 1 353 ? 29.907 -12.131 -26.600 1.00 91.75 353 GLU A CA 1
ATOM 2838 C C . GLU A 1 353 ? 29.878 -12.308 -28.124 1.00 91.75 353 GLU A C 1
ATOM 2840 O O . GLU A 1 353 ? 29.222 -11.549 -28.840 1.00 91.75 353 GLU A O 1
ATOM 2845 N N . TYR A 1 354 ? 30.580 -13.317 -28.636 1.00 92.25 354 TYR A N 1
ATOM 2846 C CA . TYR A 1 354 ? 30.513 -13.696 -30.044 1.00 92.25 354 TYR A CA 1
ATOM 2847 C C . TYR A 1 354 ? 29.351 -14.669 -30.278 1.00 92.25 354 TYR A C 1
ATOM 2849 O O . TYR A 1 354 ? 29.298 -15.728 -29.650 1.00 92.25 354 TYR A O 1
ATOM 2857 N N . ARG A 1 355 ? 28.439 -14.339 -31.198 1.00 93.25 355 ARG A N 1
ATOM 2858 C CA . ARG A 1 355 ? 27.352 -15.233 -31.620 1.00 93.25 355 ARG A CA 1
ATOM 2859 C C . ARG A 1 355 ? 27.483 -15.561 -33.097 1.00 93.25 355 ARG A C 1
ATOM 2861 O O . ARG A 1 355 ? 27.355 -14.684 -33.948 1.00 93.25 355 ARG A O 1
ATOM 2868 N N . GLU A 1 356 ? 27.711 -16.842 -33.363 1.00 92.94 356 GLU A N 1
ATOM 2869 C CA . GLU A 1 356 ? 27.820 -17.382 -34.714 1.00 92.94 356 GLU A CA 1
ATOM 2870 C C . GLU A 1 356 ? 26.456 -17.347 -35.421 1.00 92.94 356 GLU A C 1
ATOM 2872 O O . GLU A 1 356 ? 25.470 -17.894 -34.922 1.00 92.94 356 GLU A O 1
ATOM 2877 N N . GLU A 1 357 ? 26.408 -16.726 -36.596 1.00 92.38 357 GLU A N 1
ATOM 2878 C CA . GLU A 1 357 ? 25.239 -16.684 -37.473 1.00 92.38 357 GLU A CA 1
ATOM 2879 C C . GLU A 1 357 ? 25.421 -17.602 -38.682 1.00 92.38 357 GLU A C 1
ATOM 2881 O O . GLU A 1 357 ? 26.465 -17.618 -39.340 1.00 92.38 357 GLU A O 1
ATOM 2886 N N . ASN A 1 358 ? 24.359 -18.326 -39.038 1.00 85.19 358 ASN A N 1
ATOM 2887 C CA . ASN A 1 358 ? 24.351 -19.140 -40.244 1.00 85.19 358 ASN A CA 1
ATOM 2888 C C . ASN A 1 358 ? 23.995 -18.278 -41.464 1.00 85.19 358 ASN A C 1
ATOM 2890 O O . ASN A 1 358 ? 22.842 -17.899 -41.664 1.00 85.19 358 ASN A O 1
ATOM 2894 N N . ILE A 1 359 ? 24.986 -17.982 -42.307 1.00 80.19 359 ILE A N 1
ATOM 2895 C CA . ILE A 1 359 ? 24.778 -17.192 -43.532 1.00 80.19 359 ILE A CA 1
ATOM 2896 C C . ILE A 1 359 ? 24.351 -18.018 -44.753 1.00 80.19 359 ILE A C 1
ATOM 2898 O O . ILE A 1 359 ? 23.931 -17.431 -45.750 1.00 80.19 359 ILE A O 1
ATOM 2902 N N . LEU A 1 360 ? 24.460 -19.350 -44.688 1.00 77.81 360 LEU A N 1
ATOM 2903 C CA . LEU A 1 360 ? 24.091 -20.278 -45.769 1.00 77.81 360 LEU A CA 1
ATOM 2904 C C . LEU A 1 360 ? 22.741 -20.976 -45.523 1.00 77.81 360 LEU A C 1
ATOM 2906 O O . LEU A 1 360 ? 22.280 -21.729 -46.376 1.00 77.81 360 LEU A O 1
ATOM 2910 N N . GLY A 1 361 ? 22.115 -20.731 -44.372 1.00 81.06 361 GLY A N 1
ATOM 2911 C CA . GLY A 1 361 ? 20.829 -21.297 -43.975 1.00 81.06 361 GLY A CA 1
ATOM 2912 C C . GLY A 1 361 ? 19.923 -20.256 -43.322 1.00 81.06 361 GLY A C 1
ATOM 2913 O O . GLY A 1 361 ? 19.963 -19.072 -43.667 1.00 81.06 361 GLY A O 1
ATOM 2914 N N . ASP A 1 362 ? 19.096 -20.704 -42.378 1.00 87.25 362 ASP A N 1
ATOM 2915 C CA . ASP A 1 362 ? 18.145 -19.830 -41.696 1.00 87.25 362 ASP A CA 1
ATOM 2916 C C . ASP A 1 362 ? 18.852 -18.826 -40.781 1.00 87.25 362 ASP A C 1
ATOM 2918 O O . ASP A 1 362 ? 19.649 -19.181 -39.910 1.00 87.25 362 ASP A O 1
ATOM 2922 N N . LYS A 1 363 ? 18.515 -17.550 -40.979 1.00 90.12 363 LYS A N 1
ATOM 2923 C CA . LYS A 1 363 ? 19.004 -16.435 -40.165 1.00 90.12 363 LYS A CA 1
ATOM 2924 C C . LYS A 1 363 ? 18.309 -16.426 -38.813 1.00 90.12 363 LYS A C 1
ATOM 2926 O O . LYS A 1 363 ? 17.094 -16.630 -38.748 1.00 90.12 363 LYS A O 1
ATOM 2931 N N . SER A 1 364 ? 19.048 -16.120 -37.747 1.00 91.25 364 SER A N 1
ATOM 2932 C CA . SER A 1 364 ? 18.454 -16.080 -36.414 1.00 91.25 364 SER A CA 1
ATOM 2933 C C . SER A 1 364 ? 17.373 -14.986 -36.307 1.00 91.25 364 SER A C 1
ATOM 2935 O O . SER A 1 364 ? 17.486 -13.925 -36.936 1.00 91.25 364 SER A O 1
ATOM 2937 N N . PRO A 1 365 ? 16.330 -15.179 -35.475 1.00 92.12 365 PRO A N 1
ATOM 2938 C CA . PRO A 1 365 ? 15.360 -14.123 -35.186 1.00 92.12 365 PRO A CA 1
ATOM 2939 C C . PRO A 1 365 ? 16.016 -12.844 -34.654 1.00 92.12 365 PRO A C 1
ATOM 2941 O O . PRO A 1 365 ? 15.547 -11.747 -34.945 1.00 92.12 365 PRO A O 1
ATOM 2944 N N . LEU A 1 366 ? 17.123 -12.985 -33.917 1.00 90.69 366 LEU A N 1
ATOM 2945 C CA . LEU A 1 366 ? 17.885 -11.863 -33.383 1.00 90.69 366 LEU A CA 1
ATOM 2946 C C . LEU A 1 366 ? 18.538 -11.052 -34.508 1.00 90.69 366 LEU A C 1
ATOM 2948 O O . LEU A 1 366 ? 18.371 -9.838 -34.540 1.00 90.69 366 LEU A O 1
ATOM 2952 N N . LEU A 1 367 ? 19.183 -11.696 -35.485 1.00 91.44 367 LEU A N 1
ATOM 2953 C CA . LEU A 1 367 ? 19.739 -11.013 -36.658 1.00 91.44 367 LEU A CA 1
ATOM 2954 C C . LEU A 1 367 ? 18.651 -10.280 -37.456 1.00 91.44 367 LEU A C 1
ATOM 2956 O O . LEU A 1 367 ? 18.836 -9.129 -37.860 1.00 91.44 367 LEU A O 1
ATOM 2960 N N . LEU A 1 368 ? 17.505 -10.932 -37.669 1.00 91.69 368 LEU A N 1
ATOM 2961 C CA . LEU A 1 368 ? 16.378 -10.349 -38.402 1.00 91.69 368 LEU A CA 1
ATOM 2962 C C . LEU A 1 368 ? 15.757 -9.152 -37.672 1.00 91.69 368 LEU A C 1
ATOM 2964 O O . LEU A 1 368 ? 15.359 -8.187 -38.324 1.00 91.69 368 LEU A O 1
ATOM 2968 N N . GLN A 1 369 ? 15.690 -9.198 -36.340 1.00 92.44 369 GLN A N 1
ATOM 2969 C CA . GLN A 1 369 ? 15.199 -8.097 -35.512 1.00 92.44 369 GLN A CA 1
ATOM 2970 C C . GLN A 1 369 ? 16.206 -6.945 -35.437 1.00 92.44 369 GLN A C 1
ATOM 2972 O O . GLN A 1 369 ? 15.808 -5.781 -35.468 1.00 92.44 369 GLN A O 1
ATOM 2977 N N . SER A 1 370 ? 17.498 -7.254 -35.325 1.00 90.69 370 SER A N 1
ATOM 2978 C CA . SER A 1 370 ? 18.552 -6.261 -35.117 1.00 90.69 370 SER A CA 1
ATOM 2979 C C . SER A 1 370 ? 18.980 -5.546 -36.402 1.00 90.69 370 SER A C 1
ATOM 2981 O O . SER A 1 370 ? 19.354 -4.380 -36.337 1.00 90.69 370 SER A O 1
ATOM 2983 N N . ASN A 1 371 ? 18.878 -6.193 -37.567 1.00 91.81 371 ASN A N 1
ATOM 2984 C CA . ASN A 1 371 ? 19.082 -5.568 -38.877 1.00 91.81 371 ASN A CA 1
ATOM 2985 C C . ASN A 1 371 ? 17.865 -5.823 -39.787 1.00 91.81 371 ASN A C 1
ATOM 2987 O O . ASN A 1 371 ? 17.952 -6.615 -40.730 1.00 91.81 371 ASN A O 1
ATOM 2991 N N . PRO A 1 372 ? 16.716 -5.168 -39.545 1.00 86.94 372 PRO A N 1
ATOM 2992 C CA . PRO A 1 372 ? 15.489 -5.447 -40.293 1.00 86.94 372 PRO A CA 1
ATOM 2993 C C . PRO A 1 372 ? 15.572 -5.016 -41.766 1.00 86.94 372 PRO A C 1
ATOM 2995 O O . PRO A 1 372 ? 14.833 -5.543 -42.599 1.00 86.94 372 PRO A O 1
ATOM 2998 N N . VAL A 1 373 ? 16.481 -4.087 -42.091 1.00 87.50 373 VAL A N 1
ATOM 2999 C CA . VAL A 1 373 ? 16.651 -3.510 -43.432 1.00 87.50 373 VAL A CA 1
ATOM 3000 C C . VAL A 1 373 ? 17.425 -4.458 -44.343 1.00 87.50 373 VAL A C 1
ATOM 3002 O O . VAL A 1 373 ? 16.903 -4.912 -45.360 1.00 87.50 373 VAL A O 1
ATOM 3005 N N . HIS A 1 374 ? 18.670 -4.778 -43.986 1.00 86.25 374 HIS A N 1
ATOM 3006 C CA . HIS A 1 374 ? 19.544 -5.589 -44.834 1.00 86.25 374 HIS A CA 1
ATOM 3007 C C . HIS A 1 374 ? 19.576 -7.054 -44.416 1.00 86.25 374 HIS A C 1
ATOM 3009 O O . HIS A 1 374 ? 19.906 -7.908 -45.242 1.00 86.25 374 HIS A O 1
ATOM 3015 N N . LYS A 1 375 ? 19.211 -7.365 -43.164 1.00 92.00 375 LYS A N 1
ATOM 3016 C CA . LYS A 1 375 ? 19.208 -8.725 -42.604 1.00 92.00 375 LYS A CA 1
ATOM 3017 C C . LYS A 1 375 ? 20.573 -9.399 -42.772 1.00 92.00 375 LYS A C 1
ATOM 3019 O O . LYS A 1 375 ? 20.644 -10.582 -43.102 1.00 92.00 375 LYS A O 1
ATOM 3024 N N . LYS A 1 376 ? 21.656 -8.627 -42.662 1.00 91.00 376 LYS A N 1
ATOM 3025 C CA . LYS A 1 376 ? 23.042 -9.055 -42.901 1.00 91.00 376 LYS A CA 1
ATOM 3026 C C . LYS A 1 376 ? 23.891 -8.842 -41.653 1.00 91.00 376 LYS A C 1
ATOM 3028 O O . LYS A 1 376 ? 23.626 -7.934 -40.870 1.00 91.00 376 LYS A O 1
ATOM 3033 N N . ILE A 1 377 ? 24.911 -9.680 -41.526 1.00 92.44 377 ILE A N 1
ATOM 3034 C CA . ILE A 1 377 ? 26.013 -9.539 -40.573 1.00 92.44 377 ILE A CA 1
ATOM 3035 C C . ILE A 1 377 ? 27.120 -8.627 -41.146 1.00 92.44 377 ILE A C 1
ATOM 3037 O O . ILE A 1 377 ? 27.193 -8.470 -42.370 1.00 92.44 377 ILE A O 1
ATOM 3041 N N . PRO A 1 378 ? 28.017 -8.076 -40.307 1.00 96.19 378 PRO A N 1
ATOM 3042 C CA . PRO A 1 378 ? 27.986 -8.111 -38.843 1.00 96.19 378 PRO A CA 1
ATOM 3043 C C . PRO A 1 378 ? 26.924 -7.178 -38.253 1.00 96.19 378 PRO A C 1
ATOM 3045 O O . PRO A 1 378 ? 26.561 -6.168 -38.860 1.00 96.19 378 PRO A O 1
ATOM 3048 N N . VAL A 1 379 ? 26.462 -7.507 -37.046 1.00 96.62 379 VAL A N 1
ATOM 3049 C CA . VAL A 1 379 ? 25.660 -6.609 -36.202 1.00 96.62 379 VAL A CA 1
ATOM 3050 C C . VAL A 1 379 ? 26.289 -6.555 -34.817 1.00 96.62 379 VAL A C 1
ATOM 3052 O O . VAL A 1 379 ? 26.439 -7.588 -34.166 1.00 96.62 379 VAL A O 1
ATOM 3055 N N . LEU A 1 380 ? 26.642 -5.353 -34.365 1.00 96.06 380 LEU A N 1
ATOM 3056 C CA . LEU A 1 380 ? 27.077 -5.119 -32.991 1.00 96.06 380 LEU A CA 1
ATOM 3057 C C . LEU A 1 380 ? 25.873 -4.664 -32.170 1.00 96.06 380 LEU A C 1
ATOM 3059 O O . LEU A 1 380 ? 25.225 -3.685 -32.525 1.00 96.06 380 LEU A O 1
ATOM 3063 N N . ILE A 1 381 ? 25.574 -5.337 -31.070 1.00 93.44 381 ILE A N 1
ATOM 3064 C CA . ILE A 1 381 ? 24.551 -4.914 -30.116 1.00 93.44 381 ILE A CA 1
ATOM 3065 C C . ILE A 1 381 ? 25.279 -4.387 -28.885 1.00 93.44 381 ILE A C 1
ATOM 3067 O O . ILE A 1 381 ? 25.989 -5.139 -28.223 1.00 93.44 381 ILE A O 1
ATOM 3071 N N . HIS A 1 382 ? 25.105 -3.102 -28.582 1.00 91.38 382 HIS A N 1
ATOM 3072 C CA . HIS A 1 382 ? 25.656 -2.460 -27.389 1.00 91.38 382 HIS A CA 1
ATOM 3073 C C . HIS A 1 382 ? 24.508 -1.824 -26.600 1.00 91.38 382 HIS A C 1
ATOM 3075 O O . HIS A 1 382 ? 23.727 -1.053 -27.159 1.00 91.38 382 HIS A O 1
ATOM 3081 N N . ASP A 1 383 ? 24.345 -2.190 -25.326 1.00 84.06 383 ASP A N 1
ATOM 3082 C CA . ASP A 1 383 ? 23.230 -1.725 -24.484 1.00 84.06 383 ASP A CA 1
ATOM 3083 C C . ASP A 1 383 ? 21.842 -1.998 -25.094 1.00 84.06 383 ASP A C 1
ATOM 3085 O O . ASP A 1 383 ? 20.917 -1.185 -25.020 1.00 84.06 383 ASP A O 1
ATOM 3089 N N . GLY A 1 384 ? 21.703 -3.159 -25.747 1.00 84.06 384 GLY A N 1
ATOM 3090 C CA . GLY A 1 384 ? 20.488 -3.567 -26.461 1.00 84.06 384 GLY A CA 1
ATOM 3091 C C . GLY A 1 384 ? 20.206 -2.787 -27.752 1.00 84.06 384 GLY A C 1
ATOM 3092 O O . GLY A 1 384 ? 19.159 -2.996 -28.366 1.00 84.06 384 GLY A O 1
ATOM 3093 N N . LYS A 1 385 ? 21.112 -1.900 -28.183 1.00 88.62 385 LYS A N 1
ATOM 3094 C CA . LYS A 1 385 ? 20.969 -1.094 -29.402 1.00 88.62 385 LYS A CA 1
ATOM 3095 C C . LYS A 1 385 ? 21.811 -1.697 -30.529 1.00 88.62 385 LYS A C 1
ATOM 3097 O O . LYS A 1 385 ? 23.029 -1.797 -30.371 1.00 88.62 385 LYS A O 1
ATOM 3102 N N . PRO A 1 386 ? 21.198 -2.104 -31.654 1.00 93.19 386 PRO A N 1
ATOM 3103 C CA . PRO A 1 386 ? 21.946 -2.649 -32.774 1.00 93.19 386 PRO A CA 1
ATOM 3104 C C . PRO A 1 386 ? 22.611 -1.538 -33.596 1.00 93.19 386 PRO A C 1
ATOM 3106 O O . PRO A 1 386 ? 21.982 -0.542 -33.953 1.00 93.19 386 PRO A O 1
ATOM 3109 N N . VAL A 1 387 ? 23.875 -1.751 -33.943 1.00 95.38 387 VAL A N 1
ATOM 3110 C CA . VAL A 1 387 ? 24.656 -0.981 -34.909 1.00 95.38 387 VAL A CA 1
ATOM 3111 C C . VAL A 1 387 ? 24.982 -1.923 -36.062 1.00 95.38 387 VAL A C 1
ATOM 3113 O O . VAL A 1 387 ? 25.527 -3.009 -35.860 1.00 95.38 387 VAL A O 1
ATOM 3116 N N . CYS A 1 388 ? 24.588 -1.528 -37.267 1.00 93.62 388 CYS A N 1
ATOM 3117 C CA . CYS A 1 388 ? 24.738 -2.318 -38.487 1.00 93.62 388 CYS A CA 1
ATOM 3118 C C . CYS A 1 388 ? 25.794 -1.687 -39.398 1.00 93.62 388 CYS A C 1
ATOM 3120 O O . CYS A 1 388 ? 26.109 -0.512 -39.240 1.00 93.62 388 CYS A O 1
ATOM 3122 N N . GLU A 1 389 ? 26.270 -2.457 -40.380 1.00 92.25 389 GLU A N 1
ATOM 3123 C CA . GLU A 1 389 ? 27.340 -2.103 -41.327 1.00 92.25 389 GLU A CA 1
ATOM 3124 C C . GLU A 1 389 ? 28.735 -2.056 -40.692 1.00 92.25 389 GLU A C 1
ATOM 3126 O O . GLU A 1 389 ? 29.009 -1.277 -39.782 1.00 92.25 389 GLU A O 1
ATOM 3131 N N . SER A 1 390 ? 29.662 -2.871 -41.206 1.00 94.69 390 SER A N 1
ATOM 3132 C CA . SER A 1 390 ? 30.974 -3.067 -40.563 1.00 94.69 390 SER A CA 1
ATOM 3133 C C . SER A 1 390 ? 31.765 -1.773 -40.337 1.00 94.69 390 SER A C 1
ATOM 3135 O O . SER A 1 390 ? 32.331 -1.594 -39.264 1.00 94.69 390 SER A O 1
ATOM 3137 N N . LEU A 1 391 ? 31.777 -0.839 -41.298 1.00 94.00 391 LEU A N 1
ATOM 3138 C CA . LEU A 1 391 ? 32.498 0.431 -41.154 1.00 94.00 391 LEU A CA 1
ATOM 3139 C C . LEU A 1 391 ? 31.803 1.412 -40.205 1.00 94.00 391 LEU A C 1
ATOM 3141 O O . LEU A 1 391 ? 32.478 2.224 -39.577 1.00 94.00 391 LEU A O 1
ATOM 3145 N N . ILE A 1 392 ? 30.476 1.348 -40.077 1.00 94.31 392 ILE A N 1
ATOM 3146 C CA . ILE A 1 392 ? 29.742 2.141 -39.082 1.00 94.31 392 ILE A CA 1
ATOM 3147 C C . ILE A 1 392 ? 29.996 1.557 -37.691 1.00 94.31 392 ILE A C 1
ATOM 3149 O O . ILE A 1 392 ? 30.274 2.308 -36.764 1.00 94.31 392 ILE A O 1
ATOM 3153 N N . ILE A 1 393 ? 29.991 0.228 -37.556 1.00 96.06 393 ILE A N 1
ATOM 3154 C CA . ILE A 1 393 ? 30.319 -0.471 -36.309 1.00 96.06 393 ILE A CA 1
ATOM 3155 C C . ILE A 1 393 ? 31.732 -0.113 -35.830 1.00 96.06 393 ILE A C 1
ATOM 3157 O O . ILE A 1 393 ? 31.908 0.195 -34.657 1.00 96.06 393 ILE A O 1
ATOM 3161 N N . VAL A 1 394 ? 32.737 -0.109 -36.713 1.00 95.19 394 VAL A N 1
ATOM 3162 C CA . VAL A 1 394 ? 34.117 0.268 -36.344 1.00 95.19 394 VAL A CA 1
ATOM 3163 C C . VAL A 1 394 ? 34.196 1.723 -35.872 1.00 95.19 394 VAL A C 1
ATOM 3165 O O . VAL A 1 394 ? 34.842 2.001 -34.867 1.00 95.19 394 VAL A O 1
ATOM 3168 N N . GLN A 1 395 ? 33.507 2.645 -36.551 1.00 94.06 395 GLN A N 1
ATOM 3169 C CA . GLN A 1 395 ? 33.438 4.048 -36.122 1.00 94.06 395 GLN A CA 1
ATOM 3170 C C . GLN A 1 395 ? 32.742 4.192 -34.768 1.00 94.06 395 GLN A C 1
ATOM 3172 O O . GLN A 1 395 ? 33.239 4.887 -33.889 1.00 94.06 395 GLN A O 1
ATOM 3177 N N . TYR A 1 396 ? 31.633 3.481 -34.580 1.00 94.81 396 TYR A N 1
ATOM 3178 C CA . TYR A 1 396 ? 30.914 3.440 -33.317 1.00 94.81 396 TYR A CA 1
ATOM 3179 C C . TYR A 1 396 ? 31.789 2.907 -32.179 1.00 94.81 396 TYR A C 1
ATOM 3181 O O . TYR A 1 396 ? 31.787 3.484 -31.101 1.00 94.81 396 TYR A O 1
ATOM 3189 N N . ILE A 1 397 ? 32.565 1.844 -32.412 1.00 94.44 397 ILE A N 1
ATOM 3190 C CA . ILE A 1 397 ? 33.526 1.315 -31.434 1.00 94.44 397 ILE A CA 1
ATOM 3191 C C . ILE A 1 397 ? 34.591 2.367 -31.089 1.00 94.44 397 ILE A C 1
ATOM 3193 O O . ILE A 1 397 ? 34.982 2.496 -29.930 1.00 94.44 397 ILE A O 1
ATOM 3197 N N . ASP A 1 398 ? 35.053 3.145 -32.067 1.00 93.56 398 ASP A N 1
ATOM 3198 C CA . ASP A 1 398 ? 36.016 4.209 -31.793 1.00 93.56 398 ASP A CA 1
ATOM 3199 C C . ASP A 1 398 ? 35.442 5.321 -30.905 1.00 93.56 398 ASP A C 1
ATOM 3201 O O . ASP A 1 398 ? 36.105 5.782 -29.976 1.00 93.56 398 ASP A O 1
ATOM 3205 N N . GLU A 1 399 ? 34.189 5.697 -31.160 1.00 91.88 399 GLU A N 1
ATOM 3206 C CA . GLU A 1 399 ? 33.479 6.778 -30.471 1.00 91.88 399 GLU A CA 1
ATOM 3207 C C . GLU A 1 399 ? 32.902 6.358 -29.106 1.00 91.88 399 GLU A C 1
ATOM 3209 O O . GLU A 1 399 ? 32.859 7.173 -28.184 1.00 91.88 399 GLU A O 1
ATOM 3214 N N . ALA A 1 400 ? 32.469 5.103 -28.951 1.00 90.25 400 ALA A N 1
ATOM 3215 C CA . ALA A 1 400 ? 31.843 4.588 -27.731 1.00 90.25 400 ALA A CA 1
ATOM 3216 C C . ALA A 1 400 ? 32.848 4.313 -26.600 1.00 90.25 400 ALA A C 1
ATOM 3218 O O . ALA A 1 400 ? 32.466 4.338 -25.431 1.00 90.25 400 ALA A O 1
ATOM 3219 N N . TRP A 1 401 ? 34.124 4.099 -26.941 1.00 91.56 401 TRP A N 1
ATOM 3220 C CA . TRP A 1 401 ? 35.227 3.910 -25.991 1.00 91.56 401 TRP A CA 1
ATOM 3221 C C . TRP A 1 401 ? 36.371 4.903 -26.280 1.00 91.56 401 TRP A C 1
ATOM 3223 O O . TRP A 1 401 ? 37.440 4.506 -26.769 1.00 91.56 401 TRP A O 1
ATOM 3233 N N . PRO A 1 402 ? 36.148 6.212 -26.029 1.00 84.69 402 PRO A N 1
ATOM 3234 C CA . PRO A 1 402 ? 37.094 7.279 -26.369 1.00 84.69 402 PRO A CA 1
ATOM 3235 C C . PRO A 1 402 ? 38.305 7.345 -25.425 1.00 84.69 402 PRO A C 1
ATOM 3237 O O . PRO A 1 402 ? 39.305 7.979 -25.749 1.00 84.69 402 PRO A O 1
ATOM 3240 N N . ASP A 1 403 ? 38.221 6.694 -24.266 1.00 81.62 403 ASP A N 1
ATOM 3241 C CA . ASP A 1 403 ? 39.274 6.544 -23.256 1.00 81.62 403 ASP A CA 1
ATOM 3242 C C . ASP A 1 403 ? 40.335 5.494 -23.634 1.00 81.62 403 ASP A C 1
ATOM 3244 O O . ASP A 1 403 ? 41.318 5.308 -22.917 1.00 81.62 403 ASP A O 1
ATOM 3248 N N . ARG A 1 404 ? 40.148 4.808 -24.766 1.00 84.75 404 ARG A N 1
ATOM 3249 C CA . ARG A 1 404 ? 41.004 3.719 -25.252 1.00 84.75 404 ARG A CA 1
ATOM 3250 C C . ARG A 1 404 ? 41.680 4.081 -26.577 1.00 84.75 404 ARG A C 1
ATOM 3252 O O . ARG A 1 404 ? 41.402 5.133 -27.149 1.00 84.75 404 ARG A O 1
ATOM 3259 N N . ALA A 1 405 ? 42.557 3.204 -27.076 1.00 82.62 405 ALA A N 1
ATOM 3260 C CA . ALA A 1 405 ? 43.337 3.418 -28.303 1.00 82.62 405 ALA A CA 1
ATOM 3261 C C . ALA A 1 405 ? 42.475 3.973 -29.453 1.00 82.62 405 ALA A C 1
ATOM 3263 O O . ALA A 1 405 ? 41.447 3.392 -29.786 1.00 82.62 405 ALA A O 1
ATOM 3264 N N . GLN A 1 406 ? 42.853 5.118 -30.029 1.00 88.56 406 GLN A N 1
ATOM 3265 C CA . GLN A 1 406 ? 42.083 5.755 -31.103 1.00 88.56 406 GLN A CA 1
ATOM 3266 C C . GLN A 1 406 ? 42.296 5.030 -32.433 1.00 88.56 406 GLN A C 1
ATOM 3268 O O . GLN A 1 406 ? 43.434 4.833 -32.858 1.00 88.56 406 GLN A O 1
ATOM 3273 N N . LEU A 1 407 ? 41.199 4.667 -33.097 1.00 90.31 407 LEU A N 1
ATOM 3274 C CA . LEU A 1 407 ? 41.207 4.046 -34.423 1.00 90.31 407 LEU A CA 1
ATOM 3275 C C . LEU A 1 407 ? 41.174 5.104 -35.532 1.00 90.31 407 LEU A C 1
ATOM 3277 O O . LEU A 1 407 ? 41.790 4.918 -36.582 1.00 90.31 407 LEU A O 1
ATOM 3281 N N . LEU A 1 408 ? 40.471 6.220 -35.316 1.00 90.12 408 LEU A N 1
ATOM 3282 C CA . LEU A 1 408 ? 40.451 7.357 -36.230 1.00 90.12 408 LEU A CA 1
ATOM 3283 C C . LEU A 1 408 ? 41.384 8.488 -35.773 1.00 90.12 408 LEU A C 1
ATOM 3285 O O . LEU A 1 408 ? 41.522 8.745 -34.577 1.00 90.12 408 LEU A O 1
ATOM 3289 N N . PRO A 1 409 ? 41.952 9.260 -36.719 1.00 91.62 409 PRO A N 1
ATOM 3290 C CA . PRO A 1 409 ? 42.717 10.456 -36.388 1.00 91.62 409 PRO A CA 1
ATOM 3291 C C . PRO A 1 409 ? 41.920 11.496 -35.579 1.00 91.62 409 PRO A C 1
ATOM 3293 O O . PRO A 1 409 ? 40.734 11.754 -35.830 1.00 91.62 409 PRO A O 1
ATOM 3296 N N . ALA A 1 410 ? 42.604 12.167 -34.649 1.00 87.19 410 ALA A N 1
ATOM 3297 C CA . ALA A 1 410 ? 42.040 13.261 -33.858 1.00 87.19 410 ALA A CA 1
ATOM 3298 C C . ALA A 1 410 ? 41.749 14.524 -34.698 1.00 87.19 410 ALA A C 1
ATOM 3300 O O . ALA A 1 410 ? 40.755 15.206 -34.454 1.00 87.19 410 ALA A O 1
ATOM 3301 N N . ASP A 1 411 ? 42.576 14.810 -35.707 1.00 93.31 411 ASP A N 1
ATOM 3302 C CA . ASP A 1 411 ? 42.401 15.946 -36.617 1.00 93.31 411 ASP A CA 1
ATOM 3303 C C . ASP A 1 411 ? 41.186 15.751 -37.559 1.00 93.31 411 ASP A C 1
ATOM 3305 O O . ASP A 1 411 ? 41.088 14.702 -38.210 1.00 93.31 411 ASP A O 1
ATOM 3309 N N . PRO A 1 412 ? 40.266 16.735 -37.683 1.00 91.12 412 PRO A N 1
ATOM 3310 C CA . PRO A 1 412 ? 39.066 16.606 -38.512 1.00 91.12 412 PRO A CA 1
ATOM 3311 C C . PRO A 1 412 ? 39.333 16.302 -39.991 1.00 91.12 412 PRO A C 1
ATOM 3313 O O . PRO A 1 412 ? 38.598 15.511 -40.587 1.00 91.12 412 PRO A O 1
ATOM 3316 N N . TYR A 1 413 ? 40.372 16.895 -40.587 1.00 93.44 413 TYR A N 1
ATOM 3317 C CA . TYR A 1 413 ? 40.700 16.670 -41.997 1.00 93.44 413 TYR A CA 1
ATOM 3318 C C . TYR A 1 413 ? 41.234 15.254 -42.221 1.00 93.44 413 TYR A C 1
ATOM 3320 O O . TYR A 1 413 ? 40.745 14.522 -43.082 1.00 93.44 413 TYR A O 1
ATOM 3328 N N . SER A 1 414 ? 42.175 14.829 -41.383 1.00 93.69 414 SER A N 1
ATOM 3329 C CA . SER A 1 414 ? 42.753 13.484 -41.408 1.00 93.69 414 SER A CA 1
ATOM 3330 C C . SER A 1 414 ? 41.691 12.409 -41.156 1.00 93.69 414 SER A C 1
ATOM 3332 O O . SER A 1 414 ? 41.676 11.371 -41.820 1.00 93.69 414 SER A O 1
ATOM 3334 N N . ARG A 1 415 ? 40.734 12.674 -40.258 1.00 93.38 415 ARG A N 1
ATOM 3335 C CA . ARG A 1 415 ? 39.575 11.801 -40.023 1.00 93.38 415 ARG A CA 1
ATOM 3336 C C . ARG A 1 415 ? 38.669 11.697 -41.247 1.00 93.38 415 ARG A C 1
ATOM 3338 O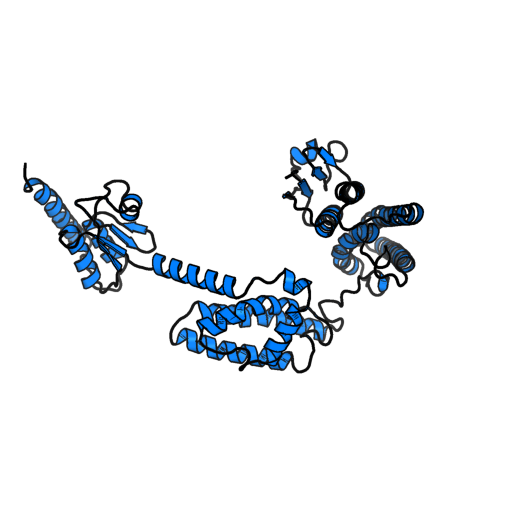 O . ARG A 1 415 ? 38.217 10.601 -41.578 1.00 93.38 415 ARG A O 1
ATOM 3345 N N . ALA A 1 416 ? 38.412 12.812 -41.930 1.00 91.25 416 ALA A N 1
ATOM 3346 C CA . ALA A 1 416 ? 37.634 12.819 -43.166 1.00 91.25 416 ALA A CA 1
ATOM 3347 C C . ALA A 1 416 ? 38.341 12.038 -44.287 1.00 91.25 416 ALA A C 1
ATOM 3349 O O . ALA A 1 416 ? 37.692 11.255 -44.980 1.00 91.25 416 ALA A O 1
ATOM 3350 N N . GLN A 1 417 ? 39.666 12.170 -44.417 1.00 96.12 417 GLN A N 1
ATOM 3351 C CA . GLN A 1 417 ? 40.451 11.374 -45.365 1.00 96.12 417 GLN A CA 1
ATOM 3352 C C . GLN A 1 417 ? 40.402 9.873 -45.053 1.00 96.12 417 GLN A C 1
ATOM 3354 O O . GLN A 1 417 ? 40.204 9.070 -45.964 1.00 96.12 417 GLN A O 1
ATOM 3359 N N . ALA A 1 418 ? 40.535 9.483 -43.782 1.00 92.44 418 ALA A N 1
ATOM 3360 C CA . ALA A 1 418 ? 40.433 8.082 -43.372 1.00 92.44 418 ALA A CA 1
ATOM 3361 C C . ALA A 1 418 ? 39.055 7.487 -43.720 1.00 92.44 418 ALA A C 1
ATOM 3363 O O . ALA A 1 418 ? 38.975 6.397 -44.290 1.00 92.44 418 ALA A O 1
ATOM 3364 N N . ARG A 1 419 ? 37.972 8.235 -43.458 1.00 92.44 419 ARG A N 1
ATOM 3365 C CA . ARG A 1 419 ? 36.598 7.846 -43.826 1.00 92.44 419 ARG A CA 1
ATOM 3366 C C . ARG A 1 419 ? 36.421 7.710 -45.341 1.00 92.44 419 ARG A C 1
ATOM 3368 O O . ARG A 1 419 ? 35.838 6.726 -45.786 1.00 92.44 419 ARG A O 1
ATOM 3375 N N . PHE A 1 420 ? 36.959 8.648 -46.124 1.00 91.31 420 PHE A N 1
ATOM 3376 C CA . PHE A 1 420 ? 36.911 8.597 -47.588 1.00 91.31 420 PHE A CA 1
ATOM 3377 C C . PHE A 1 420 ? 37.582 7.335 -48.144 1.00 91.31 420 PHE A C 1
ATOM 3379 O O . PHE A 1 420 ? 36.996 6.636 -48.967 1.00 91.31 420 PHE A O 1
ATOM 3386 N N . TRP A 1 421 ? 38.794 7.013 -47.684 1.00 91.06 421 TRP A N 1
ATOM 3387 C CA . TRP A 1 421 ? 39.509 5.832 -48.172 1.00 91.06 421 TRP A CA 1
ATOM 3388 C C . TRP A 1 421 ? 38.840 4.521 -47.754 1.00 91.06 421 TRP A C 1
ATOM 3390 O O . TRP A 1 421 ? 38.788 3.590 -48.558 1.00 91.06 421 TRP A O 1
ATOM 3400 N N . ALA A 1 422 ? 38.288 4.451 -46.539 1.00 88.31 422 ALA A N 1
ATOM 3401 C CA . ALA A 1 422 ? 37.532 3.286 -46.085 1.00 88.31 422 ALA A CA 1
ATOM 3402 C C . ALA A 1 422 ? 36.287 3.036 -46.957 1.00 88.31 422 ALA A C 1
ATOM 3404 O O . ALA A 1 422 ? 36.068 1.912 -47.411 1.00 88.31 422 ALA A O 1
ATOM 3405 N N . ASP A 1 423 ? 35.520 4.090 -47.252 1.00 86.81 423 ASP A N 1
ATOM 3406 C CA . ASP A 1 423 ? 34.352 4.020 -48.137 1.00 86.81 423 ASP A CA 1
ATOM 3407 C C . ASP A 1 423 ? 34.745 3.646 -49.578 1.00 86.81 423 ASP A C 1
ATOM 3409 O O . ASP A 1 423 ? 34.149 2.756 -50.188 1.00 86.81 423 ASP A O 1
ATOM 3413 N N . PHE A 1 424 ? 35.825 4.236 -50.102 1.00 85.06 424 PHE A N 1
ATOM 3414 C CA . PHE A 1 424 ? 36.354 3.911 -51.427 1.00 85.06 424 PHE A CA 1
ATOM 3415 C C . PHE A 1 424 ? 36.709 2.424 -51.574 1.00 85.06 424 PHE A C 1
ATOM 3417 O O . PHE A 1 424 ? 36.401 1.821 -52.608 1.00 85.06 424 PHE A O 1
ATOM 3424 N N . VAL A 1 425 ? 37.335 1.817 -50.558 1.00 82.81 425 VAL A N 1
ATOM 3425 C CA . VAL A 1 425 ? 37.670 0.382 -50.552 1.00 82.81 425 VAL A CA 1
ATOM 3426 C C . VAL A 1 425 ? 36.404 -0.477 -50.566 1.00 82.81 425 VAL A C 1
ATOM 3428 O O . VAL A 1 425 ? 36.329 -1.425 -51.350 1.00 82.81 425 VAL A O 1
ATOM 3431 N N . ASP A 1 426 ? 35.384 -0.123 -49.781 1.00 76.81 426 ASP A N 1
ATOM 3432 C CA . ASP A 1 426 ? 34.104 -0.844 -49.761 1.00 76.81 426 ASP A CA 1
ATOM 3433 C C . ASP A 1 426 ? 33.331 -0.710 -51.086 1.00 76.81 426 ASP A C 1
ATOM 3435 O O . ASP A 1 426 ? 32.718 -1.677 -51.552 1.00 76.81 426 ASP A O 1
ATOM 3439 N N . MET A 1 427 ? 33.393 0.451 -51.745 1.00 75.00 427 MET A N 1
ATOM 3440 C CA . MET A 1 427 ? 32.753 0.672 -53.046 1.00 75.00 427 MET A CA 1
ATOM 3441 C C . MET A 1 427 ? 33.498 0.003 -54.206 1.00 75.00 427 MET A C 1
ATOM 3443 O O . MET A 1 427 ? 32.861 -0.580 -55.088 1.00 75.00 427 MET A O 1
ATOM 3447 N N . LYS A 1 428 ? 34.836 0.056 -54.236 1.00 62.41 428 LYS A N 1
ATOM 3448 C CA . LYS A 1 428 ? 35.619 -0.613 -55.287 1.00 62.41 428 LYS A CA 1
ATOM 3449 C C . LYS A 1 428 ? 35.660 -2.126 -55.111 1.00 62.41 428 LYS A C 1
ATOM 3451 O O . LYS A 1 428 ? 35.603 -2.821 -56.120 1.00 62.41 428 LYS A O 1
ATOM 3456 N N . GLY A 1 429 ? 35.672 -2.642 -53.882 1.00 57.12 429 GLY A N 1
ATOM 3457 C CA . GLY A 1 429 ? 35.585 -4.081 -53.616 1.00 57.12 429 GLY A CA 1
ATOM 3458 C C . GLY A 1 429 ? 34.320 -4.718 -54.204 1.00 57.12 429 GLY A C 1
ATOM 3459 O O . GLY A 1 429 ? 34.387 -5.802 -54.775 1.00 57.12 429 GLY A O 1
ATOM 3460 N N . LYS A 1 430 ? 33.186 -3.998 -54.187 1.00 54.06 430 LYS A N 1
ATOM 3461 C CA . LYS A 1 430 ? 31.929 -4.436 -54.827 1.00 54.06 430 LYS A CA 1
ATOM 3462 C C . LYS A 1 430 ? 32.000 -4.527 -56.356 1.00 54.06 430 LYS A C 1
ATOM 3464 O O . LYS A 1 430 ? 31.212 -5.260 -56.937 1.00 54.06 430 LYS A O 1
ATOM 3469 N N . LYS A 1 431 ? 32.922 -3.814 -57.017 1.00 51.03 431 LYS A N 1
ATOM 3470 C CA . LYS A 1 431 ? 33.090 -3.850 -58.485 1.00 51.03 431 LYS A CA 1
ATOM 3471 C C . LYS A 1 431 ? 33.980 -4.991 -58.991 1.00 51.03 431 LYS A C 1
ATOM 3473 O O . LYS A 1 431 ? 34.001 -5.218 -60.193 1.00 51.03 431 LYS A O 1
ATOM 3478 N N . PHE A 1 432 ? 34.698 -5.692 -58.111 1.00 48.09 432 PHE A N 1
ATOM 3479 C CA . PHE A 1 432 ? 35.609 -6.785 -58.489 1.00 48.09 432 PHE A CA 1
ATOM 3480 C C . PHE A 1 432 ? 35.176 -8.167 -57.964 1.00 48.09 432 PHE A C 1
ATOM 3482 O O . PHE A 1 432 ? 35.886 -9.147 -58.172 1.00 48.09 432 PHE A O 1
ATOM 3489 N N . GLY A 1 433 ? 34.009 -8.269 -57.319 1.00 42.44 433 GLY A N 1
ATOM 3490 C CA . GLY A 1 433 ? 33.395 -9.532 -56.909 1.00 42.44 433 GLY A CA 1
ATOM 3491 C C . GLY A 1 433 ? 32.297 -9.981 -57.875 1.00 42.44 433 GLY A C 1
ATOM 3492 O O . GLY A 1 433 ? 31.136 -9.751 -57.572 1.00 42.44 433 GLY A O 1
ATOM 3493 N N . VAL A 1 434 ? 32.713 -10.601 -58.989 1.00 39.75 434 VAL A N 1
ATOM 3494 C CA . VAL A 1 434 ? 31.998 -11.583 -59.843 1.00 39.75 434 VAL A CA 1
ATOM 3495 C C . VAL A 1 434 ? 30.598 -11.188 -60.372 1.00 39.75 434 VAL A C 1
ATOM 3497 O O . VAL A 1 434 ? 29.627 -11.133 -59.621 1.00 39.75 434 VAL A O 1
ATOM 3500 N N . GLU A 1 435 ? 30.517 -10.984 -61.697 1.00 31.30 435 GLU A N 1
ATOM 3501 C CA . GLU A 1 435 ? 29.364 -11.416 -62.518 1.00 31.30 435 GLU A CA 1
ATOM 3502 C C . GLU A 1 435 ? 29.157 -12.927 -62.411 1.00 31.30 435 GLU A C 1
ATOM 3504 O O . GLU A 1 435 ? 30.168 -13.651 -62.575 1.00 31.30 435 GLU A O 1
#

Radius of gyration: 33.35 Å; chains: 1; bounding box: 79×52×88 Å

pLDDT: mean 84.81, std 10.76, range [31.3, 97.69]

Foldseek 3Di:
DWAKEWEAAPLDLLSQLLVVLCVQQVHDYHYDHADPPDDGDPCLCVLCVPPSDDTWIQTNNHIDDGSLRSSVCSQVVRVVGDHQADPDPVSNVVLVVLLVLLVVPLVVLLVQCQVDDDPSNVVSVVVVLVSLVVVLVCCPVALENSRPDNHSNNSSHVSCVVCQVVSCVSRVDHSCVSRVPVPRPQPALADPDPVSRVVLVVLLVCCVPQQVVLLVQCLVDDDPSNVVSVVSNLVSLVVVLVCCPVALENSRVHNHDSNVSNLLCLLQQVLNCVSNPDHSCVSRVVVNVSSVVQCVDPVSVVPHDHSVVVNVVSVVVVVVVCVLQAWEWEDAPPDPLSVLLVVLCVQQVNDHHYDHADPPDDGDPCLCVLCVPPSDDTWIQHSNHIDDGSVRSSVCSQVVRVVGDHPADPDPVSRVVVVVVVVVCVVVVVVPPDD